Protein AF-0000000083322469 (afdb_homodimer)

Sequence (504 aa):
MLTEERQQAIASYINNHSICRVNELCKLTKSSESTIRRDLIELEKRGVIVRVHGGARSLQDYSRDVEQQVRFNLNVDKKREIARFAVINHITSGDHIFLDAGTTTYEMVSFLREIKDLHVLTNGVDIALACLENGIQTRLLGGEAKIETHAVVGNTAMKQLQEMNLSVSFIGANGLTTEGQFTTPDPAEAGIKKTAIEQAKEAFVLMDSSKIGAANFASFAHINEAILITNHLNIGKKNLLPKQIRVEEARSMLTEERQQAIASYINNHSICRVNELCKLTKSSESTIRRDLIELEKRGVIVRVHGGARSLQDYSRDVEQQVRFNLNVDKKREIARFAVINHITSGDHIFLDAGTTTYEMVSFLREIKDLHVLTNGVDIALACLENGIQTRLLGGEAKIETHAVVGNTAMKQLQEMNLSVSFIGANGLTTEGQFTTPDPAEAGIKKTAIEQAKEAFVLMDSSKIGAANFASFAHINEAILITNHLNIGKKNLLPKQIRVEEARS

Radius of gyration: 23.72 Å; Cα contacts (8 Å, |Δi|>4): 1143; chains: 2; bounding box: 44×76×58 Å

Structure (mmCIF, N/CA/C/O backbone):
data_AF-0000000083322469-model_v1
#
loop_
_entity.id
_entity.type
_entity.pdbx_description
1 polymer 'DeoR/GlpR transcriptional regulator'
#
loop_
_atom_site.group_PDB
_atom_site.id
_atom_site.type_symbol
_atom_site.label_atom_id
_atom_site.label_alt_id
_atom_site.label_comp_id
_atom_site.label_asym_id
_atom_site.label_entity_id
_atom_site.label_seq_id
_atom_site.pdbx_PDB_ins_code
_atom_site.Cartn_x
_atom_site.Cartn_y
_atom_site.Cartn_z
_atom_site.occupancy
_atom_site.B_iso_or_equiv
_atom_site.auth_seq_id
_atom_site.auth_comp_id
_atom_site.auth_asym_id
_atom_site.auth_atom_id
_atom_site.pdbx_PDB_model_num
ATOM 1 N N . MET A 1 1 ? 18.094 -13.703 33.719 1 60.78 1 MET A N 1
ATOM 2 C CA . MET A 1 1 ? 18.609 -12.43 33.219 1 60.78 1 MET A CA 1
ATOM 3 C C . MET A 1 1 ? 17.688 -11.281 33.625 1 60.78 1 MET A C 1
ATOM 5 O O . MET A 1 1 ? 16.469 -11.453 33.656 1 60.78 1 MET A O 1
ATOM 9 N N . LEU A 1 2 ? 18.156 -10.25 34.125 1 66.31 2 LEU A N 1
ATOM 10 C CA . LEU A 1 2 ? 17.344 -9.078 34.469 1 66.31 2 LEU A CA 1
ATOM 11 C C . LEU A 1 2 ? 16.703 -8.492 33.219 1 66.31 2 LEU A C 1
ATOM 13 O O . LEU A 1 2 ? 17.266 -8.578 32.125 1 66.31 2 LEU A O 1
ATOM 17 N N . THR A 1 3 ? 15.508 -7.977 33.438 1 69.44 3 THR A N 1
ATOM 18 C CA . THR A 1 3 ? 14.734 -7.434 32.312 1 69.44 3 THR A CA 1
ATOM 19 C C . THR A 1 3 ? 15.57 -6.438 31.516 1 69.44 3 THR A C 1
ATOM 21 O O . THR A 1 3 ? 15.586 -6.484 30.281 1 69.44 3 THR A O 1
ATOM 24 N N . GLU A 1 4 ? 16.219 -5.617 32.219 1 66.81 4 GLU A N 1
ATOM 25 C CA . GLU A 1 4 ? 17 -4.586 31.562 1 66.81 4 GLU A CA 1
ATOM 26 C C . GLU A 1 4 ? 18.141 -5.203 30.766 1 66.81 4 GLU A C 1
ATOM 28 O O . GLU A 1 4 ? 18.438 -4.754 29.656 1 66.81 4 GLU A O 1
ATOM 33 N N . GLU A 1 5 ? 18.75 -6.156 31.281 1 67.38 5 GLU A N 1
ATOM 34 C CA . GLU A 1 5 ? 19.828 -6.859 30.594 1 67.38 5 GLU A CA 1
ATOM 35 C C . GLU A 1 5 ? 19.297 -7.602 29.375 1 67.38 5 GLU A C 1
ATOM 37 O O . GLU A 1 5 ? 19.938 -7.625 28.328 1 67.38 5 GLU A O 1
ATOM 42 N N . ARG A 1 6 ? 18.188 -8.219 29.547 1 73.25 6 ARG A N 1
ATOM 43 C CA . ARG A 1 6 ? 17.562 -8.945 28.453 1 73.25 6 ARG A CA 1
ATOM 44 C C . ARG A 1 6 ? 17.188 -8.008 27.312 1 73.25 6 ARG A C 1
ATOM 46 O O . ARG A 1 6 ? 17.484 -8.281 26.141 1 73.25 6 ARG A O 1
ATOM 53 N N . GLN A 1 7 ? 16.609 -6.918 27.641 1 72.38 7 GLN A N 1
ATOM 54 C CA . GLN A 1 7 ? 16.203 -5.938 26.641 1 72.38 7 GLN A CA 1
ATOM 55 C C . GLN A 1 7 ? 17.422 -5.359 25.906 1 72.38 7 GLN A C 1
ATOM 57 O O . GLN A 1 7 ? 17.375 -5.125 24.703 1 72.38 7 GLN A O 1
ATOM 62 N N . GLN A 1 8 ? 18.422 -5.176 26.625 1 67.5 8 GLN A N 1
ATOM 63 C CA . GLN A 1 8 ? 19.656 -4.707 26 1 67.5 8 GLN A CA 1
ATOM 64 C C . GLN A 1 8 ? 20.234 -5.75 25.047 1 67.5 8 GLN A C 1
ATOM 66 O O . GLN A 1 8 ? 20.719 -5.414 23.969 1 67.5 8 GLN A O 1
ATOM 71 N N . ALA A 1 9 ? 20.172 -7.016 25.484 1 72.69 9 ALA A N 1
ATOM 72 C CA . ALA A 1 9 ? 20.641 -8.102 24.625 1 72.69 9 ALA A CA 1
ATOM 73 C C . ALA A 1 9 ? 19.781 -8.203 23.359 1 72.69 9 ALA A C 1
ATOM 75 O O . ALA A 1 9 ? 20.312 -8.398 22.266 1 72.69 9 ALA A O 1
ATOM 76 N N . ILE A 1 10 ? 18.531 -8.055 23.547 1 76.38 10 ILE A N 1
ATOM 77 C CA . ILE A 1 10 ? 17.609 -8.094 22.422 1 76.38 10 ILE A CA 1
ATOM 78 C C . ILE A 1 10 ? 17.891 -6.938 21.484 1 76.38 10 ILE A C 1
ATOM 80 O O . ILE A 1 10 ? 18.031 -7.133 20.266 1 76.38 10 ILE A O 1
ATOM 84 N N . ALA A 1 11 ? 18 -5.738 22.047 1 68.94 11 ALA A N 1
ATOM 85 C CA . ALA A 1 11 ? 18.281 -4.543 21.25 1 68.94 11 ALA A CA 1
ATOM 86 C C . ALA A 1 11 ? 19.609 -4.672 20.5 1 68.94 11 ALA A C 1
ATOM 88 O O . ALA A 1 11 ? 19.688 -4.324 19.328 1 68.94 11 ALA A O 1
ATOM 89 N N . SER A 1 12 ? 20.547 -5.164 21.203 1 66.06 12 SER A N 1
ATOM 90 C CA . SER A 1 12 ? 21.859 -5.363 20.594 1 66.06 12 SER A CA 1
ATOM 91 C C . SER A 1 12 ? 21.797 -6.391 19.469 1 66.06 12 SER A C 1
ATOM 93 O O . SER A 1 12 ? 22.422 -6.203 18.422 1 66.06 12 SER A O 1
ATOM 95 N N . TYR A 1 13 ? 21.094 -7.48 19.734 1 71.56 13 TYR A N 1
ATOM 96 C CA . TYR A 1 13 ? 20.953 -8.523 18.719 1 71.56 13 TYR A CA 1
ATOM 97 C C . TYR A 1 13 ? 20.234 -7.988 17.484 1 71.56 13 TYR A C 1
ATOM 99 O O . TYR A 1 13 ? 20.688 -8.227 16.359 1 71.56 13 TYR A O 1
ATOM 107 N N . ILE A 1 14 ? 19.266 -7.23 17.734 1 69.94 14 ILE A N 1
ATOM 108 C CA . ILE A 1 14 ? 18.484 -6.672 16.625 1 69.94 14 ILE A CA 1
ATOM 109 C C . ILE A 1 14 ? 19.328 -5.66 15.859 1 69.94 14 ILE A C 1
ATOM 111 O O . ILE A 1 14 ? 19.297 -5.625 14.625 1 69.94 14 ILE A O 1
ATOM 115 N N . ASN A 1 15 ? 20.047 -4.922 16.578 1 62.75 15 ASN A N 1
ATOM 116 C CA . ASN A 1 15 ? 20.922 -3.93 15.961 1 62.75 15 ASN A CA 1
ATOM 117 C C . ASN A 1 15 ? 22.031 -4.586 15.133 1 62.75 15 ASN A C 1
ATOM 119 O O . ASN A 1 15 ? 22.453 -4.039 14.117 1 62.75 15 ASN A O 1
ATOM 123 N N . ASN A 1 16 ? 22.391 -5.758 15.516 1 61.56 16 ASN A N 1
ATOM 124 C CA . ASN A 1 16 ? 23.484 -6.441 14.844 1 61.56 16 ASN A CA 1
ATOM 125 C C . ASN A 1 16 ? 23 -7.293 13.68 1 61.56 16 ASN A C 1
ATOM 127 O O . ASN A 1 16 ? 23.766 -7.594 12.758 1 61.56 16 ASN A O 1
ATOM 131 N N . HIS A 1 17 ? 21.75 -7.684 13.789 1 62.59 17 HIS A N 1
ATOM 132 C CA . HIS A 1 17 ? 21.266 -8.617 12.773 1 62.59 17 HIS A CA 1
ATOM 133 C C . HIS A 1 17 ? 20.219 -7.969 11.867 1 62.59 17 HIS A C 1
ATOM 135 O O . HIS A 1 17 ? 19.734 -8.594 10.93 1 62.59 17 HIS A O 1
ATOM 141 N N . SER A 1 18 ? 19.969 -6.672 12.008 1 57.69 18 SER A N 1
ATOM 142 C CA . SER A 1 18 ? 19.047 -5.855 11.227 1 57.69 18 SER A CA 1
ATOM 143 C C . SER A 1 18 ? 17.594 -6.309 11.43 1 57.69 18 SER A C 1
ATOM 145 O O . SER A 1 18 ? 16.734 -5.508 11.789 1 57.69 18 SER A O 1
ATOM 147 N N . ILE A 1 19 ? 17.344 -7.594 11.086 1 60.53 19 ILE A N 1
ATOM 148 C CA . ILE A 1 19 ? 16.031 -8.18 11.328 1 60.53 19 ILE A CA 1
ATOM 149 C C . ILE A 1 19 ? 16.172 -9.469 12.133 1 60.53 19 ILE A C 1
ATOM 151 O O . ILE A 1 19 ? 17.109 -10.242 11.914 1 60.53 19 ILE A O 1
ATOM 155 N N . CYS A 1 20 ? 15.352 -9.555 13.234 1 68.38 20 CYS A N 1
ATOM 156 C CA . CYS A 1 20 ? 15.375 -10.781 14.023 1 68.38 20 CYS A CA 1
ATOM 157 C C . CYS A 1 20 ? 13.969 -11.336 14.219 1 68.38 20 CYS A C 1
ATOM 159 O O . CYS A 1 20 ? 13 -10.57 14.266 1 68.38 20 CYS A O 1
ATOM 161 N N . ARG A 1 21 ? 13.945 -12.594 14.148 1 70.06 21 ARG A N 1
ATOM 162 C CA . ARG A 1 21 ? 12.688 -13.258 14.445 1 70.06 21 ARG A CA 1
ATOM 163 C C . ARG A 1 21 ? 12.539 -13.492 15.945 1 70.06 21 ARG A C 1
ATOM 165 O O . ARG A 1 21 ? 13.531 -13.648 16.656 1 70.06 21 ARG A O 1
ATOM 172 N N . VAL A 1 22 ? 11.375 -13.516 16.375 1 76.38 22 VAL A N 1
ATOM 173 C CA . VAL A 1 22 ? 11.07 -13.734 17.781 1 76.38 22 VAL A CA 1
ATOM 174 C C . VAL A 1 22 ? 11.703 -15.039 18.25 1 76.38 22 VAL A C 1
ATOM 176 O O . VAL A 1 22 ? 12.289 -15.102 19.328 1 76.38 22 VAL A O 1
ATOM 179 N N . ASN A 1 23 ? 11.688 -15.992 17.391 1 74.25 23 ASN A N 1
ATOM 180 C CA . ASN A 1 23 ? 12.258 -17.297 17.75 1 74.25 23 ASN A CA 1
ATOM 181 C C . ASN A 1 23 ? 13.758 -17.203 18 1 74.25 23 ASN A C 1
ATOM 183 O O . ASN A 1 23 ? 14.289 -17.844 18.906 1 74.25 23 ASN A O 1
ATOM 187 N N . GLU A 1 24 ? 14.438 -16.453 17.281 1 77.94 24 GLU A N 1
ATOM 188 C CA . GLU A 1 24 ? 15.875 -16.234 17.453 1 77.94 24 GLU A CA 1
ATOM 189 C C . GLU A 1 24 ? 16.172 -15.531 18.781 1 77.94 24 GLU A C 1
ATOM 191 O O . GLU A 1 24 ? 17.125 -15.875 19.469 1 77.94 24 GLU A O 1
ATOM 196 N N . LEU A 1 25 ? 15.383 -14.664 19.141 1 80.56 25 LEU A N 1
ATOM 197 C CA . LEU A 1 25 ? 15.57 -13.883 20.359 1 80.56 25 LEU A CA 1
ATOM 198 C C . LEU A 1 25 ? 15.281 -14.734 21.594 1 80.56 25 LEU A C 1
ATOM 200 O O . LEU A 1 25 ? 15.938 -14.57 22.625 1 80.56 25 LEU A O 1
ATOM 204 N N . CYS A 1 26 ? 14.445 -15.602 21.406 1 79.12 26 CYS A N 1
ATOM 205 C CA . CYS A 1 26 ? 14.164 -16.562 22.469 1 79.12 26 CYS A CA 1
ATOM 206 C C . CYS A 1 26 ? 15.383 -17.438 22.75 1 79.12 26 CYS A C 1
ATOM 208 O O . CYS A 1 26 ? 15.742 -17.656 23.906 1 79.12 26 CYS A O 1
ATOM 210 N N . LYS A 1 27 ? 15.914 -17.906 21.766 1 79.38 27 LYS A N 1
ATOM 211 C CA . LYS A 1 27 ? 17.109 -18.734 21.891 1 79.38 27 LYS A CA 1
ATOM 212 C C . LYS A 1 27 ? 18.266 -17.938 22.484 1 79.38 27 LYS A C 1
ATOM 214 O O . LYS A 1 27 ? 19 -18.453 23.344 1 79.38 27 LYS A O 1
ATOM 219 N N . LEU A 1 28 ? 18.406 -16.734 22.031 1 77.94 28 LEU A N 1
ATOM 220 C CA . LEU A 1 28 ? 19.5 -15.859 22.438 1 77.94 28 LEU A CA 1
ATOM 221 C C . LEU A 1 28 ? 19.422 -15.555 23.938 1 77.94 28 LEU A C 1
ATOM 223 O O . LEU A 1 28 ? 20.438 -15.516 24.609 1 77.94 28 LEU A O 1
ATOM 227 N N . THR A 1 29 ? 18.219 -15.281 24.453 1 79.12 29 THR A N 1
ATOM 228 C CA . THR A 1 29 ? 18.062 -14.773 25.812 1 79.12 29 THR A CA 1
ATOM 229 C C . THR A 1 29 ? 17.562 -15.875 26.75 1 79.12 29 THR A C 1
ATOM 231 O O . THR A 1 29 ? 17.391 -15.648 27.953 1 79.12 29 THR A O 1
ATOM 234 N N . LYS A 1 30 ? 17.328 -17.125 26.156 1 78.56 30 LYS A N 1
ATOM 235 C CA . LYS A 1 30 ? 16.734 -18.219 26.906 1 78.56 30 LYS A CA 1
ATOM 236 C C . LYS A 1 30 ? 15.453 -17.781 27.609 1 78.56 30 LYS A C 1
ATOM 238 O O . LYS A 1 30 ? 15.266 -18.047 28.797 1 78.56 30 LYS A O 1
ATOM 243 N N . SER A 1 31 ? 14.742 -17 26.859 1 78.94 31 SER A N 1
ATOM 244 C CA . SER A 1 31 ? 13.484 -16.453 27.359 1 78.94 31 SER A CA 1
ATOM 245 C C . SER A 1 31 ? 12.297 -16.953 26.547 1 78.94 31 SER A C 1
ATOM 247 O O . SER A 1 31 ? 12.469 -17.406 25.406 1 78.94 31 SER A O 1
ATOM 249 N N . SER A 1 32 ? 11.297 -16.922 27.078 1 76 32 SER A N 1
ATOM 250 C CA . SER A 1 32 ? 10.078 -17.344 26.391 1 76 32 SER A CA 1
ATOM 251 C C . SER A 1 32 ? 9.672 -16.312 25.328 1 76 32 SER A C 1
ATOM 253 O O . SER A 1 32 ? 10.078 -15.156 25.391 1 76 32 SER A O 1
ATOM 255 N N . GLU A 1 33 ? 8.898 -16.75 24.328 1 75.88 33 GLU A N 1
ATOM 256 C CA . GLU A 1 33 ? 8.398 -15.852 23.297 1 75.88 33 GLU A CA 1
ATOM 257 C C . GLU A 1 33 ? 7.582 -14.719 23.906 1 75.88 33 GLU A C 1
ATOM 259 O O . GLU A 1 33 ? 7.664 -13.57 23.469 1 75.88 33 GLU A O 1
ATOM 264 N N . SER A 1 34 ? 7.012 -15.008 25 1 73.06 34 SER A N 1
ATOM 265 C CA . SER A 1 34 ? 6.223 -13.992 25.688 1 73.06 34 SER A CA 1
ATOM 266 C C . SER A 1 34 ? 7.117 -12.906 26.281 1 73.06 34 SER A C 1
ATOM 268 O O . SER A 1 34 ? 6.812 -11.719 26.172 1 73.06 34 SER A O 1
ATOM 270 N N . THR A 1 35 ? 8.07 -13.266 26.922 1 73.88 35 THR A N 1
ATOM 271 C CA . THR A 1 35 ? 9.039 -12.336 27.5 1 73.88 35 THR A CA 1
ATOM 272 C C . THR A 1 35 ? 9.695 -11.5 26.406 1 73.88 35 THR A C 1
ATOM 274 O O . THR A 1 35 ? 9.82 -10.281 26.531 1 73.88 35 THR A O 1
ATOM 277 N N . ILE A 1 36 ? 10.055 -12.109 25.266 1 78.56 36 ILE A N 1
ATOM 278 C CA . ILE A 1 36 ? 10.734 -11.414 24.172 1 78.56 36 ILE A CA 1
ATOM 279 C C . ILE A 1 36 ? 9.773 -10.414 23.531 1 78.56 36 ILE A C 1
ATOM 281 O O . ILE A 1 36 ? 10.164 -9.281 23.234 1 78.56 36 ILE A O 1
ATOM 285 N N . ARG A 1 37 ? 8.648 -10.75 23.391 1 71.88 37 ARG A N 1
ATOM 286 C CA . ARG A 1 37 ? 7.676 -9.867 22.766 1 71.88 37 ARG A CA 1
ATOM 287 C C . ARG A 1 37 ? 7.391 -8.656 23.656 1 71.88 37 ARG A C 1
ATOM 289 O O . ARG A 1 37 ? 7.246 -7.535 23.156 1 71.88 37 ARG A O 1
ATOM 296 N N . ARG A 1 38 ? 7.441 -8.859 24.938 1 70.25 38 ARG A N 1
ATOM 297 C CA . ARG A 1 38 ? 7.324 -7.742 25.875 1 70.25 38 ARG A CA 1
ATOM 298 C C . ARG A 1 38 ? 8.531 -6.816 25.781 1 70.25 38 ARG A C 1
ATOM 300 O O . ARG A 1 38 ? 8.383 -5.594 25.797 1 70.25 38 ARG A O 1
ATOM 307 N N . ASP A 1 39 ? 9.477 -7.43 25.781 1 75.94 39 ASP A N 1
ATOM 308 C CA . ASP A 1 39 ? 10.703 -6.652 25.656 1 75.94 39 ASP A CA 1
ATOM 309 C C . ASP A 1 39 ? 10.711 -5.859 24.344 1 75.94 39 ASP A C 1
ATOM 311 O O . ASP A 1 39 ? 11.117 -4.695 24.328 1 75.94 39 ASP A O 1
ATOM 315 N N . LEU A 1 40 ? 10.172 -6.539 23.297 1 76.62 40 LEU A N 1
ATOM 316 C CA . LEU A 1 40 ? 10.195 -5.879 22 1 76.62 40 LEU A CA 1
ATOM 317 C C . LEU A 1 40 ? 9.219 -4.711 21.969 1 76.62 40 LEU A C 1
ATOM 319 O O . LEU A 1 40 ? 9.516 -3.664 21.391 1 76.62 40 LEU A O 1
ATOM 323 N N . ILE A 1 41 ? 8.227 -4.816 22.625 1 68.94 41 ILE A N 1
ATOM 324 C CA . ILE A 1 41 ? 7.27 -3.721 22.75 1 68.94 41 ILE A CA 1
ATOM 325 C C . ILE A 1 41 ? 7.906 -2.568 23.531 1 68.94 41 ILE A C 1
ATOM 327 O O . ILE A 1 41 ? 7.809 -1.409 23.109 1 68.94 41 ILE A O 1
ATOM 331 N N . GLU A 1 42 ? 8.445 -2.863 24.625 1 67.06 42 GLU A N 1
ATOM 332 C CA . GLU A 1 42 ? 9.125 -1.847 25.422 1 67.06 42 GLU A CA 1
ATOM 333 C C . GLU A 1 42 ? 10.258 -1.19 24.641 1 67.06 42 GLU A C 1
ATOM 335 O O . GLU A 1 42 ? 10.422 0.03 24.688 1 67.06 42 GLU A O 1
ATOM 340 N N . LEU A 1 43 ? 10.914 -1.971 23.922 1 70.31 43 LEU A N 1
ATOM 341 C CA . LEU A 1 43 ? 12.039 -1.446 23.172 1 70.31 43 LEU A CA 1
ATOM 342 C C . LEU A 1 43 ? 11.555 -0.583 22 1 70.31 43 LEU A C 1
ATOM 344 O O . LEU A 1 43 ? 12.195 0.416 21.656 1 70.31 43 LEU A O 1
ATOM 348 N N . GLU A 1 44 ? 10.453 -1.024 21.453 1 66.75 44 GLU A N 1
ATOM 349 C CA . GLU A 1 44 ? 9.875 -0.219 20.391 1 66.75 44 GLU A CA 1
ATOM 350 C C . GLU A 1 44 ? 9.352 1.109 20.922 1 66.75 44 GLU A C 1
ATOM 352 O O . GLU A 1 44 ? 9.547 2.156 20.297 1 66.75 44 GLU A O 1
ATOM 357 N N . LYS A 1 45 ? 8.773 1.103 22.078 1 62.22 45 LYS A N 1
ATOM 358 C CA . LYS A 1 45 ? 8.305 2.316 22.734 1 62.22 45 LYS A CA 1
ATOM 359 C C . LYS A 1 45 ? 9.461 3.275 23.016 1 62.22 45 LYS A C 1
ATOM 361 O O . LYS A 1 45 ? 9.289 4.496 22.953 1 62.22 45 LYS A O 1
ATOM 366 N N . ARG A 1 46 ? 10.547 2.672 23.219 1 58.38 46 ARG A N 1
ATOM 367 C CA . ARG A 1 46 ? 11.734 3.463 23.516 1 58.38 46 ARG A CA 1
ATOM 368 C C . ARG A 1 46 ? 12.438 3.891 22.219 1 58.38 46 ARG A C 1
ATOM 370 O O . ARG A 1 46 ? 13.453 4.59 22.266 1 58.38 46 ARG A O 1
ATOM 377 N N . GLY A 1 47 ? 11.859 3.449 21.156 1 56.12 47 GLY A N 1
ATOM 378 C CA . GLY A 1 47 ? 12.422 3.848 19.875 1 56.12 47 GLY A CA 1
ATOM 379 C C . GLY A 1 47 ? 13.703 3.111 19.531 1 56.12 47 GLY A C 1
ATOM 380 O O . GLY A 1 47 ? 14.555 3.643 18.828 1 56.12 47 GLY A O 1
ATOM 381 N N . VAL A 1 48 ? 13.922 1.995 20.078 1 59.97 48 VAL A N 1
ATOM 382 C CA . VAL A 1 48 ? 15.18 1.276 19.875 1 59.97 48 VAL A CA 1
ATOM 383 C C . VAL A 1 48 ? 15.031 0.283 18.734 1 59.97 48 VAL A C 1
ATOM 385 O O . VAL A 1 48 ? 15.984 0.052 17.984 1 59.97 48 VAL A O 1
ATOM 388 N N . ILE A 1 49 ? 13.797 -0.272 18.656 1 63.81 49 ILE A N 1
ATOM 389 C CA . ILE A 1 49 ? 13.555 -1.267 17.609 1 63.81 49 ILE A CA 1
ATOM 390 C C . ILE A 1 49 ? 12.188 -1.032 16.984 1 63.81 49 ILE A C 1
ATOM 392 O O . ILE A 1 49 ? 11.398 -0.231 17.484 1 63.81 49 ILE A O 1
ATOM 396 N N . VAL A 1 50 ? 12.086 -1.535 15.781 1 62.62 50 VAL A N 1
ATOM 397 C CA . VAL A 1 50 ? 10.766 -1.566 15.148 1 62.62 50 VAL A CA 1
ATOM 398 C C . VAL A 1 50 ? 10.281 -3.01 15.031 1 62.62 50 VAL A C 1
ATOM 400 O O . VAL A 1 50 ? 11.008 -3.873 14.531 1 62.62 50 VAL A O 1
ATOM 403 N N . ARG A 1 51 ? 9.164 -3.146 15.641 1 63.75 51 ARG A N 1
ATOM 404 C CA . ARG A 1 51 ? 8.617 -4.496 15.531 1 63.75 51 ARG A CA 1
ATOM 405 C C . ARG A 1 51 ? 8.031 -4.742 14.148 1 63.75 51 ARG A C 1
ATOM 407 O O . ARG A 1 51 ? 7.484 -3.824 13.531 1 63.75 51 ARG A O 1
ATOM 414 N N . VAL A 1 52 ? 8.383 -5.91 13.531 1 57.94 52 VAL A N 1
ATOM 415 C CA . VAL A 1 52 ? 7.832 -6.383 12.266 1 57.94 52 VAL A CA 1
ATOM 416 C C . VAL A 1 52 ? 7.074 -7.688 12.484 1 57.94 52 VAL A C 1
ATOM 418 O O . VAL A 1 52 ? 7.062 -8.227 13.594 1 57.94 52 VAL A O 1
ATOM 421 N N . HIS A 1 53 ? 6.465 -8.164 11.43 1 53.84 53 HIS A N 1
ATOM 422 C CA . HIS A 1 53 ? 5.789 -9.445 11.562 1 53.84 53 HIS A CA 1
ATOM 423 C C . HIS A 1 53 ? 6.773 -10.547 11.953 1 53.84 53 HIS A C 1
ATOM 425 O O . HIS A 1 53 ? 7.746 -10.797 11.242 1 53.84 53 HIS A O 1
ATOM 431 N N . GLY A 1 54 ? 6.562 -11.172 13.086 1 57.19 54 GLY A N 1
ATOM 432 C CA . GLY A 1 54 ? 7.367 -12.297 13.531 1 57.19 54 GLY A CA 1
ATOM 433 C C . GLY A 1 54 ? 8.703 -11.883 14.117 1 57.19 54 GLY A C 1
ATOM 434 O O . GLY A 1 54 ? 9.539 -12.734 14.43 1 57.19 54 GLY A O 1
ATOM 435 N N . GLY A 1 55 ? 8.922 -10.57 14.141 1 63.5 55 GLY A N 1
ATOM 436 C CA . GLY A 1 55 ? 10.234 -10.203 14.641 1 63.5 55 GLY A CA 1
ATOM 437 C C . GLY A 1 55 ? 10.391 -8.711 14.875 1 63.5 55 GLY A C 1
ATOM 438 O O . GLY A 1 55 ? 9.422 -8.031 15.234 1 63.5 55 GLY A O 1
ATOM 439 N N . ALA A 1 56 ? 11.633 -8.344 15.094 1 66.25 56 ALA A N 1
ATOM 440 C CA . ALA A 1 56 ? 11.992 -6.941 15.297 1 66.25 56 ALA A CA 1
ATOM 441 C C . ALA A 1 56 ? 13.234 -6.562 14.492 1 66.25 56 ALA A C 1
ATOM 443 O O . ALA A 1 56 ? 14 -7.438 14.078 1 66.25 56 ALA A O 1
ATOM 444 N N . ARG A 1 57 ? 13.25 -5.398 14.117 1 62.72 57 ARG A N 1
ATOM 445 C CA . ARG A 1 57 ? 14.406 -4.875 13.391 1 62.72 57 ARG A CA 1
ATOM 446 C C . ARG A 1 57 ? 15.023 -3.686 14.125 1 62.72 57 ARG A C 1
ATOM 448 O O . ARG A 1 57 ? 14.344 -3.016 14.906 1 62.72 57 ARG A O 1
ATOM 455 N N . SER A 1 58 ? 16.422 -3.639 13.961 1 56.75 58 SER A N 1
ATOM 456 C CA . SER A 1 58 ? 17.172 -2.549 14.586 1 56.75 58 SER A CA 1
ATOM 457 C C . SER A 1 58 ? 16.797 -1.202 13.984 1 56.75 58 SER A C 1
ATOM 459 O O . SER A 1 58 ? 16.594 -1.091 12.773 1 56.75 58 SER A O 1
ATOM 461 N N . LEU A 1 59 ? 16.625 -0.246 14.906 1 50.19 59 LEU A N 1
ATOM 462 C CA . LEU A 1 59 ? 16.453 1.131 14.453 1 50.19 59 LEU A CA 1
ATOM 463 C C . LEU A 1 59 ? 17.75 1.649 13.828 1 50.19 59 LEU A C 1
ATOM 465 O O . LEU A 1 59 ? 17.719 2.537 12.969 1 50.19 59 LEU A O 1
ATOM 469 N N . GLN A 1 60 ? 18.875 1.306 14.375 1 43.94 60 GLN A N 1
ATOM 470 C CA . GLN A 1 60 ? 20.188 1.814 13.969 1 43.94 60 GLN A CA 1
ATOM 471 C C . GLN A 1 60 ? 20.5 1.425 12.531 1 43.94 60 GLN A C 1
ATOM 473 O O . GLN A 1 60 ? 21.188 2.156 11.82 1 43.94 60 GLN A O 1
ATOM 478 N N . ASP A 1 61 ? 20.453 0.158 12.375 1 41.41 61 ASP A N 1
ATOM 479 C CA . ASP A 1 61 ? 20.797 -0.204 11 1 41.41 61 ASP A CA 1
ATOM 480 C C . ASP A 1 61 ? 19.844 0.474 10.008 1 41.41 61 ASP A C 1
ATOM 482 O O . ASP A 1 61 ? 19.953 0.265 8.797 1 41.41 61 ASP A O 1
ATOM 486 N N . TYR A 1 62 ? 18.828 0.935 10.492 1 37.94 62 TYR A N 1
ATOM 487 C CA . TYR A 1 62 ? 17.922 1.77 9.703 1 37.94 62 TYR A CA 1
ATOM 488 C C . TYR A 1 62 ? 18.609 3.076 9.312 1 37.94 62 TYR A C 1
ATOM 490 O O . TYR A 1 62 ? 18.797 3.957 10.148 1 37.94 62 TYR A O 1
ATOM 498 N N . SER A 1 63 ? 19.531 2.994 8.648 1 37.19 63 SER A N 1
ATOM 499 C CA . SER A 1 63 ? 20 4.199 7.973 1 37.19 63 SER A CA 1
ATOM 500 C C . SER A 1 63 ? 18.891 5.227 7.824 1 37.19 63 SER A C 1
ATOM 502 O O . SER A 1 63 ? 17.719 4.914 8.062 1 37.19 63 SER A O 1
ATOM 504 N N . ARG A 1 64 ? 19.062 6.266 6.941 1 38.88 64 ARG A N 1
ATOM 505 C CA . ARG A 1 64 ? 18.141 7.25 6.387 1 38.88 64 ARG A CA 1
ATOM 506 C C . ARG A 1 64 ? 16.766 6.629 6.133 1 38.88 64 ARG A C 1
ATOM 508 O O . ARG A 1 64 ? 15.836 7.324 5.723 1 38.88 64 ARG A O 1
ATOM 515 N N . ASP A 1 65 ? 16.547 5.285 6.051 1 40 65 ASP A N 1
ATOM 516 C CA . ASP A 1 65 ? 15.492 4.418 5.531 1 40 65 ASP A CA 1
ATOM 517 C C . ASP A 1 65 ? 14.258 4.449 6.43 1 40 65 ASP A C 1
ATOM 519 O O . ASP A 1 65 ? 13.141 4.25 5.965 1 40 65 ASP A O 1
ATOM 523 N N . VAL A 1 66 ? 14.453 4.449 7.887 1 48.53 66 VAL A N 1
ATOM 524 C CA . VAL A 1 66 ? 13.32 4.246 8.781 1 48.53 66 VAL A CA 1
ATOM 525 C C . VAL A 1 66 ? 12.68 5.594 9.117 1 48.53 66 VAL A C 1
ATOM 527 O O . VAL A 1 66 ? 12.312 5.84 10.266 1 48.53 66 VAL A O 1
ATOM 530 N N . GLU A 1 67 ? 12.945 6.391 8.281 1 56.03 67 GLU A N 1
ATOM 531 C CA . GLU A 1 67 ? 12.391 7.711 8.578 1 56.03 67 GLU A CA 1
ATOM 532 C C . GLU A 1 67 ? 10.883 7.641 8.781 1 56.03 67 GLU A C 1
ATOM 534 O O . GLU A 1 67 ? 10.352 8.203 9.742 1 56.03 67 GLU A O 1
ATOM 539 N N . GLN A 1 68 ? 10.328 6.758 7.93 1 65.12 68 GLN A N 1
ATOM 540 C CA . GLN A 1 68 ? 8.875 6.719 8.039 1 65.12 68 GLN A CA 1
ATOM 541 C C . GLN A 1 68 ? 8.438 6.02 9.32 1 65.12 68 GLN A C 1
ATOM 543 O O . GLN A 1 68 ? 7.555 6.508 10.023 1 65.12 68 GLN A O 1
ATOM 548 N N . GLN A 1 69 ? 9.07 5.023 9.594 1 60.16 69 GLN A N 1
ATOM 549 C CA . GLN A 1 69 ? 8.727 4.281 10.797 1 60.16 69 GLN A CA 1
ATOM 550 C C . GLN A 1 69 ? 8.984 5.117 12.055 1 60.16 69 GLN A C 1
ATOM 552 O O . GLN A 1 69 ? 8.188 5.094 12.992 1 60.16 69 GLN A O 1
ATOM 557 N N . VAL A 1 70 ? 10.023 5.887 11.984 1 52.72 70 VAL A N 1
ATOM 558 C CA . VAL A 1 70 ? 10.344 6.777 13.094 1 52.72 70 VAL A CA 1
ATOM 559 C C . VAL A 1 70 ? 9.258 7.848 13.219 1 52.72 70 VAL A C 1
ATOM 561 O O . VAL A 1 70 ? 8.75 8.102 14.32 1 52.72 70 VAL A O 1
ATOM 564 N N . ARG A 1 71 ? 8.867 8.367 12.148 1 70.56 71 ARG A N 1
ATOM 565 C CA . ARG A 1 71 ? 7.887 9.445 12.164 1 70.56 71 ARG A CA 1
ATOM 566 C C . ARG A 1 71 ? 6.527 8.945 12.641 1 70.56 71 ARG A C 1
ATOM 568 O O . ARG A 1 71 ? 5.809 9.664 13.344 1 70.56 71 ARG A O 1
ATOM 575 N N . PHE A 1 72 ? 6.242 7.715 12.367 1 63.09 72 PHE A N 1
ATOM 576 C CA . PHE A 1 72 ? 4.969 7.145 12.781 1 63.09 72 PHE A CA 1
ATOM 577 C C . PHE A 1 72 ? 4.867 7.113 14.305 1 63.09 72 PHE A C 1
ATOM 579 O O . PHE A 1 72 ? 3.777 7.254 14.859 1 63.09 72 PHE A O 1
ATOM 586 N N . ASN A 1 73 ? 5.98 7.16 14.883 1 62.03 73 ASN A N 1
ATOM 587 C CA . ASN A 1 73 ? 5.965 6.922 16.328 1 62.03 73 ASN A CA 1
ATOM 588 C C . ASN A 1 73 ? 6.254 8.195 17.109 1 62.03 73 ASN A C 1
ATOM 590 O O . ASN A 1 73 ? 6.164 8.211 18.344 1 62.03 73 ASN A O 1
ATOM 594 N N . LEU A 1 74 ? 6.5 9.219 16.484 1 63.62 74 LEU A N 1
ATOM 595 C CA . LEU A 1 74 ? 6.762 10.5 17.125 1 63.62 74 LEU A CA 1
ATOM 596 C C . LEU A 1 74 ? 5.477 11.305 17.281 1 63.62 74 LEU A C 1
ATOM 598 O O . LEU A 1 74 ? 4.695 11.422 16.344 1 63.62 74 LEU A O 1
ATOM 602 N N . ASN A 1 75 ? 5.152 11.805 18.562 1 75.12 75 ASN A N 1
ATOM 603 C CA . ASN A 1 75 ? 4.039 12.703 18.859 1 75.12 75 ASN A CA 1
ATOM 604 C C . ASN A 1 75 ? 2.703 12.094 18.453 1 75.12 75 ASN A C 1
ATOM 606 O O . ASN A 1 75 ? 1.845 12.789 17.891 1 75.12 75 ASN A O 1
ATOM 610 N N . VAL A 1 76 ? 2.6 10.867 18.703 1 81.19 76 VAL A N 1
ATOM 611 C CA . VAL A 1 76 ? 1.436 10.117 18.234 1 81.19 76 VAL A CA 1
ATOM 612 C C . VAL A 1 76 ? 0.164 10.711 18.844 1 81.19 76 VAL A C 1
ATOM 614 O O . VAL A 1 76 ? -0.842 10.867 18.141 1 81.19 76 VAL A O 1
ATOM 617 N N . ASP A 1 77 ? 0.263 11.094 20.094 1 82.44 77 ASP A N 1
ATOM 618 C CA . ASP A 1 77 ? -0.908 11.648 20.766 1 82.44 77 ASP A CA 1
ATOM 619 C C . ASP A 1 77 ? -1.354 12.953 20.094 1 82.44 77 ASP A C 1
ATOM 621 O O . ASP A 1 77 ? -2.545 13.156 19.859 1 82.44 77 ASP A O 1
ATOM 625 N N . LYS A 1 78 ? -0.42 13.789 19.828 1 89.38 78 LYS A N 1
ATOM 626 C CA . LYS A 1 78 ? -0.734 15.047 19.156 1 89.38 78 LYS A CA 1
ATOM 627 C C . LYS A 1 78 ? -1.283 14.797 17.75 1 89.38 78 LYS A C 1
ATOM 629 O O . LYS A 1 78 ? -2.256 15.43 17.328 1 89.38 78 LYS A O 1
ATOM 634 N N . LYS A 1 79 ? -0.667 13.852 17.031 1 91.62 79 LYS A N 1
ATOM 635 C CA . LYS A 1 79 ? -1.133 13.516 15.695 1 91.62 79 LYS A CA 1
ATOM 636 C C . LYS A 1 79 ? -2.564 12.992 15.727 1 91.62 79 LYS A C 1
ATOM 638 O O . LYS A 1 79 ? -3.385 13.359 14.883 1 91.62 79 LYS A O 1
ATOM 643 N N . ARG A 1 80 ? -2.857 12.211 16.688 1 91.38 80 ARG A N 1
ATOM 644 C CA . ARG A 1 80 ? -4.191 11.633 16.797 1 91.38 80 ARG A CA 1
ATOM 645 C C . ARG A 1 80 ? -5.23 12.695 17.125 1 91.38 80 ARG A C 1
ATOM 647 O O . ARG A 1 80 ? -6.348 12.656 16.594 1 91.38 80 ARG A O 1
ATOM 654 N N . GLU A 1 81 ? -4.859 13.555 18.016 1 94.81 81 GLU A N 1
ATOM 655 C CA . GLU A 1 81 ? -5.746 14.664 18.359 1 94.81 81 GLU A CA 1
ATOM 656 C C . GLU A 1 81 ? -6.07 15.508 17.125 1 94.81 81 GLU A C 1
ATOM 658 O O . GLU A 1 81 ? -7.238 15.82 16.875 1 94.81 81 GLU A O 1
ATOM 663 N N . ILE A 1 82 ? -5.094 15.844 16.406 1 97.56 82 ILE A N 1
ATOM 664 C CA . ILE A 1 82 ? -5.23 16.625 15.195 1 97.56 82 ILE A CA 1
ATOM 665 C C . ILE A 1 82 ? -6.074 15.867 14.172 1 97.56 82 ILE A C 1
ATOM 667 O O . ILE A 1 82 ? -7 16.422 13.586 1 97.56 82 ILE A O 1
ATOM 671 N N . ALA A 1 83 ? -5.816 14.617 14 1 97.38 83 ALA A N 1
ATOM 672 C CA . ALA A 1 83 ? -6.504 13.75 13.047 1 97.38 83 ALA A CA 1
ATOM 673 C C . ALA A 1 83 ? -7.988 13.641 13.383 1 97.38 83 ALA A C 1
ATOM 675 O O . ALA A 1 83 ? -8.844 13.805 12.508 1 97.38 83 ALA A O 1
ATOM 676 N N . ARG A 1 84 ? -8.242 13.391 14.633 1 95.69 84 ARG A N 1
ATOM 677 C CA . ARG A 1 84 ? -9.625 13.273 15.086 1 95.69 84 ARG A CA 1
ATOM 678 C C . ARG A 1 84 ? -10.398 14.555 14.82 1 95.69 84 ARG A C 1
ATOM 680 O O . ARG A 1 84 ? -11.516 14.508 14.289 1 95.69 84 ARG A O 1
ATOM 687 N N . PHE A 1 85 ? -9.828 15.641 15.195 1 98 85 PHE A N 1
ATOM 688 C CA . PHE A 1 85 ? -10.445 16.953 14.992 1 98 85 PHE A CA 1
ATOM 689 C C . PHE A 1 85 ? -10.758 17.172 13.516 1 98 85 PHE A C 1
ATOM 691 O O . PHE A 1 85 ? -11.859 17.594 13.164 1 98 85 PHE A O 1
ATOM 698 N N . ALA A 1 86 ? -9.773 16.875 12.656 1 98.44 86 ALA A N 1
ATOM 699 C CA . ALA A 1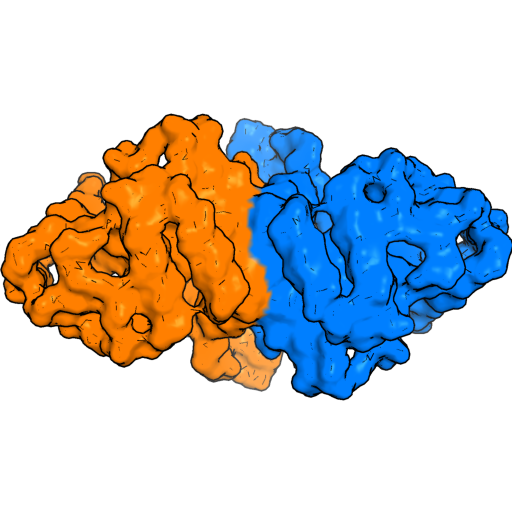 86 ? -9.922 17.047 11.219 1 98.44 86 ALA A CA 1
ATOM 700 C C . ALA A 1 86 ? -11.094 16.219 10.68 1 98.44 86 ALA A C 1
ATOM 702 O O . ALA A 1 86 ? -11.906 16.719 9.906 1 98.44 86 ALA A O 1
ATOM 703 N N . VAL A 1 87 ? -11.219 15 11.109 1 98.25 87 VAL A N 1
ATOM 704 C CA . VAL A 1 87 ? -12.242 14.086 10.609 1 98.25 87 VAL A CA 1
ATOM 705 C C . VAL A 1 87 ? -13.625 14.555 11.07 1 98.25 87 VAL A C 1
ATOM 707 O O . VAL A 1 87 ? -14.539 14.695 10.25 1 98.25 87 VAL A O 1
ATOM 710 N N . ILE A 1 88 ? -13.742 14.898 12.312 1 97.06 88 ILE A N 1
ATOM 711 C CA . ILE A 1 88 ? -15.031 15.227 12.914 1 97.06 88 ILE A CA 1
ATOM 712 C C . ILE A 1 88 ? -15.555 16.531 12.328 1 97.06 88 ILE A C 1
ATOM 714 O O . ILE A 1 88 ? -16.75 16.688 12.078 1 97.06 88 ILE A O 1
ATOM 718 N N . ASN A 1 89 ? -14.734 17.406 12.031 1 97.94 89 ASN A N 1
ATOM 719 C CA . ASN A 1 89 ? -15.172 18.766 11.711 1 97.94 89 ASN A CA 1
ATOM 720 C C . ASN A 1 89 ? -15.219 18.984 10.203 1 97.94 89 ASN A C 1
ATOM 722 O O . ASN A 1 89 ? -15.906 19.906 9.727 1 97.94 89 ASN A O 1
ATOM 726 N N . HIS A 1 90 ? -14.5 18.125 9.438 1 98.31 90 HIS A N 1
ATOM 727 C CA . HIS A 1 90 ? -14.312 18.578 8.062 1 98.31 90 HIS A CA 1
ATOM 728 C C . HIS A 1 90 ? -14.617 17.453 7.07 1 98.31 90 HIS A C 1
ATOM 730 O O . HIS A 1 90 ? -14.445 17.625 5.863 1 98.31 90 HIS A O 1
ATOM 736 N N . ILE A 1 91 ? -15.047 16.281 7.5 1 98.38 91 ILE A N 1
ATOM 737 C CA . ILE A 1 91 ? -15.422 15.211 6.594 1 98.38 91 ILE A CA 1
ATOM 738 C C . ILE A 1 91 ? -16.891 14.836 6.805 1 98.38 91 ILE A C 1
ATOM 740 O O . ILE A 1 91 ? -17.344 14.711 7.945 1 98.38 91 ILE A O 1
ATOM 744 N N . THR A 1 92 ? -17.578 14.672 5.746 1 96.75 92 THR A N 1
ATOM 745 C CA . THR A 1 92 ? -18.984 14.266 5.789 1 96.75 92 THR A CA 1
ATOM 746 C C . THR A 1 92 ? -19.234 13.086 4.855 1 96.75 92 THR A C 1
ATOM 748 O O . THR A 1 92 ? -18.391 12.773 4.008 1 96.75 92 THR A O 1
ATOM 751 N N . SER A 1 93 ? -20.391 12.477 5.059 1 96.81 93 SER A N 1
ATOM 752 C CA . SER A 1 93 ? -20.797 11.359 4.211 1 96.81 93 SER A CA 1
ATOM 753 C C . SER A 1 93 ? -20.859 11.766 2.742 1 96.81 93 SER A C 1
ATOM 755 O O . SER A 1 93 ? -21.328 12.852 2.412 1 96.81 93 SER A O 1
ATOM 757 N N . GLY A 1 94 ? -20.281 10.93 1.866 1 96.81 94 GLY A N 1
ATOM 758 C CA . GLY A 1 94 ? -20.312 11.188 0.435 1 96.81 94 GLY A CA 1
ATOM 759 C C . GLY A 1 94 ? -19.094 11.922 -0.069 1 96.81 94 GLY A C 1
ATOM 760 O O . GLY A 1 94 ? -18.891 12.062 -1.278 1 96.81 94 GLY A O 1
ATOM 761 N N . ASP A 1 95 ? -18.219 12.289 0.81 1 98 95 ASP A N 1
ATOM 762 C CA . ASP A 1 95 ? -17.031 13.07 0.44 1 98 95 ASP A CA 1
ATOM 763 C C . ASP A 1 95 ? -16.047 12.227 -0.351 1 98 95 ASP A C 1
ATOM 765 O O . ASP A 1 95 ? -15.938 11.016 -0.136 1 98 95 ASP A O 1
ATOM 769 N N . HIS A 1 96 ? -15.406 12.844 -1.286 1 98.56 96 HIS A N 1
ATOM 770 C CA . HIS A 1 96 ? -14.18 12.375 -1.916 1 98.56 96 HIS A CA 1
ATOM 771 C C . HIS A 1 96 ? -12.961 13.125 -1.373 1 98.56 96 HIS A C 1
ATOM 773 O O . HIS A 1 96 ? -12.766 14.305 -1.677 1 98.56 96 HIS A O 1
ATOM 779 N N . ILE A 1 97 ? -12.133 12.398 -0.627 1 98.94 97 ILE A N 1
ATOM 780 C CA . ILE A 1 97 ? -11.07 13.117 0.069 1 98.94 97 ILE A CA 1
ATOM 781 C C . ILE A 1 97 ? -9.711 12.594 -0.383 1 98.94 97 ILE A C 1
ATOM 783 O O . ILE A 1 97 ? -9.602 11.453 -0.84 1 98.94 97 ILE A O 1
ATOM 787 N N . PHE A 1 98 ? -8.766 13.508 -0.271 1 98.94 98 PHE A N 1
ATOM 788 C CA . PHE A 1 98 ? -7.375 13.117 -0.448 1 98.94 98 PHE A CA 1
ATOM 789 C C . PHE A 1 98 ? -6.652 13.062 0.894 1 98.94 98 PHE A C 1
ATOM 791 O O . PHE A 1 98 ? -6.773 13.984 1.707 1 98.94 98 PHE A O 1
ATOM 798 N N . LEU A 1 99 ? -5.969 11.945 1.139 1 98.88 99 LEU A N 1
ATOM 799 C CA . LEU A 1 99 ? -5.051 11.828 2.266 1 98.88 99 LEU A CA 1
ATOM 800 C C . LEU A 1 99 ? -3.607 11.727 1.781 1 98.88 99 LEU A C 1
ATOM 802 O O . LEU A 1 99 ? -3.229 10.742 1.146 1 98.88 99 LEU A O 1
ATOM 806 N N . ASP A 1 100 ? -2.812 12.719 2.168 1 98.5 100 ASP A N 1
ATOM 807 C CA . ASP A 1 100 ? -1.393 12.781 1.832 1 98.5 100 ASP A CA 1
ATOM 808 C C . ASP A 1 100 ? -0.606 11.703 2.576 1 98.5 100 ASP A C 1
ATOM 810 O O . ASP A 1 100 ? -0.958 11.336 3.697 1 98.5 100 ASP A O 1
ATOM 814 N N . ALA A 1 101 ? 0.425 11.234 1.826 1 97.69 101 ALA A N 1
ATOM 815 C CA . ALA A 1 101 ? 1.347 10.344 2.527 1 97.69 101 ALA A CA 1
ATOM 816 C C . ALA A 1 101 ? 2.02 11.062 3.695 1 97.69 101 ALA A C 1
ATOM 818 O O . ALA A 1 101 ? 2.873 11.922 3.492 1 97.69 101 ALA A O 1
ATOM 819 N N . GLY A 1 102 ? 1.562 10.781 4.902 1 94.69 102 GLY A N 1
ATOM 820 C CA . GLY A 1 102 ? 2.109 11.367 6.117 1 94.69 102 GLY A CA 1
ATOM 821 C C . GLY A 1 102 ? 1.669 10.641 7.375 1 94.69 102 GLY A C 1
ATOM 822 O O . GLY A 1 102 ? 0.678 9.914 7.363 1 94.69 102 GLY A O 1
ATOM 823 N N . THR A 1 103 ? 2.441 10.852 8.414 1 92.25 103 THR A N 1
ATOM 824 C CA . THR A 1 103 ? 2.168 10.125 9.648 1 92.25 103 THR A CA 1
ATOM 825 C C . THR A 1 103 ? 0.977 10.734 10.383 1 92.25 103 THR A C 1
ATOM 827 O O . THR A 1 103 ? 0.235 10.023 11.07 1 92.25 103 THR A O 1
ATOM 830 N N . THR A 1 104 ? 0.748 12.016 10.289 1 95.19 104 THR A N 1
ATOM 831 C CA . THR A 1 104 ? -0.42 12.625 10.914 1 95.19 104 THR A CA 1
ATOM 832 C C . THR A 1 104 ? -1.693 12.258 10.156 1 95.19 104 THR A C 1
ATOM 834 O O . THR A 1 104 ? -2.711 11.93 10.773 1 95.19 104 THR A O 1
ATOM 837 N N . THR A 1 105 ? -1.639 12.336 8.836 1 98.06 105 THR A N 1
ATOM 838 C CA . THR A 1 105 ? -2.795 11.961 8.031 1 98.06 105 THR A CA 1
ATOM 839 C C . THR A 1 105 ? -3.105 10.477 8.195 1 98.06 105 THR A C 1
ATOM 841 O O . THR A 1 105 ? -4.266 10.07 8.133 1 98.06 105 THR A O 1
ATOM 844 N N . TYR A 1 106 ? -2.084 9.672 8.422 1 95.94 106 TYR A N 1
ATOM 845 C CA . TYR A 1 106 ? -2.279 8.25 8.688 1 95.94 106 TYR A CA 1
ATOM 846 C C . TYR A 1 106 ? -3.211 8.039 9.875 1 95.94 106 TYR A C 1
ATOM 848 O O . TYR A 1 106 ? -4.082 7.164 9.836 1 95.94 106 TYR A O 1
ATOM 856 N N . GLU A 1 107 ? -3.053 8.828 10.875 1 91.94 107 GLU A N 1
ATOM 857 C CA . GLU A 1 107 ? -3.83 8.68 12.102 1 91.94 107 GLU A CA 1
ATOM 858 C C . GLU A 1 107 ? -5.309 8.969 11.859 1 91.94 107 GLU A C 1
ATOM 860 O O . GLU A 1 107 ? -6.16 8.609 12.672 1 91.94 107 GLU A O 1
ATOM 865 N N . MET A 1 108 ? -5.637 9.578 10.742 1 97.25 108 MET A N 1
ATOM 866 C CA . MET A 1 108 ? -7.027 9.906 10.438 1 97.25 108 MET A CA 1
ATOM 867 C C . MET A 1 108 ? -7.824 8.633 10.148 1 97.25 108 MET A C 1
ATOM 869 O O . MET A 1 108 ? -9.039 8.594 10.375 1 97.25 108 MET A O 1
ATOM 873 N N . VAL A 1 109 ? -7.199 7.633 9.656 1 95.06 109 VAL A N 1
ATOM 874 C CA . VAL A 1 109 ? -7.859 6.477 9.062 1 95.06 109 VAL A CA 1
ATOM 875 C C . VAL A 1 109 ? -8.773 5.812 10.094 1 95.06 109 VAL A C 1
ATOM 877 O O . VAL A 1 109 ? -9.898 5.434 9.781 1 95.06 109 VAL A O 1
ATOM 880 N N . SER A 1 110 ? -8.336 5.688 11.305 1 89.62 110 SER A N 1
ATOM 881 C CA . SER A 1 110 ? -9.109 4.996 12.328 1 89.62 110 SER A CA 1
ATOM 882 C C . SER A 1 110 ? -10.406 5.738 12.633 1 89.62 110 SER A C 1
ATOM 884 O O . SER A 1 110 ? -11.375 5.141 13.102 1 89.62 110 SER A O 1
ATOM 886 N N . PHE A 1 111 ? -10.438 7.023 12.391 1 93.12 111 PHE A N 1
ATOM 887 C CA . PHE A 1 111 ? -11.609 7.84 12.688 1 93.12 111 PHE A CA 1
ATOM 888 C C . PHE A 1 111 ? -12.539 7.918 11.484 1 93.12 111 PHE A C 1
ATOM 890 O O . PHE A 1 111 ? -13.641 8.477 11.578 1 93.12 111 PHE A O 1
ATOM 897 N N . LEU A 1 112 ? -12.102 7.344 10.391 1 96.31 112 LEU A N 1
ATOM 898 C CA . LEU A 1 112 ? -12.867 7.438 9.148 1 96.31 112 LEU A CA 1
ATOM 899 C C . LEU A 1 112 ? -13.852 6.281 9.031 1 96.31 112 LEU A C 1
ATOM 901 O O . LEU A 1 112 ? -14.773 6.324 8.219 1 96.31 112 LEU A O 1
ATOM 905 N N . ARG A 1 113 ? -13.695 5.27 9.773 1 88 113 ARG A N 1
ATOM 906 C CA . ARG A 1 113 ? -14.375 3.988 9.633 1 88 113 ARG A CA 1
ATOM 907 C C . ARG A 1 113 ? -15.891 4.168 9.672 1 88 113 ARG A C 1
ATOM 909 O O . ARG A 1 113 ? -16.625 3.467 8.969 1 88 113 ARG A O 1
ATOM 916 N N . GLU A 1 114 ? -16.375 5.125 10.391 1 87.56 114 GLU A N 1
ATOM 917 C CA . GLU A 1 114 ? -17.812 5.246 10.625 1 87.56 114 GLU A CA 1
ATOM 918 C C . GLU A 1 114 ? -18.453 6.18 9.609 1 87.56 114 GLU A C 1
ATOM 920 O O . GLU A 1 114 ? -19.672 6.355 9.609 1 87.56 114 GLU A O 1
ATOM 925 N N . ILE A 1 115 ? -17.672 6.785 8.812 1 94.25 115 ILE A N 1
ATOM 926 C CA . ILE A 1 115 ? -18.219 7.719 7.828 1 94.25 115 ILE A CA 1
ATOM 927 C C . ILE A 1 115 ? -18.719 6.945 6.605 1 94.25 115 ILE A C 1
ATOM 929 O O . ILE A 1 115 ? -17.938 6.285 5.922 1 94.25 115 ILE A O 1
ATOM 933 N N . LYS A 1 116 ? -19.984 7.043 6.297 1 91.12 116 LYS A N 1
ATOM 934 C CA . LYS A 1 116 ? -20.609 6.289 5.223 1 91.12 116 LYS A CA 1
ATOM 935 C C . LYS A 1 116 ? -20.281 6.875 3.857 1 91.12 116 LYS A C 1
ATOM 937 O O . LYS A 1 116 ? -20.156 8.094 3.713 1 91.12 116 LYS A O 1
ATOM 942 N N . ASP A 1 117 ? -20.141 6.078 2.844 1 95.38 117 ASP A N 1
ATOM 943 C CA . ASP A 1 117 ? -19.984 6.441 1.438 1 95.38 117 ASP A CA 1
ATOM 944 C C . ASP A 1 117 ? -18.766 7.34 1.232 1 95.38 117 ASP A C 1
ATOM 946 O O . ASP A 1 117 ? -18.828 8.305 0.465 1 95.38 117 ASP A O 1
ATOM 950 N N . LEU A 1 118 ? -17.75 7.125 2.014 1 97.88 118 LEU A N 1
ATOM 951 C CA . LEU A 1 118 ? -16.5 7.867 1.917 1 97.88 118 LEU A CA 1
ATOM 952 C C . LEU A 1 118 ? -15.578 7.25 0.866 1 97.88 118 LEU A C 1
ATOM 954 O O . LEU A 1 118 ? -15.461 6.023 0.783 1 97.88 118 LEU A O 1
ATOM 958 N N . HIS A 1 119 ? -14.984 8.102 0.075 1 98.12 119 HIS A N 1
ATOM 959 C CA . HIS A 1 119 ? -13.977 7.68 -0.889 1 98.12 119 HIS A CA 1
ATOM 960 C C . HIS A 1 119 ? -12.625 8.336 -0.604 1 98.12 119 HIS A C 1
ATOM 962 O O . HIS A 1 119 ? -12.523 9.57 -0.585 1 98.12 119 HIS A O 1
ATOM 968 N N . VAL A 1 120 ? -11.672 7.535 -0.466 1 98.81 120 VAL A N 1
ATOM 969 C CA . VAL A 1 120 ? -10.344 8.055 -0.148 1 98.81 120 VAL A CA 1
ATOM 970 C C . VAL A 1 120 ? -9.422 7.898 -1.356 1 98.81 120 VAL A C 1
ATOM 972 O O . VAL A 1 120 ? -9.336 6.816 -1.942 1 98.81 120 VAL A O 1
ATOM 975 N N . LEU A 1 121 ? -8.82 8.961 -1.759 1 98.94 121 LEU A N 1
ATOM 976 C CA . LEU A 1 121 ? -7.664 8.969 -2.652 1 98.94 121 LEU A CA 1
ATOM 977 C C . LEU A 1 121 ? -6.379 9.234 -1.879 1 98.94 121 LEU A C 1
ATOM 979 O O . LEU A 1 121 ? -6.328 10.141 -1.039 1 98.94 121 LEU A O 1
ATOM 983 N N . THR A 1 122 ? -5.363 8.461 -2.133 1 98.94 122 THR A N 1
ATOM 984 C CA . THR A 1 122 ? -4.117 8.695 -1.411 1 98.94 122 THR A CA 1
ATOM 985 C C . THR A 1 122 ? -2.916 8.312 -2.27 1 98.94 122 THR A C 1
ATOM 987 O O . THR A 1 122 ? -3.047 7.543 -3.225 1 98.94 122 THR A O 1
ATOM 990 N N . ASN A 1 123 ? -1.813 8.93 -1.917 1 98.88 123 ASN A N 1
ATOM 991 C CA . ASN A 1 123 ? -0.533 8.531 -2.494 1 98.88 123 ASN A CA 1
ATOM 992 C C . ASN A 1 123 ? 0.324 7.77 -1.488 1 98.88 123 ASN A C 1
ATOM 994 O O . ASN A 1 123 ? 1.493 7.484 -1.753 1 98.88 123 ASN A O 1
ATOM 998 N N . GLY A 1 124 ? -0.194 7.504 -0.336 1 98.56 124 GLY A N 1
ATOM 999 C CA . GLY A 1 124 ? 0.532 6.773 0.689 1 98.56 124 GLY A CA 1
ATOM 1000 C C . GLY A 1 124 ? 0.193 5.293 0.722 1 98.56 124 GLY A C 1
ATOM 1001 O O . GLY A 1 124 ? -0.954 4.922 0.978 1 98.56 124 GLY A O 1
ATOM 1002 N N . VAL A 1 125 ? 1.193 4.523 0.559 1 97.94 125 VAL A N 1
ATOM 1003 C CA . VAL A 1 125 ? 0.985 3.08 0.533 1 97.94 125 VAL A CA 1
ATOM 1004 C C . VAL A 1 125 ? 0.493 2.604 1.897 1 97.94 125 VAL A C 1
ATOM 1006 O O . VAL A 1 125 ? -0.437 1.798 1.982 1 97.94 125 VAL A O 1
ATOM 1009 N N . ASP A 1 126 ? 1.019 3.125 2.965 1 94 126 ASP A N 1
ATOM 1010 C CA . ASP A 1 126 ? 0.593 2.793 4.32 1 94 126 ASP A CA 1
ATOM 1011 C C . ASP A 1 126 ? -0.872 3.16 4.543 1 94 126 ASP A C 1
ATOM 1013 O O . ASP A 1 126 ? -1.635 2.381 5.117 1 94 126 ASP A O 1
ATOM 1017 N N . ILE A 1 127 ? -1.178 4.301 4.094 1 97.19 127 ILE A N 1
ATOM 1018 C CA . ILE A 1 127 ? -2.525 4.824 4.289 1 97.19 127 ILE A CA 1
ATOM 1019 C C . ILE A 1 127 ? -3.523 3.99 3.488 1 97.19 127 ILE A C 1
ATOM 1021 O O . ILE A 1 127 ? -4.598 3.652 3.986 1 97.19 127 ILE A O 1
ATOM 1025 N N . ALA A 1 128 ? -3.139 3.678 2.289 1 98.31 128 ALA A N 1
ATOM 1026 C CA . ALA A 1 128 ? -4.004 2.836 1.469 1 98.31 128 ALA A CA 1
ATOM 1027 C C . ALA A 1 128 ? -4.305 1.513 2.168 1 98.31 128 ALA A C 1
ATOM 1029 O O . ALA A 1 128 ? -5.465 1.099 2.256 1 98.31 128 ALA A O 1
ATOM 1030 N N . LEU A 1 129 ? -3.279 0.919 2.611 1 93.44 129 LEU A N 1
ATOM 1031 C CA . LEU A 1 129 ? -3.457 -0.365 3.279 1 93.44 129 LEU A CA 1
ATOM 1032 C C . LEU A 1 129 ? -4.336 -0.217 4.516 1 93.44 129 LEU A C 1
ATOM 1034 O O . LEU A 1 129 ? -5.246 -1.017 4.734 1 93.44 129 LEU A O 1
ATOM 1038 N N . ALA A 1 130 ? -4.09 0.789 5.305 1 91.19 130 ALA A N 1
ATOM 1039 C CA . ALA A 1 130 ? -4.887 1.036 6.504 1 91.19 130 ALA A CA 1
ATOM 1040 C C . ALA A 1 130 ? -6.355 1.247 6.156 1 91.19 130 ALA A C 1
ATOM 1042 O O . ALA A 1 130 ? -7.242 0.737 6.844 1 91.19 130 ALA A O 1
ATOM 1043 N N . CYS A 1 131 ? -6.594 2.023 5.137 1 97 131 CYS A N 1
ATOM 1044 C CA . CYS A 1 131 ? -7.965 2.26 4.699 1 97 131 CYS A CA 1
ATOM 1045 C C . CYS A 1 131 ? -8.648 0.954 4.312 1 97 131 CYS A C 1
ATOM 1047 O O . CYS A 1 131 ? -9.766 0.681 4.75 1 97 131 CYS A O 1
ATOM 1049 N N . LEU A 1 132 ? -7.953 0.169 3.537 1 92.75 132 LEU A N 1
ATOM 1050 C CA . LEU A 1 132 ? -8.508 -1.103 3.084 1 92.75 132 LEU A CA 1
ATOM 1051 C C . LEU A 1 132 ? -8.828 -2.008 4.27 1 92.75 132 LEU A C 1
ATOM 1053 O O . LEU A 1 132 ? -9.898 -2.611 4.324 1 92.75 132 LEU A O 1
ATOM 1057 N N . GLU A 1 133 ? -7.988 -2.006 5.168 1 84.69 133 GLU A N 1
ATOM 1058 C CA . GLU A 1 133 ? -8.164 -2.834 6.355 1 84.69 133 GLU A CA 1
ATOM 1059 C C . GLU A 1 133 ? -9.336 -2.344 7.203 1 84.69 133 GLU A C 1
ATOM 1061 O O . GLU A 1 133 ? -9.875 -3.094 8.016 1 84.69 133 GLU A O 1
ATOM 1066 N N . ASN A 1 134 ? -9.648 -1.101 7.035 1 87.06 134 ASN A N 1
ATOM 1067 C CA . ASN A 1 134 ? -10.766 -0.531 7.777 1 87.06 134 ASN A CA 1
ATOM 1068 C C . ASN A 1 134 ? -12.031 -0.487 6.926 1 87.06 134 ASN A C 1
ATOM 1070 O O . ASN A 1 134 ? -12.992 0.205 7.273 1 87.06 134 ASN A O 1
ATOM 1074 N N . GLY A 1 135 ? -12.016 -1.148 5.789 1 89.38 135 GLY A N 1
ATOM 1075 C CA . GLY A 1 135 ? -13.195 -1.267 4.945 1 89.38 135 GLY A CA 1
ATOM 1076 C C . GLY A 1 135 ? -13.539 0.02 4.223 1 89.38 135 GLY A C 1
ATOM 1077 O O . GLY A 1 135 ? -14.695 0.233 3.84 1 89.38 135 GLY A O 1
ATOM 1078 N N . ILE A 1 136 ? -12.609 0.905 4.059 1 95.38 136 ILE A N 1
ATOM 1079 C CA . ILE A 1 136 ? -12.836 2.199 3.426 1 95.38 136 ILE A CA 1
ATOM 1080 C C . ILE A 1 136 ? -12.516 2.113 1.937 1 95.38 136 ILE A C 1
ATOM 1082 O O . ILE A 1 136 ? -11.453 1.611 1.553 1 95.38 136 ILE A O 1
ATOM 1086 N N . GLN A 1 137 ? -13.438 2.566 1.107 1 97.62 137 GLN A N 1
ATOM 1087 C CA . GLN A 1 137 ? -13.18 2.615 -0.327 1 97.62 137 GLN A CA 1
ATOM 1088 C C . GLN A 1 137 ? -11.961 3.48 -0.637 1 97.62 137 GLN A C 1
ATOM 1090 O O . GLN A 1 137 ? -11.914 4.652 -0.255 1 97.62 137 GLN A O 1
ATOM 1095 N N . THR A 1 138 ? -11.008 2.85 -1.395 1 98.56 138 THR A N 1
ATOM 1096 C CA . THR A 1 138 ? -9.711 3.508 -1.522 1 98.56 138 THR A CA 1
ATOM 1097 C C . THR A 1 138 ? -9.219 3.447 -2.963 1 98.56 138 THR A C 1
ATOM 1099 O O . THR A 1 138 ? -9.281 2.395 -3.604 1 98.56 138 THR A O 1
ATOM 1102 N N . ARG A 1 139 ? -8.867 4.551 -3.443 1 98.62 139 ARG A N 1
ATOM 1103 C CA . ARG A 1 139 ? -8.102 4.676 -4.684 1 98.62 139 ARG A CA 1
ATOM 1104 C C . ARG A 1 139 ? -6.668 5.109 -4.402 1 98.62 139 ARG A C 1
ATOM 1106 O O . ARG A 1 139 ? -6.43 5.98 -3.566 1 98.62 139 ARG A O 1
ATOM 1113 N N . LEU A 1 140 ? -5.738 4.457 -5.082 1 98.62 140 LEU A N 1
ATOM 1114 C CA . LEU A 1 140 ? -4.324 4.762 -4.918 1 98.62 140 LEU A CA 1
ATOM 1115 C C . LEU A 1 140 ? -3.752 5.383 -6.191 1 98.62 140 LEU A C 1
ATOM 1117 O O . LEU A 1 140 ? -4.074 4.945 -7.297 1 98.62 140 LEU A O 1
ATOM 1121 N N . LEU A 1 141 ? -2.963 6.457 -5.98 1 98.75 141 LEU A N 1
ATOM 1122 C CA . LEU A 1 141 ? -2.203 6.973 -7.109 1 98.75 141 LEU A CA 1
ATOM 1123 C C . LEU A 1 141 ? -1.089 6.012 -7.504 1 98.75 141 LEU A C 1
ATOM 1125 O O . LEU A 1 141 ? -0.458 5.398 -6.641 1 98.75 141 LEU A O 1
ATOM 1129 N N . GLY A 1 142 ? -0.883 5.887 -8.812 1 98.5 142 GLY A N 1
ATOM 1130 C CA . GLY A 1 142 ? 0.167 5.012 -9.312 1 98.5 142 GLY A CA 1
ATOM 1131 C C . GLY A 1 142 ? 1.466 5.742 -9.594 1 98.5 142 GLY A C 1
ATOM 1132 O O . GLY A 1 142 ? 1.471 6.957 -9.789 1 98.5 142 GLY A O 1
ATOM 1133 N N . GLY A 1 143 ? 2.545 5.004 -9.531 1 98.31 143 GLY A N 1
ATOM 1134 C CA . GLY A 1 143 ? 3.867 5.555 -9.781 1 98.31 143 GLY A CA 1
ATOM 1135 C C . GLY A 1 143 ? 4.938 4.965 -8.883 1 98.31 143 GLY A C 1
ATOM 1136 O O . GLY A 1 143 ? 4.77 3.869 -8.344 1 98.31 143 GLY A O 1
ATOM 1137 N N . GLU A 1 144 ? 6.059 5.699 -8.875 1 98.06 144 GLU A N 1
ATOM 1138 C CA . GLU A 1 144 ? 7.172 5.27 -8.031 1 98.06 144 GLU A CA 1
ATOM 1139 C C . GLU A 1 144 ? 6.902 5.578 -6.559 1 98.06 144 GLU A C 1
ATOM 1141 O O . GLU A 1 144 ? 6.512 6.695 -6.215 1 98.06 144 GLU A O 1
ATOM 1146 N N . ALA A 1 145 ? 7.113 4.527 -5.723 1 98.19 145 ALA A N 1
ATOM 1147 C CA . ALA A 1 145 ? 6.973 4.723 -4.281 1 98.19 145 ALA A CA 1
ATOM 1148 C C . ALA A 1 145 ? 8.328 4.91 -3.617 1 98.19 145 ALA A C 1
ATOM 1150 O O . ALA A 1 145 ? 9.242 4.102 -3.814 1 98.19 145 ALA A O 1
ATOM 1151 N N . LYS A 1 146 ? 8.391 5.938 -2.846 1 97.5 146 LYS A N 1
ATOM 1152 C CA . LYS A 1 146 ? 9.648 6.215 -2.158 1 97.5 146 LYS A CA 1
ATOM 1153 C C . LYS A 1 146 ? 9.852 5.27 -0.978 1 97.5 146 LYS A C 1
ATOM 1155 O O . LYS A 1 146 ? 8.953 5.098 -0.151 1 97.5 146 LYS A O 1
ATOM 1160 N N . ILE A 1 147 ? 11.039 4.734 -0.907 1 93.12 147 ILE A N 1
ATOM 1161 C CA . ILE A 1 147 ? 11.375 3.793 0.156 1 93.12 147 ILE A CA 1
ATOM 1162 C C . ILE A 1 147 ? 11.32 4.5 1.508 1 93.12 147 ILE A C 1
ATOM 1164 O O . ILE A 1 147 ? 10.805 3.947 2.484 1 93.12 147 ILE A O 1
ATOM 1168 N N . GLU A 1 148 ? 11.648 5.762 1.584 1 89.94 148 GLU A N 1
ATOM 1169 C CA . GLU A 1 148 ? 11.812 6.504 2.83 1 89.94 148 GLU A CA 1
ATOM 1170 C C . GLU A 1 148 ? 10.461 6.883 3.428 1 89.94 148 GLU A C 1
ATOM 1172 O O . GLU A 1 148 ? 10.305 6.895 4.648 1 89.94 148 GLU A O 1
ATOM 1177 N N . THR A 1 149 ? 9.508 7.184 2.539 1 93.25 149 THR A N 1
ATOM 1178 C CA . THR A 1 149 ? 8.266 7.75 3.041 1 93.25 149 THR A CA 1
ATOM 1179 C C . THR A 1 149 ? 7.074 6.887 2.631 1 93.25 149 THR A C 1
ATOM 1181 O O . THR A 1 149 ? 5.961 7.082 3.123 1 93.25 149 THR A O 1
ATOM 1184 N N . HIS A 1 150 ? 7.289 5.949 1.742 1 96.69 150 HIS A N 1
ATOM 1185 C CA . HIS A 1 150 ? 6.254 5.09 1.177 1 96.69 150 HIS A CA 1
ATOM 1186 C C . HIS A 1 150 ? 5.242 5.902 0.373 1 96.69 150 HIS A C 1
ATOM 1188 O O . HIS A 1 150 ? 4.105 5.465 0.179 1 96.69 150 HIS A O 1
ATOM 1194 N N . ALA A 1 151 ? 5.672 7.152 -0.04 1 98.44 151 ALA A N 1
ATOM 1195 C CA . ALA A 1 151 ? 4.82 8.023 -0.847 1 98.44 151 ALA A CA 1
ATOM 1196 C C . ALA A 1 151 ? 5.035 7.77 -2.338 1 98.44 151 ALA A C 1
ATOM 1198 O O . ALA A 1 151 ? 6.172 7.691 -2.803 1 98.44 151 ALA A O 1
ATOM 1199 N N . VAL A 1 152 ? 3.918 7.633 -3.008 1 98.81 152 VAL A N 1
ATOM 1200 C CA . VAL A 1 152 ? 3.986 7.539 -4.461 1 98.81 152 VAL A CA 1
ATOM 1201 C C . VAL A 1 152 ? 4.156 8.93 -5.062 1 98.81 152 VAL A C 1
ATOM 1203 O O . VAL A 1 152 ? 3.438 9.867 -4.695 1 98.81 152 VAL A O 1
ATOM 1206 N N . VAL A 1 153 ? 5.109 9.109 -5.957 1 98.62 153 VAL A N 1
ATOM 1207 C CA . VAL A 1 153 ? 5.406 10.383 -6.605 1 98.62 153 VAL A CA 1
ATOM 1208 C C . VAL A 1 153 ? 5.609 10.164 -8.102 1 98.62 153 VAL A C 1
ATOM 1210 O O . VAL A 1 153 ? 5.359 9.07 -8.617 1 98.62 153 VAL A O 1
ATOM 1213 N N . GLY A 1 154 ? 5.891 11.258 -8.836 1 97.62 154 GLY A N 1
ATOM 1214 C CA . GLY A 1 154 ? 6.227 11.164 -10.25 1 97.62 154 GLY A CA 1
ATOM 1215 C C . GLY A 1 154 ? 5.117 11.664 -11.156 1 97.62 154 GLY A C 1
ATOM 1216 O O . GLY A 1 154 ? 4.027 12 -10.688 1 97.62 154 GLY A O 1
ATOM 1217 N N . ASN A 1 155 ? 5.445 11.609 -12.406 1 97.19 155 ASN A N 1
ATOM 1218 C CA . ASN A 1 155 ? 4.562 12.195 -13.406 1 97.19 155 ASN A CA 1
ATOM 1219 C C . ASN A 1 155 ? 3.234 11.445 -13.492 1 97.19 155 ASN A C 1
ATOM 1221 O O . ASN A 1 155 ? 2.18 12.062 -13.672 1 97.19 155 ASN A O 1
ATOM 1225 N N . THR A 1 156 ? 3.32 10.18 -13.398 1 97.5 156 THR A N 1
ATOM 1226 C CA . THR A 1 156 ? 2.104 9.375 -13.469 1 97.5 156 THR A CA 1
ATOM 1227 C C . THR A 1 156 ? 1.153 9.734 -12.328 1 97.5 156 THR A C 1
ATOM 1229 O O . THR A 1 156 ? -0.039 9.953 -12.555 1 97.5 156 THR A O 1
ATOM 1232 N N . ALA A 1 157 ? 1.689 9.812 -11.133 1 98.5 157 ALA A N 1
ATOM 1233 C CA . ALA A 1 157 ? 0.896 10.195 -9.961 1 98.5 157 ALA A CA 1
ATOM 1234 C C . ALA A 1 157 ? 0.301 11.586 -10.141 1 98.5 157 ALA A C 1
ATOM 1236 O O . ALA A 1 157 ? -0.885 11.805 -9.883 1 98.5 157 ALA A O 1
ATOM 1237 N N . MET A 1 158 ? 1.113 12.469 -10.641 1 98.31 158 MET A N 1
ATOM 1238 C CA . MET A 1 158 ? 0.699 13.859 -10.836 1 98.31 158 MET A CA 1
ATOM 1239 C C . MET A 1 158 ? -0.456 13.945 -11.828 1 98.31 158 MET A C 1
ATOM 1241 O O . MET A 1 158 ? -1.45 14.625 -11.57 1 98.31 158 MET A O 1
ATOM 1245 N N . LYS A 1 159 ? -0.318 13.258 -12.898 1 97.75 159 LYS A N 1
ATOM 1246 C CA . LYS A 1 159 ? -1.352 13.281 -13.93 1 97.75 159 LYS A CA 1
ATOM 1247 C C . LYS A 1 159 ? -2.674 12.742 -13.398 1 97.75 159 LYS A C 1
ATOM 1249 O O . LYS A 1 159 ? -3.734 13.32 -13.641 1 97.75 159 LYS A O 1
ATOM 1254 N N . GLN A 1 160 ? -2.619 11.672 -12.719 1 98.25 160 GLN A N 1
ATOM 1255 C CA . GLN A 1 160 ? -3.822 11.102 -12.125 1 98.25 160 GLN A CA 1
ATOM 1256 C C . GLN A 1 160 ? -4.48 12.078 -11.156 1 98.25 160 GLN A C 1
ATOM 1258 O O . GLN A 1 160 ? -5.699 12.266 -11.188 1 98.25 160 GLN A O 1
ATOM 1263 N N . LEU A 1 161 ? -3.67 12.672 -10.32 1 98.69 161 LEU A N 1
ATOM 1264 C CA . LEU A 1 161 ? -4.168 13.609 -9.312 1 98.69 161 LEU A CA 1
ATOM 1265 C C . LEU A 1 161 ? -4.82 14.82 -9.977 1 98.69 161 LEU A C 1
ATOM 1267 O O . LEU A 1 161 ? -5.867 15.289 -9.523 1 98.69 161 LEU A O 1
ATOM 1271 N N . GLN A 1 162 ? -4.301 15.273 -11.008 1 98.56 162 GLN A N 1
ATOM 1272 C CA . GLN A 1 162 ? -4.785 16.453 -11.719 1 98.56 162 GLN A CA 1
ATOM 1273 C C . GLN A 1 162 ? -6.148 16.203 -12.344 1 98.56 162 GLN A C 1
ATOM 1275 O O . GLN A 1 162 ? -6.875 17.141 -12.68 1 98.56 162 GLN A O 1
ATOM 1280 N N . GLU A 1 163 ? -6.48 14.961 -12.477 1 97.31 163 GLU A N 1
ATOM 1281 C CA . GLU A 1 163 ? -7.754 14.602 -13.102 1 97.31 163 GLU A CA 1
ATOM 1282 C C . GLU A 1 163 ? -8.844 14.414 -12.047 1 97.31 163 GLU A C 1
ATOM 1284 O O . GLU A 1 163 ? -9.992 14.102 -12.391 1 97.31 163 GLU A O 1
ATOM 1289 N N . MET A 1 164 ? -8.555 14.625 -10.836 1 97.94 164 MET A N 1
ATOM 1290 C CA . MET A 1 164 ? -9.5 14.383 -9.75 1 97.94 164 MET A CA 1
ATOM 1291 C C . MET A 1 164 ? -10.156 15.68 -9.297 1 97.94 164 MET A C 1
ATOM 1293 O O . MET A 1 164 ? -9.547 16.75 -9.383 1 97.94 164 MET A O 1
ATOM 1297 N N . ASN A 1 165 ? -11.398 15.523 -8.938 1 98.19 165 ASN A N 1
ATOM 1298 C CA . ASN A 1 165 ? -12.109 16.578 -8.203 1 98.19 165 ASN A CA 1
ATOM 1299 C C . ASN A 1 165 ? -12.383 16.156 -6.766 1 98.19 165 ASN A C 1
ATOM 1301 O O . ASN A 1 165 ? -13.188 15.258 -6.516 1 98.19 165 ASN A O 1
ATOM 1305 N N . LEU A 1 166 ? -11.805 16.906 -5.84 1 98.62 166 LEU A N 1
ATOM 1306 C CA . LEU A 1 166 ? -11.844 16.5 -4.438 1 98.62 166 LEU A CA 1
ATOM 1307 C C . LEU A 1 166 ? -12.664 17.484 -3.609 1 98.62 166 LEU A C 1
ATOM 1309 O O . LEU A 1 166 ? -12.586 18.703 -3.824 1 98.62 166 LEU A O 1
ATOM 1313 N N . SER A 1 167 ? -13.453 16.922 -2.648 1 98.56 167 SER A N 1
ATOM 1314 C CA . SER A 1 167 ? -14.133 17.781 -1.69 1 98.56 167 SER A CA 1
ATOM 1315 C C . SER A 1 167 ? -13.141 18.422 -0.725 1 98.56 167 SER A C 1
ATOM 1317 O O . SER A 1 167 ? -13.227 19.625 -0.444 1 98.56 167 SER A O 1
ATOM 1319 N N . VAL A 1 168 ? -12.25 17.609 -0.236 1 98.75 168 VAL A N 1
ATOM 1320 C CA . VAL A 1 168 ? -11.312 18.109 0.759 1 98.75 168 VAL A CA 1
ATOM 1321 C C . VAL A 1 168 ? -9.984 17.359 0.643 1 98.75 168 VAL A C 1
ATOM 1323 O O . VAL A 1 168 ? -9.961 16.172 0.352 1 98.75 168 VAL A O 1
ATOM 1326 N N . SER A 1 169 ? -8.891 18.062 0.832 1 98.94 169 SER A N 1
ATOM 1327 C CA . SER A 1 169 ? -7.559 17.469 0.911 1 98.94 169 SER A CA 1
ATOM 1328 C C . SER A 1 169 ? -6.938 17.688 2.285 1 98.94 169 SER A C 1
ATOM 1330 O O . SER A 1 169 ? -6.98 18.812 2.816 1 98.94 169 SER A O 1
ATOM 1332 N N . PHE A 1 170 ? -6.387 16.609 2.842 1 98.94 170 PHE A N 1
ATOM 1333 C CA . PHE A 1 170 ? -5.613 16.672 4.074 1 98.94 170 PHE A CA 1
ATOM 1334 C C . PHE A 1 170 ? -4.145 16.359 3.811 1 98.94 170 PHE A C 1
ATOM 1336 O O . PHE A 1 170 ? -3.814 15.266 3.338 1 98.94 170 PHE A O 1
ATOM 1343 N N . ILE A 1 171 ? -3.285 17.328 4.188 1 98.88 171 ILE A N 1
ATOM 1344 C CA . ILE A 1 171 ? -1.885 17.281 3.779 1 98.88 171 ILE A CA 1
ATOM 1345 C C . ILE A 1 171 ? -0.985 17.359 5.008 1 98.88 171 ILE A C 1
ATOM 1347 O O . ILE A 1 171 ? -1.197 18.203 5.887 1 98.88 171 ILE A O 1
ATOM 1351 N N . GLY A 1 172 ? 0.003 16.438 5.066 1 98.19 172 GLY A N 1
ATOM 1352 C CA . GLY A 1 172 ? 1.038 16.578 6.078 1 98.19 172 GLY A CA 1
ATOM 1353 C C . GLY A 1 172 ? 2.109 17.578 5.695 1 98.19 172 GLY A C 1
ATOM 1354 O O . GLY A 1 172 ? 2.312 17.859 4.508 1 98.19 172 GLY A O 1
ATOM 1355 N N . ALA A 1 173 ? 2.766 18.109 6.711 1 97.81 173 ALA A N 1
ATOM 1356 C CA . ALA A 1 173 ? 3.865 19.031 6.484 1 97.81 173 ALA A CA 1
ATOM 1357 C C . ALA A 1 173 ? 4.996 18.812 7.48 1 97.81 173 ALA A C 1
ATOM 1359 O O . ALA A 1 173 ? 4.773 18.25 8.562 1 97.81 173 ALA A O 1
ATOM 1360 N N . ASN A 1 174 ? 6.18 19.25 7.062 1 94.56 174 ASN A N 1
ATOM 1361 C CA . ASN A 1 174 ? 7.359 19.125 7.91 1 94.56 174 ASN A CA 1
ATOM 1362 C C . ASN A 1 174 ? 7.742 20.453 8.547 1 94.56 174 ASN A C 1
ATOM 1364 O O . ASN A 1 174 ? 8.57 20.5 9.461 1 94.56 174 ASN A O 1
ATOM 1368 N N . GLY A 1 175 ? 7.117 21.531 8.008 1 96.06 175 GLY A N 1
ATOM 1369 C CA . GLY A 1 175 ? 7.418 22.828 8.594 1 96.06 175 GLY A CA 1
ATOM 1370 C C . GLY A 1 175 ? 6.559 23.953 8.039 1 96.06 175 GLY A C 1
ATOM 1371 O O . GLY A 1 175 ? 6.051 23.859 6.922 1 96.06 175 GLY A O 1
ATOM 1372 N N . LEU A 1 176 ? 6.434 24.969 8.867 1 98 176 LEU A N 1
ATOM 1373 C CA . LEU A 1 176 ? 5.828 26.25 8.5 1 98 176 LEU A CA 1
ATOM 1374 C C . LEU A 1 176 ? 6.781 27.391 8.789 1 98 176 LEU A C 1
ATOM 1376 O O . LEU A 1 176 ? 7.113 27.656 9.945 1 98 176 LEU A O 1
ATOM 1380 N N . THR A 1 177 ? 7.145 28.094 7.742 1 96.06 177 THR A N 1
ATOM 1381 C CA . THR A 1 177 ? 8.094 29.188 7.914 1 96.06 177 THR A CA 1
ATOM 1382 C C . THR A 1 177 ? 7.387 30.438 8.445 1 96.06 177 THR A C 1
ATOM 1384 O O . THR A 1 177 ? 6.172 30.578 8.297 1 96.06 177 THR A O 1
ATOM 1387 N N . THR A 1 178 ? 8.164 31.312 9.039 1 91.75 178 THR A N 1
ATOM 1388 C CA . THR A 1 178 ? 7.625 32.562 9.539 1 91.75 178 THR A CA 1
ATOM 1389 C C . THR A 1 178 ? 7.078 33.438 8.391 1 91.75 178 THR A C 1
ATOM 1391 O O . THR A 1 178 ? 6.211 34.281 8.594 1 91.75 178 THR A O 1
ATOM 1394 N N . GLU A 1 179 ? 7.578 33.188 7.137 1 94 179 GLU A N 1
ATOM 1395 C CA . GLU A 1 179 ? 7.148 33.906 5.941 1 94 179 GLU A CA 1
ATOM 1396 C C . GLU A 1 179 ? 5.84 33.344 5.398 1 94 179 GLU A C 1
ATOM 1398 O O . GLU A 1 179 ? 5.246 33.906 4.477 1 94 179 GLU A O 1
ATOM 1403 N N . GLY A 1 180 ? 5.449 32.219 5.926 1 97.62 180 GLY A N 1
ATOM 1404 C CA . GLY A 1 180 ? 4.117 31.719 5.602 1 97.62 180 GLY A CA 1
ATOM 1405 C C . GLY A 1 180 ? 4.125 30.594 4.574 1 97.62 180 GLY A C 1
ATOM 1406 O O . GLY A 1 180 ? 3.164 30.438 3.824 1 97.62 180 GLY A O 1
ATOM 1407 N N . GLN A 1 181 ? 5.25 29.844 4.535 1 98 181 GLN A N 1
ATOM 1408 C CA . GLN A 1 181 ? 5.332 28.719 3.6 1 98 181 GLN A CA 1
ATOM 1409 C C . GLN A 1 181 ? 5.258 27.391 4.332 1 98 181 GLN A C 1
ATOM 1411 O O . GLN A 1 181 ? 6.031 27.141 5.258 1 98 181 GLN A O 1
ATOM 1416 N N . PHE A 1 182 ? 4.305 26.516 3.879 1 98.75 182 PHE A N 1
ATOM 1417 C CA . PHE A 1 182 ? 4.367 25.109 4.281 1 98.75 182 PHE A CA 1
ATOM 1418 C C . PHE A 1 182 ? 5.449 24.375 3.502 1 98.75 182 PHE A C 1
ATOM 1420 O O . PHE A 1 182 ? 5.578 24.547 2.289 1 98.75 182 PHE A O 1
ATOM 1427 N N . THR A 1 183 ? 6.238 23.5 4.262 1 97.94 183 THR A N 1
ATOM 1428 C CA . THR A 1 183 ? 7.422 22.969 3.594 1 97.94 183 THR A CA 1
ATOM 1429 C C . THR A 1 183 ? 7.582 21.484 3.877 1 97.94 183 THR A C 1
ATOM 1431 O O . THR A 1 183 ? 7.012 20.953 4.84 1 97.94 183 THR A O 1
ATOM 1434 N N . THR A 1 184 ? 8.242 20.766 2.941 1 97.38 184 THR A N 1
ATOM 1435 C CA . THR A 1 184 ? 8.633 19.359 3.033 1 97.38 184 THR A CA 1
ATOM 1436 C C . THR A 1 184 ? 10.031 19.141 2.461 1 97.38 184 THR A C 1
ATOM 1438 O O . THR A 1 184 ? 10.523 19.969 1.684 1 97.38 184 THR A O 1
ATOM 1441 N N . PRO A 1 185 ? 10.719 18.109 2.789 1 94.62 185 PRO A N 1
ATOM 1442 C CA . PRO A 1 185 ? 12.109 17.938 2.369 1 94.62 185 PRO A CA 1
ATOM 1443 C C . PRO A 1 185 ? 12.242 17.641 0.878 1 94.62 185 PRO A C 1
ATOM 1445 O O . PRO A 1 185 ? 13.242 18.016 0.258 1 94.62 185 PRO A O 1
ATOM 1448 N N . ASP A 1 186 ? 11.289 17 0.293 1 95.62 186 ASP A N 1
ATOM 1449 C CA . ASP A 1 186 ? 11.469 16.422 -1.037 1 95.62 186 ASP A CA 1
ATOM 1450 C C . ASP A 1 186 ? 10.594 17.141 -2.064 1 95.62 186 ASP A C 1
ATOM 1452 O O . ASP A 1 186 ? 9.367 17.156 -1.939 1 95.62 186 ASP A O 1
ATOM 1456 N N . PRO A 1 187 ? 11.195 17.641 -3.152 1 97.44 187 PRO A N 1
ATOM 1457 C CA . PRO A 1 187 ? 10.43 18.406 -4.148 1 97.44 187 PRO A CA 1
ATOM 1458 C C . PRO A 1 187 ? 9.367 17.562 -4.84 1 97.44 187 PRO A C 1
ATOM 1460 O O . PRO A 1 187 ? 8.297 18.078 -5.184 1 97.44 187 PRO A O 1
ATOM 1463 N N . ALA A 1 188 ? 9.664 16.328 -5.094 1 97.75 188 ALA A N 1
ATOM 1464 C CA . ALA A 1 188 ? 8.672 15.477 -5.73 1 97.75 188 ALA A CA 1
ATOM 1465 C C . ALA A 1 188 ? 7.434 15.328 -4.852 1 97.75 188 ALA A C 1
ATOM 1467 O O . ALA A 1 188 ? 6.305 15.344 -5.348 1 97.75 188 ALA A O 1
ATOM 1468 N N . GLU A 1 189 ? 7.645 15.211 -3.613 1 98.25 189 GLU A N 1
ATOM 1469 C CA . GLU A 1 189 ? 6.523 15.148 -2.678 1 98.25 189 GLU A CA 1
ATOM 1470 C C . GLU A 1 189 ? 5.809 16.5 -2.586 1 98.25 189 GLU A C 1
ATOM 1472 O O . GLU A 1 189 ? 4.582 16.547 -2.486 1 98.25 189 GLU A O 1
ATOM 1477 N N . ALA A 1 190 ? 6.586 17.516 -2.607 1 98.62 190 ALA A N 1
ATOM 1478 C CA . ALA A 1 190 ? 5.996 18.859 -2.6 1 98.62 190 ALA A CA 1
ATOM 1479 C C . ALA A 1 190 ? 5.051 19.047 -3.779 1 98.62 190 ALA A C 1
ATOM 1481 O O . ALA A 1 190 ? 3.98 19.641 -3.635 1 98.62 190 ALA A O 1
ATOM 1482 N N . GLY A 1 191 ? 5.496 18.547 -4.918 1 98.69 191 GLY A N 1
ATOM 1483 C CA . GLY A 1 191 ? 4.645 18.656 -6.098 1 98.69 191 GLY A CA 1
ATOM 1484 C C . GLY A 1 191 ? 3.295 17.984 -5.922 1 98.69 191 GLY A C 1
ATOM 1485 O O . GLY A 1 191 ? 2.264 18.547 -6.289 1 98.69 191 GLY A O 1
ATOM 1486 N N . ILE A 1 192 ? 3.248 16.797 -5.352 1 98.88 192 ILE A N 1
ATOM 1487 C CA . ILE A 1 192 ? 2.008 16.078 -5.105 1 98.88 192 ILE A CA 1
ATOM 1488 C C . ILE A 1 192 ? 1.138 16.859 -4.125 1 98.88 192 ILE A C 1
ATOM 1490 O O . ILE A 1 192 ? -0.06 17.031 -4.352 1 98.88 192 ILE A O 1
ATOM 1494 N N . LYS A 1 193 ? 1.745 17.328 -3.051 1 98.88 193 LYS A N 1
ATOM 1495 C CA . LYS A 1 193 ? 1.027 18.094 -2.027 1 98.88 193 LYS A CA 1
ATOM 1496 C C . LYS A 1 193 ? 0.386 19.344 -2.615 1 98.88 193 LYS A C 1
ATOM 1498 O O . LYS A 1 193 ? -0.786 19.625 -2.355 1 98.88 193 LYS A O 1
ATOM 1503 N N . LYS A 1 194 ? 1.138 20.047 -3.393 1 98.88 194 LYS A N 1
ATOM 1504 C CA . LYS A 1 194 ? 0.636 21.25 -4.027 1 98.88 194 LYS A CA 1
ATOM 1505 C C . LYS A 1 194 ? -0.572 20.953 -4.91 1 98.88 194 LYS A C 1
ATOM 1507 O O . LYS A 1 194 ? -1.603 21.625 -4.812 1 98.88 194 LYS A O 1
ATOM 1512 N N . THR A 1 195 ? -0.438 19.969 -5.73 1 98.88 195 THR A N 1
ATOM 1513 C CA . THR A 1 195 ? -1.507 19.609 -6.656 1 98.88 195 THR A CA 1
ATOM 1514 C C . THR A 1 195 ? -2.748 19.141 -5.895 1 98.88 195 THR A C 1
ATOM 1516 O O . THR A 1 195 ? -3.873 19.469 -6.285 1 98.88 195 THR A O 1
ATOM 1519 N N . ALA A 1 196 ? -2.545 18.422 -4.82 1 98.88 196 ALA A N 1
ATOM 1520 C CA . ALA A 1 196 ? -3.668 17.969 -4.004 1 98.88 196 ALA A CA 1
ATOM 1521 C C . ALA A 1 196 ? -4.453 19.156 -3.445 1 98.88 196 ALA A C 1
ATOM 1523 O O . ALA A 1 196 ? -5.684 19.109 -3.369 1 98.88 196 ALA A O 1
ATOM 1524 N N . ILE A 1 197 ? -3.738 20.156 -3.035 1 98.88 197 ILE A N 1
ATOM 1525 C CA . ILE A 1 197 ? -4.363 21.375 -2.525 1 98.88 197 ILE A CA 1
ATOM 1526 C C . ILE A 1 197 ? -5.152 22.047 -3.641 1 98.88 197 ILE A C 1
ATOM 1528 O O . ILE A 1 197 ? -6.305 22.453 -3.441 1 98.88 197 ILE A O 1
ATOM 1532 N N . GLU A 1 198 ? -4.602 22.062 -4.82 1 98.69 198 GLU A N 1
ATOM 1533 C CA . GLU A 1 198 ? -5.207 22.734 -5.969 1 98.69 198 GLU A CA 1
ATOM 1534 C C . GLU A 1 198 ? -6.461 22 -6.434 1 98.69 198 GLU A C 1
ATOM 1536 O O . GLU A 1 198 ? -7.402 22.625 -6.934 1 98.69 198 GLU A O 1
ATOM 1541 N N . GLN A 1 199 ? -6.543 20.734 -6.262 1 98.69 199 GLN A N 1
ATOM 1542 C CA . GLN A 1 199 ? -7.617 19.906 -6.801 1 98.69 199 GLN A CA 1
ATOM 1543 C C . GLN A 1 199 ? -8.773 19.797 -5.812 1 98.69 199 GLN A C 1
ATOM 1545 O O . GLN A 1 199 ? -9.805 19.188 -6.117 1 98.69 199 GLN A O 1
ATOM 1550 N N . ALA A 1 200 ? -8.664 20.406 -4.625 1 98.75 200 ALA A N 1
ATOM 1551 C CA . ALA A 1 200 ? -9.68 20.25 -3.588 1 98.75 200 ALA A CA 1
ATOM 1552 C C . ALA A 1 200 ? -10.477 21.547 -3.412 1 98.75 200 ALA A C 1
ATOM 1554 O O . ALA A 1 200 ? -9.938 22.641 -3.559 1 98.75 200 ALA A O 1
ATOM 1555 N N . LYS A 1 201 ? -11.758 21.375 -3.121 1 98.44 201 LYS A N 1
ATOM 1556 C CA . LYS A 1 201 ? -12.555 22.547 -2.766 1 98.44 201 LYS A CA 1
ATOM 1557 C C . LYS A 1 201 ? -12.016 23.219 -1.51 1 98.44 201 LYS A C 1
ATOM 1559 O O . LYS A 1 201 ? -12.008 24.453 -1.412 1 98.44 201 LYS A O 1
ATOM 1564 N N . GLU A 1 202 ? -11.602 22.438 -0.586 1 98.44 202 GLU A N 1
ATOM 1565 C CA . GLU A 1 202 ? -10.953 22.891 0.637 1 98.44 202 GLU A CA 1
ATOM 1566 C C . GLU A 1 202 ? -9.719 22.047 0.953 1 98.44 202 GLU A C 1
ATOM 1568 O O . GLU A 1 202 ? -9.688 20.859 0.656 1 98.44 202 GLU A O 1
ATOM 1573 N N . ALA A 1 203 ? -8.719 22.734 1.552 1 98.88 203 ALA A N 1
ATOM 1574 C CA . ALA A 1 203 ? -7.492 22.016 1.877 1 98.88 203 ALA A CA 1
ATOM 1575 C C . ALA A 1 203 ? -7.02 22.344 3.287 1 98.88 203 ALA A C 1
ATOM 1577 O O . ALA A 1 203 ? -7.09 23.5 3.717 1 98.88 203 ALA A O 1
ATOM 1578 N N . PHE A 1 204 ? -6.547 21.297 3.975 1 98.94 204 PHE A N 1
ATOM 1579 C CA . PHE A 1 204 ? -6.027 21.438 5.328 1 98.94 204 PHE A CA 1
ATOM 1580 C C . PHE A 1 204 ? -4.613 20.875 5.43 1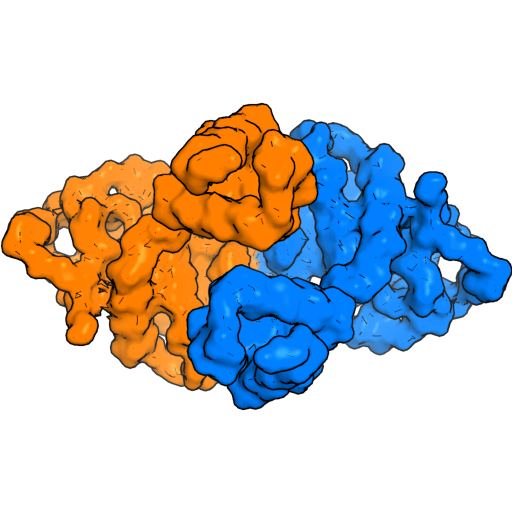 98.94 204 PHE A C 1
ATOM 1582 O O . PHE A 1 204 ? -4.312 19.828 4.852 1 98.94 204 PHE A O 1
ATOM 1589 N N . VAL A 1 205 ? -3.775 21.594 6.117 1 98.88 205 VAL A N 1
ATOM 1590 C CA . VAL A 1 205 ? -2.467 21.062 6.496 1 98.88 205 VAL A CA 1
ATOM 1591 C C . VAL A 1 205 ? -2.49 20.625 7.957 1 98.88 205 VAL A C 1
ATOM 1593 O O . VAL A 1 205 ? -2.863 21.391 8.844 1 98.88 205 VAL A O 1
ATOM 1596 N N . LEU A 1 206 ? -2.125 19.344 8.148 1 98.62 206 LEU A N 1
ATOM 1597 C CA . LEU A 1 206 ? -2.078 18.766 9.492 1 98.62 206 LEU A CA 1
ATOM 1598 C C . LEU A 1 206 ? -0.642 18.688 10 1 98.62 206 LEU A C 1
ATOM 1600 O O . LEU A 1 206 ? 0.167 17.922 9.453 1 98.62 206 LEU A O 1
ATOM 1604 N N . MET A 1 207 ? -0.331 19.406 11.047 1 95.94 207 MET A N 1
ATOM 1605 C CA . MET A 1 207 ? 0.989 19.297 11.664 1 95.94 207 MET A CA 1
ATOM 1606 C C . MET A 1 207 ? 0.958 19.766 13.109 1 95.94 207 MET A C 1
ATOM 1608 O O . MET A 1 207 ? 0.182 20.656 13.461 1 95.94 207 MET A O 1
ATOM 1612 N N . ASP A 1 208 ? 1.761 19.078 13.891 1 94.06 208 ASP A N 1
ATOM 1613 C CA . ASP A 1 208 ? 1.835 19.5 15.289 1 94.06 208 ASP A CA 1
ATOM 1614 C C . ASP A 1 208 ? 2.666 20.766 15.438 1 94.06 208 ASP A C 1
ATOM 1616 O O . ASP A 1 208 ? 3.447 21.125 14.547 1 94.06 208 ASP A O 1
ATOM 1620 N N . SER A 1 209 ? 2.562 21.375 16.609 1 94.44 209 SER A N 1
ATOM 1621 C CA . SER A 1 209 ? 3.088 22.719 16.844 1 94.44 209 SER A CA 1
ATOM 1622 C C . SER A 1 209 ? 4.613 22.719 16.812 1 94.44 209 SER A C 1
ATOM 1624 O O . SER A 1 209 ? 5.23 23.781 16.656 1 94.44 209 SER A O 1
ATOM 1626 N N . SER A 1 210 ? 5.254 21.578 16.969 1 90.62 210 SER A N 1
ATOM 1627 C CA . SER A 1 210 ? 6.715 21.516 16.969 1 90.62 210 SER A CA 1
ATOM 1628 C C . SER A 1 210 ? 7.285 21.875 15.602 1 90.62 210 SER A C 1
ATOM 1630 O O . SER A 1 210 ? 8.469 22.203 15.484 1 90.62 210 SER A O 1
ATOM 1632 N N . LYS A 1 211 ? 6.48 21.938 14.609 1 93.62 211 LYS A N 1
ATOM 1633 C CA . LYS A 1 211 ? 6.938 22.141 13.234 1 93.62 211 LYS A CA 1
ATOM 1634 C C . LYS A 1 211 ? 6.754 23.594 12.805 1 93.62 211 LYS A C 1
ATOM 1636 O O . LYS A 1 211 ? 7.18 23.984 11.711 1 93.62 211 LYS A O 1
ATOM 1641 N N . ILE A 1 212 ? 6.109 24.375 13.695 1 95.12 212 ILE A N 1
ATOM 1642 C CA . ILE A 1 212 ? 5.941 25.797 13.414 1 95.12 212 ILE A CA 1
ATOM 1643 C C . ILE A 1 212 ? 7.277 26.516 13.578 1 95.12 212 ILE A C 1
ATOM 1645 O O . ILE A 1 212 ? 7.965 26.344 14.586 1 95.12 212 ILE A O 1
ATOM 1649 N N . GLY A 1 213 ? 7.645 27.203 12.617 1 93.38 213 GLY A N 1
ATOM 1650 C CA . GLY A 1 213 ? 8.914 27.906 12.617 1 93.38 213 GLY A CA 1
ATOM 1651 C C . GLY A 1 213 ? 10.016 27.156 11.883 1 93.38 213 GLY A C 1
ATOM 1652 O O . GLY A 1 213 ? 11.117 27.672 11.703 1 93.38 213 GLY A O 1
ATOM 1653 N N . ALA A 1 214 ? 9.711 25.969 11.414 1 92.25 214 ALA A N 1
ATOM 1654 C CA . ALA A 1 214 ? 10.703 25.141 10.734 1 92.25 214 ALA A CA 1
ATOM 1655 C C . ALA A 1 214 ? 10.609 25.297 9.219 1 92.25 214 ALA A C 1
ATOM 1657 O O . ALA A 1 214 ? 9.523 25.531 8.68 1 92.25 214 ALA A O 1
ATOM 1658 N N . ALA A 1 215 ? 11.812 25.188 8.602 1 93.12 215 ALA A N 1
ATOM 1659 C CA . ALA A 1 215 ? 11.906 25.266 7.145 1 93.12 215 ALA A CA 1
ATOM 1660 C C . ALA A 1 215 ? 12.578 24.016 6.57 1 93.12 215 ALA A C 1
ATOM 1662 O O . ALA A 1 215 ? 13.555 23.516 7.129 1 93.12 215 ALA A O 1
ATOM 1663 N N . ASN A 1 216 ? 12 23.484 5.527 1 93.75 216 ASN A N 1
ATOM 1664 C CA . ASN A 1 216 ? 12.594 22.391 4.762 1 93.75 216 ASN A CA 1
ATOM 1665 C C . ASN A 1 216 ? 12.852 22.797 3.314 1 93.75 216 ASN A C 1
ATOM 1667 O O . ASN A 1 216 ? 12.57 23.938 2.922 1 93.75 216 ASN A O 1
ATOM 1671 N N . PHE A 1 217 ? 13.336 21.984 2.588 1 94.38 217 PHE A N 1
ATOM 1672 C CA . PHE A 1 217 ? 13.93 22.297 1.295 1 94.38 217 PHE A CA 1
ATOM 1673 C C . PHE A 1 217 ? 12.859 22.766 0.307 1 94.38 217 PHE A C 1
ATOM 1675 O O . PHE A 1 217 ? 13.094 23.688 -0.478 1 94.38 217 PHE A O 1
ATOM 1682 N N . ALA A 1 218 ? 11.734 22.188 0.318 1 97.69 218 ALA A N 1
ATOM 1683 C CA . ALA A 1 218 ? 10.734 22.453 -0.711 1 97.69 218 ALA A CA 1
ATOM 1684 C C . ALA A 1 218 ? 9.469 23.062 -0.103 1 97.69 218 ALA A C 1
ATOM 1686 O O . ALA A 1 218 ? 8.93 22.531 0.869 1 97.69 218 ALA A O 1
ATOM 1687 N N . SER A 1 219 ? 9.016 24.156 -0.671 1 98.44 219 SER A N 1
ATOM 1688 C CA . SER A 1 219 ? 7.719 24.734 -0.322 1 98.44 219 SER A CA 1
ATOM 1689 C C . SER A 1 219 ? 6.609 24.172 -1.21 1 98.44 219 SER A C 1
ATOM 1691 O O . SER A 1 219 ? 6.805 23.984 -2.41 1 98.44 219 SER A O 1
ATOM 1693 N N . PHE A 1 220 ? 5.41 23.969 -0.556 1 98.69 220 PHE A N 1
ATOM 1694 C CA . PHE A 1 220 ? 4.371 23.406 -1.412 1 98.69 220 PHE A CA 1
ATOM 1695 C C . PHE A 1 220 ? 3.102 24.25 -1.345 1 98.69 220 PHE A C 1
ATOM 1697 O O . PHE A 1 220 ? 2.207 24.094 -2.18 1 98.69 220 PHE A O 1
ATOM 1704 N N . ALA A 1 221 ? 2.982 25.141 -0.367 1 98.75 221 ALA A N 1
ATOM 1705 C CA . ALA A 1 221 ? 1.804 26 -0.271 1 98.75 221 ALA A CA 1
ATOM 1706 C C . ALA A 1 221 ? 2.078 27.219 0.619 1 98.75 221 ALA A C 1
ATOM 1708 O O . ALA A 1 221 ? 2.879 27.141 1.553 1 98.75 221 ALA A O 1
ATOM 1709 N N . HIS A 1 222 ? 1.43 28.25 0.26 1 98.25 222 HIS A N 1
ATOM 1710 C CA . HIS A 1 222 ? 1.353 29.422 1.134 1 98.25 222 HIS A CA 1
ATOM 1711 C C . HIS A 1 222 ? 0.181 29.297 2.104 1 98.25 222 HIS A C 1
ATOM 1713 O O . HIS A 1 222 ? -0.774 28.562 1.845 1 98.25 222 HIS A O 1
ATOM 1719 N N . ILE A 1 223 ? 0.22 30.016 3.189 1 97.88 223 ILE A N 1
ATOM 1720 C CA . ILE A 1 223 ? -0.779 29.953 4.25 1 97.88 223 ILE A CA 1
ATOM 1721 C C . ILE A 1 223 ? -2.139 30.391 3.705 1 97.88 223 ILE A C 1
ATOM 1723 O O . ILE A 1 223 ? -3.176 30.109 4.312 1 97.88 223 ILE A O 1
ATOM 1727 N N . ASN A 1 224 ? -2.223 31.047 2.598 1 97.69 224 ASN A N 1
ATOM 1728 C CA . ASN A 1 224 ? -3.486 31.484 2.01 1 97.69 224 ASN A CA 1
ATOM 1729 C C . ASN A 1 224 ? -4.148 30.359 1.211 1 97.69 224 ASN A C 1
ATOM 1731 O O . ASN A 1 224 ? -5.316 30.469 0.835 1 97.69 224 ASN A O 1
ATOM 1735 N N . GLU A 1 225 ? -3.439 29.297 1.008 1 98.38 225 GLU A N 1
ATOM 1736 C CA . GLU A 1 225 ? -3.91 28.234 0.116 1 98.38 225 GLU A CA 1
ATOM 1737 C C . GLU A 1 225 ? -4.465 27.062 0.905 1 98.38 225 GLU A C 1
ATOM 1739 O O . GLU A 1 225 ? -5.062 26.141 0.328 1 98.38 225 GLU A O 1
ATOM 1744 N N . ALA A 1 226 ? -4.266 27.078 2.219 1 98.62 226 ALA A N 1
ATOM 1745 C CA . ALA A 1 226 ? -4.738 26 3.066 1 98.62 226 ALA A CA 1
ATOM 1746 C C . ALA A 1 226 ? -4.922 26.453 4.508 1 98.62 226 ALA A C 1
ATOM 1748 O O . ALA A 1 226 ? -4.355 27.469 4.914 1 98.62 226 ALA A O 1
ATOM 1749 N N . ILE A 1 227 ? -5.73 25.734 5.234 1 98.69 227 ILE A N 1
ATOM 1750 C CA . ILE A 1 227 ? -5.969 26 6.648 1 98.69 227 ILE A CA 1
ATOM 1751 C C . ILE A 1 227 ? -5.117 25.062 7.504 1 98.69 227 ILE A C 1
ATOM 1753 O O . ILE A 1 227 ? -5.078 23.859 7.258 1 98.69 227 ILE A O 1
ATOM 1757 N N . LEU A 1 228 ? -4.434 25.609 8.422 1 98.62 228 LEU A N 1
ATOM 1758 C CA . LEU A 1 228 ? -3.627 24.812 9.336 1 98.62 228 LEU A CA 1
ATOM 1759 C C . LEU A 1 228 ? -4.484 24.234 10.461 1 98.62 228 LEU A C 1
ATOM 1761 O O . LEU A 1 228 ? -5.227 24.969 11.117 1 98.62 228 LEU A O 1
ATOM 1765 N N . ILE A 1 229 ? -4.461 22.922 10.617 1 98.62 229 ILE A N 1
ATOM 1766 C CA . ILE A 1 229 ? -4.973 22.281 11.828 1 98.62 229 ILE A CA 1
ATOM 1767 C C . ILE A 1 229 ? -3.805 21.781 12.68 1 98.62 229 ILE A C 1
ATOM 1769 O O . ILE A 1 229 ? -2.969 21 12.219 1 98.62 229 ILE A O 1
ATOM 1773 N N . THR A 1 230 ? -3.74 22.281 13.914 1 97.75 230 THR A N 1
ATOM 1774 C CA . THR A 1 230 ? -2.637 21.953 14.812 1 97.75 230 THR A CA 1
ATOM 1775 C C . THR A 1 230 ? -3.15 21.672 16.219 1 97.75 230 THR A C 1
ATOM 1777 O O . THR A 1 230 ? -4.359 21.719 16.469 1 97.75 230 THR A O 1
ATOM 1780 N N . ASN A 1 231 ? -2.188 21.125 17.047 1 95 231 ASN A N 1
ATOM 1781 C CA . ASN A 1 231 ? -2.516 20.938 18.453 1 95 231 ASN A CA 1
ATOM 1782 C C . ASN A 1 231 ? -2.457 22.266 19.219 1 95 231 ASN A C 1
ATOM 1784 O O . ASN A 1 231 ? -2.271 23.328 18.609 1 95 231 ASN A O 1
ATOM 1788 N N . HIS A 1 232 ? -2.695 22.172 20.547 1 92.62 232 HIS A N 1
ATOM 1789 C CA . HIS A 1 232 ? -2.725 23.375 21.375 1 92.62 232 HIS A CA 1
ATOM 1790 C C . HIS A 1 232 ? -1.425 24.156 21.234 1 92.62 232 HIS A C 1
ATOM 1792 O O . HIS A 1 232 ? -0.337 23.594 21.297 1 92.62 232 HIS A O 1
ATOM 1798 N N . LEU A 1 233 ? -1.623 25.484 21.109 1 91.56 233 LEU A N 1
ATOM 1799 C CA . LEU A 1 233 ? -0.475 26.359 20.938 1 91.56 233 LEU A CA 1
ATOM 1800 C C . LEU A 1 233 ? -0.174 27.109 22.234 1 91.56 233 LEU A C 1
ATOM 1802 O O . LEU A 1 233 ? -1.075 27.703 22.844 1 91.56 233 LEU A O 1
ATOM 1806 N N . ASN A 1 234 ? 1.083 27.062 22.625 1 86.88 234 ASN A N 1
ATOM 1807 C CA . ASN A 1 234 ? 1.516 27.969 23.688 1 86.88 234 ASN A CA 1
ATOM 1808 C C . ASN A 1 234 ? 1.854 29.344 23.156 1 86.88 234 ASN A C 1
ATOM 1810 O O . ASN A 1 234 ? 1.841 29.562 21.938 1 86.88 234 ASN A O 1
ATOM 1814 N N . ILE A 1 235 ? 2.074 30.234 24.016 1 84.38 235 ILE A N 1
ATOM 1815 C CA . ILE A 1 235 ? 2.297 31.625 23.656 1 84.38 235 ILE A CA 1
ATOM 1816 C C . ILE A 1 235 ? 3.498 31.719 22.719 1 84.38 235 ILE A C 1
ATOM 1818 O O . ILE A 1 235 ? 3.471 32.469 21.734 1 84.38 235 ILE A O 1
ATOM 1822 N N . GLY A 1 236 ? 4.52 31.031 23 1 84.19 236 GLY A N 1
ATOM 1823 C CA . GLY A 1 236 ? 5.707 31.047 22.156 1 84.19 236 GLY A CA 1
ATOM 1824 C C . GLY A 1 236 ? 5.422 30.656 20.719 1 84.19 236 GLY A C 1
ATOM 1825 O O . GLY A 1 236 ? 5.891 31.312 19.797 1 84.19 236 GLY A O 1
ATOM 1826 N N . LYS A 1 237 ? 4.695 29.672 20.562 1 86.06 237 LYS A N 1
ATOM 1827 C CA . LYS A 1 237 ? 4.375 29.203 19.219 1 86.06 237 LYS A CA 1
ATOM 1828 C C . LYS A 1 237 ? 3.395 30.156 18.531 1 86.06 237 LYS A C 1
ATOM 1830 O O . LYS A 1 237 ? 3.473 30.359 17.312 1 86.06 237 LYS A O 1
ATOM 1835 N N . LYS A 1 238 ? 2.502 30.719 19.219 1 90.12 238 LYS A N 1
ATOM 1836 C CA . LYS A 1 238 ? 1.566 31.688 18.641 1 90.12 238 LYS A CA 1
ATOM 1837 C C . LYS A 1 238 ? 2.307 32.875 18.047 1 90.12 238 LYS A C 1
ATOM 1839 O O . LYS A 1 238 ? 1.904 33.406 17 1 90.12 238 LYS A O 1
ATOM 1844 N N . ASN A 1 239 ? 3.395 33.156 18.656 1 88.81 239 ASN A N 1
ATOM 1845 C CA . ASN A 1 239 ? 4.18 34.281 18.188 1 88.81 239 ASN A CA 1
ATOM 1846 C C . ASN A 1 239 ? 4.918 33.969 16.891 1 88.81 239 ASN A C 1
ATOM 1848 O O . ASN A 1 239 ? 5.332 34.875 16.172 1 88.81 239 ASN A O 1
ATOM 1852 N N . LEU A 1 240 ? 5.059 32.719 16.641 1 89.69 240 LEU A N 1
ATOM 1853 C CA . LEU A 1 240 ? 5.801 32.312 15.453 1 89.69 240 LEU A CA 1
ATOM 1854 C C . LEU A 1 240 ? 4.871 32.156 14.25 1 89.69 240 LEU A C 1
ATOM 1856 O O . LEU A 1 240 ? 5.332 32 13.117 1 89.69 240 LEU A O 1
ATOM 1860 N N . LEU A 1 241 ? 3.627 32.25 14.477 1 94.69 241 LEU A N 1
ATOM 1861 C CA . LEU A 1 241 ? 2.666 32.094 13.391 1 94.69 241 LEU A CA 1
ATOM 1862 C C . LEU A 1 241 ? 2.719 33.281 12.438 1 94.69 241 LEU A C 1
ATOM 1864 O O . LEU A 1 241 ? 2.803 34.438 12.875 1 94.69 241 LEU A O 1
ATOM 1868 N N . PRO A 1 242 ? 2.713 32.969 11.156 1 93.88 242 PRO A N 1
ATOM 1869 C CA . PRO A 1 242 ? 2.623 34.062 10.195 1 93.88 242 PRO A CA 1
ATOM 1870 C C . PRO A 1 242 ? 1.331 34.875 10.344 1 93.88 242 PRO A C 1
ATOM 1872 O O . PRO A 1 242 ? 0.3 34.312 10.734 1 93.88 242 PRO A O 1
ATOM 1875 N N . LYS A 1 243 ? 1.434 36.062 9.828 1 89.62 243 LYS A N 1
ATOM 1876 C CA . LYS A 1 243 ? 0.254 36.938 9.852 1 89.62 243 LYS A CA 1
ATOM 1877 C C . LYS A 1 243 ? -0.819 36.406 8.891 1 89.62 243 LYS A C 1
ATOM 1879 O O . LYS A 1 243 ? -0.506 35.938 7.809 1 89.62 243 LYS A O 1
ATOM 1884 N N . GLN A 1 244 ? -2.061 36.438 9.273 1 92.12 244 GLN A N 1
ATOM 1885 C CA . GLN A 1 244 ? -3.232 36.156 8.453 1 92.12 244 GLN A CA 1
ATOM 1886 C C . GLN A 1 244 ? -3.418 34.656 8.242 1 92.12 244 GLN A C 1
ATOM 1888 O O . GLN A 1 244 ? -4.211 34.219 7.402 1 92.12 244 GLN A O 1
ATOM 1893 N N . ILE A 1 245 ? -2.619 33.875 8.914 1 94.69 245 ILE A N 1
ATOM 1894 C CA . ILE A 1 245 ? -2.801 32.438 8.789 1 94.69 245 ILE A CA 1
ATOM 1895 C C . ILE A 1 245 ? -4.172 32.062 9.344 1 94.69 245 ILE A C 1
ATOM 1897 O O . ILE A 1 245 ? -4.629 32.594 10.344 1 94.69 245 ILE A O 1
ATOM 1901 N N . ARG A 1 246 ? -4.844 31.219 8.625 1 97.06 246 ARG A N 1
ATOM 1902 C CA . ARG A 1 246 ? -6.031 30.562 9.156 1 97.06 246 ARG A CA 1
ATOM 1903 C C . ARG A 1 246 ? -5.652 29.281 9.914 1 97.06 246 ARG A C 1
ATOM 1905 O O . ARG A 1 246 ? -5.113 28.344 9.32 1 97.06 246 ARG A O 1
ATOM 1912 N N . VAL A 1 247 ? -5.918 29.266 11.203 1 96.94 247 VAL A N 1
ATOM 1913 C CA . VAL A 1 247 ? -5.477 28.156 12.039 1 96.94 247 VAL A CA 1
ATOM 1914 C C . VAL A 1 247 ? -6.648 27.641 12.875 1 96.94 247 VAL A C 1
ATOM 1916 O O . VAL A 1 247 ? -7.445 28.438 13.391 1 96.94 247 VAL A O 1
ATOM 1919 N N . GLU A 1 248 ? -6.809 26.344 12.875 1 97.5 248 GLU A N 1
ATOM 1920 C CA . GLU A 1 248 ? -7.715 25.656 13.789 1 97.5 248 GLU A CA 1
ATOM 1921 C C . GLU A 1 248 ? -6.945 24.812 14.805 1 97.5 248 GLU A C 1
ATOM 1923 O O . GLU A 1 248 ? -6.18 23.938 14.422 1 97.5 248 GLU A O 1
ATOM 1928 N N . GLU A 1 249 ? -7.105 25.062 16.094 1 96.38 249 GLU A N 1
ATOM 1929 C CA . GLU A 1 249 ? -6.477 24.281 17.156 1 96.38 249 GLU A CA 1
ATOM 1930 C C . GLU A 1 249 ? -7.363 23.109 17.578 1 96.38 249 GLU A C 1
ATOM 1932 O O . GLU A 1 249 ? -8.523 23.312 17.938 1 96.38 249 GLU A O 1
ATOM 1937 N N . ALA A 1 250 ? -6.711 21.891 17.469 1 93.25 250 ALA A N 1
ATOM 1938 C CA . ALA A 1 250 ? -7.418 20.719 17.953 1 93.25 250 ALA A CA 1
ATOM 1939 C C . ALA A 1 250 ? -7.465 20.672 19.469 1 93.25 250 ALA A C 1
ATOM 1941 O O . ALA A 1 250 ? -6.43 20.797 20.141 1 93.25 250 ALA A O 1
ATOM 1942 N N . ARG A 1 251 ? -8.586 20.969 20.125 1 77.44 251 ARG A N 1
ATOM 1943 C CA . ARG A 1 251 ? -8.719 20.969 21.578 1 77.44 251 ARG A CA 1
ATOM 1944 C C . ARG A 1 251 ? -9.305 19.656 22.078 1 77.44 251 ARG A C 1
ATOM 1946 O O . ARG A 1 251 ? -10.234 19.109 21.469 1 77.44 251 ARG A O 1
ATOM 1953 N N . SER A 1 252 ? -8.461 18.875 22.891 1 57 252 SER A N 1
ATOM 1954 C CA . SER A 1 252 ? -9 17.672 23.516 1 57 252 SER A CA 1
ATOM 1955 C C . SER A 1 252 ? -10.289 17.969 24.266 1 57 252 SER A C 1
ATOM 1957 O O . SER A 1 252 ? -10.484 19.094 24.734 1 57 252 SER A O 1
ATOM 1959 N N . MET B 1 1 ? -8.727 -20.016 35.031 1 60.44 1 MET B N 1
ATOM 1960 C CA . MET B 1 1 ? -9.438 -20.484 33.844 1 60.44 1 MET B CA 1
ATOM 1961 C C . MET B 1 1 ? -8.523 -21.359 32.969 1 60.44 1 MET B C 1
ATOM 1963 O O . MET B 1 1 ? -7.32 -21.109 32.875 1 60.44 1 MET B O 1
ATOM 1967 N N . LEU B 1 2 ? -8.945 -22.453 32.562 1 66.25 2 LEU B N 1
ATOM 1968 C CA . LEU B 1 2 ? -8.172 -23.328 31.688 1 66.25 2 LEU B CA 1
ATOM 1969 C C . LEU B 1 2 ? -7.871 -22.641 30.359 1 66.25 2 LEU B C 1
ATOM 1971 O O . LEU B 1 2 ? -8.664 -21.812 29.891 1 66.25 2 LEU B O 1
ATOM 1975 N N . THR B 1 3 ? -6.691 -22.969 29.844 1 68.94 3 THR B N 1
ATOM 1976 C CA . THR B 1 3 ? -6.23 -22.328 28.625 1 68.94 3 THR B CA 1
ATOM 1977 C C . THR B 1 3 ? -7.289 -22.438 27.531 1 68.94 3 THR B C 1
ATOM 1979 O O . THR B 1 3 ? -7.582 -21.453 26.844 1 68.94 3 THR B O 1
ATOM 1982 N N . GLU B 1 4 ? -7.812 -23.594 27.438 1 66.56 4 GLU B N 1
ATOM 1983 C CA . GLU B 1 4 ? -8.805 -23.828 26.391 1 66.56 4 GLU B CA 1
ATOM 1984 C C . GLU B 1 4 ? -10.055 -22.969 26.609 1 66.56 4 GLU B C 1
ATOM 1986 O O . GLU B 1 4 ? -10.617 -22.438 25.672 1 66.56 4 GLU B O 1
ATOM 1991 N N . GLU B 1 5 ? -10.453 -22.891 27.797 1 66.94 5 GLU B N 1
ATOM 1992 C CA . GLU B 1 5 ? -11.609 -22.047 28.141 1 66.94 5 GLU B CA 1
ATOM 1993 C C . GLU B 1 5 ? -11.312 -20.578 27.906 1 66.94 5 GLU B C 1
ATOM 1995 O O . GLU B 1 5 ? -12.18 -19.844 27.422 1 66.94 5 GLU B O 1
ATOM 2000 N N . ARG B 1 6 ? -10.164 -20.172 28.266 1 72.94 6 ARG B N 1
ATOM 2001 C CA . ARG B 1 6 ? -9.742 -18.797 28.062 1 72.94 6 ARG B CA 1
ATOM 2002 C C . ARG B 1 6 ? -9.711 -18.453 26.578 1 72.94 6 ARG B C 1
ATOM 2004 O O . ARG B 1 6 ? -10.242 -17.406 26.172 1 72.94 6 ARG B O 1
ATOM 2011 N N . GLN B 1 7 ? -9.156 -19.281 25.828 1 71.88 7 GLN B N 1
ATOM 2012 C CA . GLN B 1 7 ? -9.062 -19.062 24.375 1 71.88 7 GLN B CA 1
ATOM 2013 C C . GLN B 1 7 ? -10.445 -19.031 23.734 1 71.88 7 GLN B C 1
ATOM 2015 O O . GLN B 1 7 ? -10.688 -18.234 22.828 1 71.88 7 GLN B O 1
ATOM 2020 N N . GLN B 1 8 ? -11.281 -19.828 24.203 1 67 8 GLN B N 1
ATOM 2021 C CA . GLN B 1 8 ? -12.648 -19.797 23.703 1 67 8 GLN B CA 1
ATOM 2022 C C . GLN B 1 8 ? -13.344 -18.484 24.062 1 67 8 GLN B C 1
ATOM 2024 O O . GLN B 1 8 ? -14.094 -17.938 23.266 1 67 8 GLN B O 1
ATOM 2029 N N . ALA B 1 9 ? -13.102 -18.047 25.312 1 71.94 9 ALA B N 1
ATOM 2030 C CA . ALA B 1 9 ? -13.664 -16.766 25.75 1 71.94 9 ALA B CA 1
ATOM 2031 C C . ALA B 1 9 ? -13.125 -15.609 24.906 1 71.94 9 ALA B C 1
ATOM 2033 O O . ALA B 1 9 ? -13.875 -14.711 24.516 1 71.94 9 ALA B O 1
ATOM 2034 N N . ILE B 1 10 ? -11.867 -15.695 24.672 1 75.44 10 ILE B N 1
ATOM 2035 C CA . ILE B 1 10 ? -11.219 -14.672 23.859 1 75.44 10 ILE B CA 1
ATOM 2036 C C . ILE B 1 10 ? -11.789 -14.688 22.438 1 75.44 10 ILE B C 1
ATOM 2038 O O . ILE B 1 10 ? -12.18 -13.648 21.906 1 75.44 10 ILE B O 1
ATOM 2042 N N . ALA B 1 11 ? -11.867 -15.875 21.859 1 68.25 11 ALA B N 1
ATOM 2043 C CA . ALA B 1 11 ? -12.398 -16.031 20.516 1 68.25 11 ALA B CA 1
ATOM 2044 C C . ALA B 1 11 ? -13.844 -15.555 20.422 1 68.25 11 ALA B C 1
ATOM 2046 O O . ALA B 1 11 ? -14.227 -14.867 19.484 1 68.25 11 ALA B O 1
ATOM 2047 N N . SER B 1 12 ? -14.562 -15.922 21.406 1 65.56 12 SER B N 1
ATOM 2048 C CA . SER B 1 12 ? -15.961 -15.508 21.453 1 65.56 12 SER B CA 1
ATOM 2049 C C . SER B 1 12 ? -16.094 -13.992 21.594 1 65.56 12 SER B C 1
ATOM 2051 O O . SER B 1 12 ? -16.938 -13.375 20.938 1 65.56 12 SER B O 1
ATOM 2053 N N . TYR B 1 13 ? -15.258 -13.422 22.453 1 70.19 13 TYR B N 1
ATOM 2054 C CA . TYR B 1 13 ? -15.266 -11.977 22.656 1 70.19 13 TYR B CA 1
ATOM 2055 C C . TYR B 1 13 ? -14.898 -11.258 21.359 1 70.19 13 TYR B C 1
ATOM 2057 O O . TYR B 1 13 ? -15.562 -10.289 20.969 1 70.19 13 TYR B O 1
ATOM 2065 N N . ILE B 1 14 ? -13.953 -11.773 20.734 1 69 14 ILE B N 1
ATOM 2066 C CA . ILE B 1 14 ? -13.484 -11.156 19.5 1 69 14 ILE B CA 1
ATOM 2067 C C . ILE B 1 14 ? -14.547 -11.305 18.406 1 69 14 ILE B C 1
ATOM 2069 O O . ILE B 1 14 ? -14.805 -10.367 17.656 1 69 14 ILE B O 1
ATOM 2073 N N . ASN B 1 15 ? -15.133 -12.406 18.391 1 62.44 15 ASN B N 1
ATOM 2074 C CA . ASN B 1 15 ? -16.203 -12.664 17.422 1 62.44 15 ASN B CA 1
ATOM 2075 C C . ASN B 1 15 ? -17.406 -11.766 17.672 1 62.44 15 ASN B C 1
ATOM 2077 O O . ASN B 1 15 ? -18.094 -11.367 16.719 1 62.44 15 ASN B O 1
ATOM 2081 N N . ASN B 1 16 ? -17.594 -11.398 18.875 1 61.34 16 ASN B N 1
ATOM 2082 C CA . ASN B 1 16 ? -18.766 -10.609 19.234 1 61.34 16 ASN B CA 1
ATOM 2083 C C . ASN B 1 16 ? -18.5 -9.117 19.125 1 61.34 16 ASN B C 1
ATOM 2085 O O . ASN B 1 16 ? -19.422 -8.32 18.953 1 61.34 16 ASN B O 1
ATOM 2089 N N . HIS B 1 17 ? -17.234 -8.781 19.25 1 62.19 17 HIS B N 1
ATOM 2090 C CA . HIS B 1 17 ? -16.938 -7.352 19.281 1 62.19 17 HIS B CA 1
ATOM 2091 C C . HIS B 1 17 ? -16.172 -6.914 18.047 1 62.19 17 HIS B C 1
ATOM 2093 O O . HIS B 1 17 ? -15.867 -5.73 17.875 1 62.19 17 HIS B O 1
ATOM 2099 N N . SER B 1 18 ? -15.977 -7.785 17.047 1 57.56 18 SER B N 1
ATOM 2100 C CA . SER B 1 18 ? -15.312 -7.562 15.773 1 57.56 18 SER B CA 1
ATOM 2101 C C . SER B 1 18 ? -13.836 -7.242 15.969 1 57.56 18 SER B C 1
ATOM 2103 O O . SER B 1 18 ? -12.969 -7.891 15.375 1 57.56 18 SER B O 1
ATOM 2105 N N . ILE B 1 19 ? -13.578 -6.172 16.734 1 60.28 19 ILE B N 1
ATOM 2106 C CA . ILE B 1 19 ? -12.211 -5.816 17.078 1 60.28 19 ILE B CA 1
ATOM 2107 C C . ILE B 1 19 ? -12.086 -5.66 18.594 1 60.28 19 ILE B C 1
ATOM 2109 O O . ILE B 1 19 ? -13 -5.156 19.25 1 60.28 19 ILE B O 1
ATOM 2113 N N . CYS B 1 20 ? -11.016 -6.34 19.141 1 68.31 20 CYS B N 1
ATOM 2114 C CA . CYS B 1 20 ? -10.781 -6.191 20.578 1 68.31 20 CYS B CA 1
ATOM 2115 C C . CYS B 1 20 ? -9.328 -5.809 20.859 1 68.31 20 CYS B C 1
ATOM 2117 O O . CYS B 1 20 ? -8.43 -6.172 20.094 1 68.31 20 CYS B O 1
ATOM 2119 N N . ARG B 1 21 ? -9.234 -4.984 21.812 1 69.38 21 ARG B N 1
ATOM 2120 C CA . ARG B 1 21 ? -7.898 -4.629 22.266 1 69.38 21 ARG B CA 1
ATOM 2121 C C . ARG B 1 21 ? -7.395 -5.625 23.297 1 69.38 21 ARG B C 1
ATOM 2123 O O . ARG B 1 21 ? -8.188 -6.215 24.031 1 69.38 21 ARG B O 1
ATOM 2130 N N . VAL B 1 22 ? -6.16 -5.77 23.328 1 76.44 22 VAL B N 1
ATOM 2131 C CA . VAL B 1 22 ? -5.527 -6.688 24.281 1 76.44 22 VAL B CA 1
ATOM 2132 C C . VAL B 1 22 ? -5.941 -6.324 25.703 1 76.44 22 VAL B C 1
ATOM 2134 O O . VAL B 1 22 ? -6.254 -7.203 26.5 1 76.44 22 VAL B O 1
ATOM 2137 N N . ASN B 1 23 ? -6.051 -5.082 25.953 1 74.25 23 ASN B N 1
ATOM 2138 C CA . ASN B 1 23 ? -6.426 -4.641 27.281 1 74.25 23 ASN B CA 1
ATOM 2139 C C . ASN B 1 23 ? -7.84 -5.086 27.656 1 74.25 23 ASN B C 1
ATOM 2141 O O . ASN B 1 23 ? -8.102 -5.457 28.797 1 74.25 23 ASN B O 1
ATOM 2145 N N . GLU B 1 24 ? -8.719 -5.094 26.766 1 77.88 24 GLU B N 1
ATOM 2146 C CA . GLU B 1 24 ? -10.086 -5.555 26.984 1 77.88 24 GLU B CA 1
ATOM 2147 C C . GLU B 1 24 ? -10.125 -7.055 27.281 1 77.88 24 GLU B C 1
ATOM 2149 O O . GLU B 1 24 ? -10.875 -7.504 28.141 1 77.88 24 GLU B O 1
ATOM 2154 N N . LEU B 1 25 ? -9.328 -7.766 26.656 1 80.38 25 LEU B N 1
ATOM 2155 C CA . LEU B 1 25 ? -9.297 -9.211 26.797 1 80.38 25 LEU B CA 1
ATOM 2156 C C . LEU B 1 25 ? -8.68 -9.602 28.141 1 80.38 25 LEU B C 1
ATOM 2158 O O . LEU B 1 25 ? -9.086 -10.594 28.75 1 80.38 25 LEU B O 1
ATOM 2162 N N . CYS B 1 26 ? -7.828 -8.812 28.562 1 79.12 26 CYS B N 1
ATOM 2163 C CA . CYS B 1 26 ? -7.242 -9.008 29.875 1 79.12 26 CYS B CA 1
ATOM 2164 C C . CYS B 1 26 ? -8.297 -8.844 30.969 1 79.12 26 CYS B C 1
ATOM 2166 O O . CYS B 1 26 ? -8.367 -9.656 31.891 1 79.12 26 CYS B O 1
ATOM 2168 N N . LYS B 1 27 ? -9.016 -7.859 30.844 1 79.25 27 LYS B N 1
ATOM 2169 C CA . LYS B 1 27 ? -10.086 -7.605 31.812 1 79.25 27 LYS B CA 1
ATOM 2170 C C . LYS B 1 27 ? -11.133 -8.711 31.766 1 79.25 27 LYS B C 1
ATOM 2172 O O . LYS B 1 27 ? -11.617 -9.156 32.812 1 79.25 27 LYS B O 1
ATOM 2177 N N . LEU B 1 28 ? -11.461 -9.125 30.562 1 77.62 28 LEU B N 1
ATOM 2178 C CA . LEU B 1 28 ? -12.492 -10.133 30.344 1 77.62 28 LEU B CA 1
ATOM 2179 C C . LEU B 1 28 ? -12.102 -11.461 30.969 1 77.62 28 LEU B C 1
ATOM 2181 O O . LEU B 1 28 ? -12.938 -12.156 31.531 1 77.62 28 LEU B O 1
ATOM 2185 N N . THR B 1 29 ? -10.836 -11.891 30.828 1 78.56 29 THR B N 1
ATOM 2186 C CA . THR B 1 29 ? -10.406 -13.234 31.203 1 78.56 29 THR B CA 1
ATOM 2187 C C . THR B 1 29 ? -9.625 -13.211 32.5 1 78.56 29 THR B C 1
ATOM 2189 O O . THR B 1 29 ? -9.203 -14.258 33 1 78.56 29 THR B O 1
ATOM 2192 N N . LYS B 1 30 ? -9.43 -11.945 33.094 1 78.75 30 LYS B N 1
ATOM 2193 C CA . LYS B 1 30 ? -8.609 -11.766 34.281 1 78.75 30 LYS B CA 1
ATOM 2194 C C . LYS B 1 30 ? -7.234 -12.406 34.094 1 78.75 30 LYS B C 1
ATOM 2196 O O . LYS B 1 30 ? -6.762 -13.141 34.969 1 78.75 30 LYS B O 1
ATOM 2201 N N . SER B 1 31 ? -6.758 -12.203 32.906 1 79.06 31 SER B N 1
ATOM 2202 C CA . SER B 1 31 ? -5.465 -12.766 32.531 1 79.06 31 SER B CA 1
ATOM 2203 C C . SER B 1 31 ? -4.461 -11.656 32.219 1 79.06 31 SER B C 1
ATOM 2205 O O . SER B 1 31 ? -4.848 -10.523 31.938 1 79.06 31 SER B O 1
ATOM 2207 N N . SER B 1 32 ? -3.365 -11.953 32.312 1 76.56 32 SER B N 1
ATOM 2208 C CA . SER B 1 32 ? -2.307 -11 32 1 76.56 32 SER B CA 1
ATOM 2209 C C . SER B 1 32 ? -2.223 -10.758 30.484 1 76.56 32 SER B C 1
ATOM 2211 O O . SER B 1 32 ? -2.693 -11.578 29.703 1 76.56 32 SER B O 1
ATOM 2213 N N . GLU B 1 33 ? -1.665 -9.609 30.094 1 76 33 GLU B N 1
ATOM 2214 C CA . GLU B 1 33 ? -1.48 -9.305 28.672 1 76 33 GLU B CA 1
ATOM 2215 C C . GLU B 1 33 ? -0.632 -10.367 27.984 1 76 33 GLU B C 1
ATOM 2217 O O . GLU B 1 33 ? -0.902 -10.734 26.844 1 76 33 GLU B O 1
ATOM 2222 N N . SER B 1 34 ? 0.172 -10.945 28.75 1 74.06 34 SER B N 1
ATOM 2223 C CA . SER B 1 34 ? 1.021 -12 28.203 1 74.06 34 SER B CA 1
ATOM 2224 C C . SER B 1 34 ? 0.209 -13.25 27.875 1 74.06 34 SER B C 1
ATOM 2226 O O . SER B 1 34 ? 0.391 -13.859 26.828 1 74.06 34 SER B O 1
ATOM 2228 N N . THR B 1 35 ? -0.551 -13.656 28.719 1 74.12 35 THR B N 1
ATOM 2229 C CA . THR B 1 35 ? -1.431 -14.805 28.531 1 74.12 35 THR B CA 1
ATOM 2230 C C . THR B 1 35 ? -2.377 -14.562 27.359 1 74.12 35 THR B C 1
ATOM 2232 O O . THR B 1 35 ? -2.555 -15.438 26.516 1 74.12 35 THR B O 1
ATOM 2235 N N . ILE B 1 36 ? -2.957 -13.375 27.25 1 78.31 36 ILE B N 1
ATOM 2236 C CA . ILE B 1 36 ? -3.91 -13.047 26.188 1 78.31 36 ILE B CA 1
ATOM 2237 C C . ILE B 1 36 ? -3.201 -13.039 24.844 1 78.31 36 ILE B C 1
ATOM 2239 O O . ILE B 1 36 ? -3.727 -13.555 23.859 1 78.31 36 ILE B O 1
ATOM 2243 N N . ARG B 1 37 ? -2.123 -12.555 24.797 1 72.19 37 ARG B N 1
ATOM 2244 C CA . ARG B 1 37 ? -1.384 -12.484 23.547 1 72.19 37 ARG B CA 1
ATOM 2245 C C . ARG B 1 37 ? -0.992 -13.883 23.062 1 72.19 37 ARG B C 1
ATOM 2247 O O . ARG B 1 37 ? -1.048 -14.164 21.859 1 72.19 37 ARG B O 1
ATOM 2254 N N . ARG B 1 38 ? -0.738 -14.758 23.984 1 70.5 38 ARG B N 1
ATOM 2255 C CA . ARG B 1 38 ? -0.49 -16.156 23.641 1 70.5 38 ARG B CA 1
ATOM 2256 C C . ARG B 1 38 ? -1.749 -16.812 23.094 1 70.5 38 ARG B C 1
ATOM 2258 O O . ARG B 1 38 ? -1.688 -17.562 22.125 1 70.5 38 ARG B O 1
ATOM 2265 N N . ASP B 1 39 ? -2.623 -16.562 23.766 1 75.69 39 ASP B N 1
ATOM 2266 C CA . ASP B 1 39 ? -3.9 -17.109 23.312 1 75.69 39 ASP B CA 1
ATOM 2267 C C . ASP B 1 39 ? -4.266 -16.594 21.922 1 75.69 39 ASP B C 1
ATOM 2269 O O . ASP B 1 39 ? -4.746 -17.344 21.078 1 75.69 39 ASP B O 1
ATOM 2273 N N . LEU B 1 40 ? -3.951 -15.297 21.734 1 76.25 40 LEU B N 1
ATOM 2274 C CA . LEU B 1 40 ? -4.312 -14.703 20.453 1 76.25 40 LEU B CA 1
ATOM 2275 C C . LEU B 1 40 ? -3.453 -15.266 19.328 1 76.25 40 LEU B C 1
ATOM 2277 O O . LEU B 1 40 ? -3.945 -15.508 18.219 1 76.25 40 LEU B O 1
ATOM 2281 N N . ILE B 1 41 ? -2.34 -15.594 19.625 1 68.31 41 ILE B N 1
ATOM 2282 C CA . ILE B 1 41 ? -1.457 -16.234 18.656 1 68.31 41 ILE B CA 1
ATOM 2283 C C . ILE B 1 41 ? -1.977 -17.641 18.328 1 68.31 41 ILE B C 1
ATOM 2285 O O . ILE B 1 41 ? -2.057 -18.016 17.156 1 68.31 41 ILE B O 1
ATOM 2289 N N . GLU B 1 42 ? -2.229 -18.375 19.297 1 66.5 42 GLU B N 1
ATOM 2290 C CA . GLU B 1 42 ? -2.775 -19.703 19.109 1 66.5 42 GLU B CA 1
ATOM 2291 C C . GLU B 1 42 ? -4.102 -19.656 18.359 1 66.5 42 GLU B C 1
ATOM 2293 O O . GLU B 1 42 ? -4.34 -20.469 17.469 1 66.5 42 GLU B O 1
ATOM 2298 N N . LEU B 1 43 ? -4.852 -18.719 18.672 1 69.5 43 LEU B N 1
ATOM 2299 C CA . LEU B 1 43 ? -6.156 -18.594 18.031 1 69.5 43 LEU B CA 1
ATOM 2300 C C . LEU B 1 43 ? -6.012 -18.172 16.578 1 69.5 43 LEU B C 1
ATOM 2302 O O . LEU B 1 43 ? -6.781 -18.594 15.711 1 69.5 43 LEU B O 1
ATOM 2306 N N . GLU B 1 44 ? -5.027 -17.328 16.391 1 66 44 GLU B N 1
ATOM 2307 C CA . GLU B 1 44 ? -4.766 -16.922 15.016 1 66 44 GLU B CA 1
ATOM 2308 C C . GLU B 1 44 ? -4.227 -18.078 14.18 1 66 44 GLU B C 1
ATOM 2310 O O . GLU B 1 44 ? -4.633 -18.266 13.031 1 66 44 GLU B O 1
ATOM 2315 N N . LYS B 1 45 ? -3.422 -18.891 14.773 1 61.91 45 LYS B N 1
ATOM 2316 C CA . LYS B 1 45 ? -2.904 -20.094 14.125 1 61.91 45 LYS B CA 1
ATOM 2317 C C . LYS B 1 45 ? -4.035 -21.047 13.758 1 61.91 45 LYS B C 1
ATOM 2319 O O . LYS B 1 45 ? -3.967 -21.734 12.734 1 61.91 45 LYS B O 1
ATOM 2324 N N . ARG B 1 46 ? -5 -20.984 14.555 1 58 46 ARG B N 1
ATOM 2325 C CA . ARG B 1 46 ? -6.152 -21.859 14.336 1 58 46 ARG B CA 1
ATOM 2326 C C . ARG B 1 46 ? -7.148 -21.219 13.383 1 58 46 ARG B C 1
ATOM 2328 O O . ARG B 1 46 ? -8.188 -21.797 13.07 1 58 46 ARG B O 1
ATOM 2335 N N . GLY B 1 47 ? -6.785 -20.047 12.977 1 55.94 47 GLY B N 1
ATOM 2336 C CA . GLY B 1 47 ? -7.645 -19.375 12.016 1 55.94 47 GLY B CA 1
ATOM 2337 C C . GLY B 1 47 ? -8.914 -18.812 12.641 1 55.94 47 GLY B C 1
ATOM 2338 O O . GLY B 1 47 ? -9.938 -18.703 11.969 1 55.94 47 GLY B O 1
ATOM 2339 N N . VAL B 1 48 ? -8.93 -18.562 13.867 1 59.78 48 VAL B N 1
ATOM 2340 C CA . VAL B 1 48 ? -10.141 -18.141 14.562 1 59.78 48 VAL B CA 1
ATOM 2341 C C . VAL B 1 48 ? -10.188 -16.609 14.633 1 59.78 48 VAL B C 1
ATOM 2343 O O . VAL B 1 48 ? -11.258 -16.016 14.547 1 59.78 48 VAL B O 1
ATOM 2346 N N . ILE B 1 49 ? -8.961 -16.047 14.781 1 63.5 49 ILE B N 1
ATOM 2347 C CA . ILE B 1 49 ? -8.891 -14.602 14.898 1 63.5 49 ILE B CA 1
ATOM 2348 C C . ILE B 1 49 ? -7.715 -14.078 14.078 1 63.5 49 ILE B C 1
ATOM 2350 O O . ILE B 1 49 ? -6.891 -14.852 13.594 1 63.5 49 ILE B O 1
ATOM 2354 N N . VAL B 1 50 ? -7.863 -12.82 13.742 1 62.62 50 VAL B N 1
ATOM 2355 C CA . VAL B 1 50 ? -6.719 -12.141 13.141 1 62.62 50 VAL B CA 1
ATOM 2356 C C . VAL B 1 50 ? -6.18 -11.086 14.102 1 62.62 50 VAL B C 1
ATOM 2358 O O . VAL B 1 50 ? -6.938 -10.266 14.617 1 62.62 50 VAL B O 1
ATOM 2361 N N . ARG B 1 51 ? -4.945 -11.312 14.367 1 63.66 51 ARG B N 1
ATOM 2362 C CA . ARG B 1 51 ? -4.348 -10.328 15.258 1 63.66 51 ARG B CA 1
ATOM 2363 C C . ARG B 1 51 ? -4.059 -9.023 14.516 1 63.66 51 ARG B C 1
ATOM 2365 O O . ARG B 1 51 ? -3.73 -9.039 13.328 1 63.66 51 ARG B O 1
ATOM 2372 N N . VAL B 1 52 ? -4.48 -7.875 15.125 1 57.69 52 VAL B N 1
ATOM 2373 C CA . VAL B 1 52 ? -4.199 -6.527 14.641 1 57.69 52 VAL B CA 1
ATOM 2374 C C . VAL B 1 52 ? -3.318 -5.789 15.641 1 57.69 52 VAL B C 1
ATOM 2376 O O . VAL B 1 52 ? -3.014 -6.316 16.719 1 57.69 52 VAL B O 1
ATOM 2379 N N . HIS B 1 53 ? -2.945 -4.578 15.289 1 53.84 53 HIS B N 1
ATOM 2380 C CA . HIS B 1 53 ? -2.172 -3.793 16.234 1 53.84 53 HIS B CA 1
ATOM 2381 C C . HIS B 1 53 ? -2.959 -3.559 17.531 1 53.84 53 HIS B C 1
ATOM 2383 O O . HIS B 1 53 ? -4.051 -2.988 17.5 1 53.84 53 HIS B O 1
ATOM 2389 N N . GLY B 1 54 ? -2.449 -4.012 18.641 1 56.81 54 GLY B N 1
ATOM 2390 C CA . GLY B 1 54 ? -3.049 -3.777 19.953 1 56.81 54 GLY B CA 1
ATOM 2391 C C . GLY B 1 54 ? -4.242 -4.672 20.234 1 56.81 54 GLY B C 1
ATOM 2392 O O . GLY B 1 54 ? -4.926 -4.508 21.234 1 56.81 54 GLY B O 1
ATOM 2393 N N . GLY B 1 55 ? -4.535 -5.52 19.25 1 62.81 55 GLY B N 1
ATOM 2394 C CA . GLY B 1 55 ? -5.73 -6.309 19.5 1 62.81 55 GLY B CA 1
ATOM 2395 C C . GLY B 1 55 ? -5.926 -7.434 18.5 1 62.81 55 GLY B C 1
ATOM 2396 O O . GLY B 1 55 ? -4.953 -7.996 18 1 62.81 55 GLY B O 1
ATOM 2397 N N . ALA B 1 56 ? -7.102 -8.016 18.594 1 65.88 56 ALA B N 1
ATOM 2398 C CA . ALA B 1 56 ? -7.5 -9.094 17.688 1 65.88 56 ALA B CA 1
ATOM 2399 C C . ALA B 1 56 ? -8.906 -8.867 17.156 1 65.88 56 ALA B C 1
ATOM 2401 O O . ALA B 1 56 ? -9.695 -8.117 17.75 1 65.88 56 ALA B O 1
ATOM 2402 N N . ARG B 1 57 ? -9.078 -9.266 16.016 1 61.94 57 ARG B N 1
ATOM 2403 C CA . ARG B 1 57 ? -10.391 -9.188 15.391 1 61.94 57 ARG B CA 1
ATOM 2404 C C . ARG B 1 57 ? -10.914 -10.57 15.016 1 61.94 57 ARG B C 1
ATOM 2406 O O . ARG B 1 57 ? -10.125 -11.492 14.812 1 61.94 57 ARG B O 1
ATOM 2413 N N . SER B 1 58 ? -12.305 -10.664 15.164 1 56.16 58 SER B N 1
ATOM 2414 C CA . SER B 1 58 ? -12.969 -11.922 14.828 1 56.16 58 SER B CA 1
ATOM 2415 C C . SER B 1 58 ? -12.828 -12.234 13.344 1 56.16 58 SER B C 1
ATOM 2417 O O . SER B 1 58 ? -12.922 -11.344 12.5 1 56.16 58 SER B O 1
ATOM 2419 N N . LEU B 1 59 ? -12.5 -13.508 13.117 1 49.72 59 LEU B N 1
ATOM 2420 C CA . LEU B 1 59 ? -12.555 -13.984 11.742 1 49.72 59 LEU B CA 1
ATOM 2421 C C . LEU B 1 59 ? -13.992 -14.008 11.227 1 49.72 59 LEU B C 1
ATOM 2423 O O . LEU B 1 59 ? -14.219 -13.898 10.016 1 49.72 59 LEU B O 1
ATOM 2427 N N . GLN B 1 60 ? -14.898 -14.359 12.055 1 43.59 60 GLN B N 1
ATOM 2428 C CA . GLN B 1 60 ? -16.297 -14.531 11.68 1 43.59 60 GLN B CA 1
ATOM 2429 C C . GLN B 1 60 ? -16.906 -13.219 11.195 1 43.59 60 GLN B C 1
ATOM 2431 O O . GLN B 1 60 ? -17.797 -13.219 10.344 1 43.59 60 GLN B O 1
ATOM 2436 N N . ASP B 1 61 ? -16.797 -12.289 12.078 1 41.25 61 ASP B N 1
ATOM 2437 C CA . ASP B 1 61 ? -17.391 -11.047 11.602 1 41.25 61 ASP B CA 1
ATOM 2438 C C . ASP B 1 61 ? -16.734 -10.57 10.312 1 41.25 61 ASP B C 1
ATOM 2440 O O . ASP B 1 61 ? -17.094 -9.523 9.773 1 41.25 61 ASP B O 1
ATOM 2444 N N . TYR B 1 62 ? -15.633 -11.047 10.062 1 37.84 62 TYR B N 1
ATOM 2445 C CA . TYR B 1 62 ? -14.977 -10.82 8.773 1 37.84 62 TYR B CA 1
ATOM 2446 C C . TYR B 1 62 ? -15.781 -11.445 7.641 1 37.84 62 TYR B C 1
ATOM 2448 O O . TYR B 1 62 ? -15.828 -12.664 7.504 1 37.84 62 TYR B O 1
ATOM 2456 N N . SER B 1 63 ? -16.797 -10.984 7.449 1 37.22 63 SER B N 1
ATOM 2457 C CA . SER B 1 63 ? -17.469 -11.281 6.188 1 37.22 63 SER B CA 1
ATOM 2458 C C . SER B 1 63 ? -16.453 -11.664 5.105 1 37.22 63 SER B C 1
ATOM 2460 O O . SER B 1 63 ? -15.25 -11.523 5.297 1 37.22 63 SER B O 1
ATOM 2462 N N . ARG B 1 64 ? -16.812 -11.578 3.805 1 38.94 64 ARG B N 1
ATOM 2463 C CA . ARG B 1 64 ? -16.078 -11.641 2.543 1 38.94 64 ARG B CA 1
ATOM 2464 C C . ARG B 1 64 ? -14.742 -10.914 2.646 1 38.94 64 ARG B C 1
ATOM 2466 O O . ARG B 1 64 ? -13.953 -10.93 1.704 1 38.94 64 ARG B O 1
ATOM 2473 N N . ASP B 1 65 ? -14.453 -10 3.609 1 40.47 65 ASP B N 1
ATOM 2474 C CA . ASP B 1 65 ? -13.43 -8.977 3.807 1 40.47 65 ASP B CA 1
ATOM 2475 C C . ASP B 1 65 ? -12.078 -9.617 4.129 1 40.47 65 ASP B C 1
ATOM 2477 O O . ASP B 1 65 ? -11.031 -9.047 3.824 1 40.47 65 ASP B O 1
ATOM 2481 N N . VAL B 1 66 ? -12.047 -10.805 4.977 1 47.12 66 VAL B N 1
ATOM 2482 C CA . VAL B 1 66 ? -10.875 -11.461 5.539 1 47.12 66 VAL B CA 1
ATOM 2483 C C . VAL B 1 66 ? -10.297 -12.445 4.523 1 47.12 66 VAL B C 1
ATOM 2485 O O . VAL B 1 66 ? -9.57 -13.375 4.891 1 47.12 66 VAL B O 1
ATOM 2488 N N . GLU B 1 67 ? -10.805 -12.266 3.461 1 55.53 67 GLU B N 1
ATOM 2489 C CA . GLU B 1 67 ? -10.344 -13.266 2.502 1 55.53 67 GLU B CA 1
ATOM 2490 C C . GLU B 1 67 ? -8.836 -13.188 2.295 1 55.53 67 GLU B C 1
ATOM 2492 O O . GLU B 1 67 ? -8.141 -14.203 2.316 1 55.53 67 GLU B O 1
ATOM 2497 N N . GLN B 1 68 ? -8.43 -11.898 2.301 1 64.62 68 GLN B N 1
ATOM 2498 C CA . GLN B 1 68 ? -7 -11.773 2.029 1 64.62 68 GLN B CA 1
ATOM 2499 C C . GLN B 1 68 ? -6.172 -12.227 3.229 1 64.62 68 GLN B C 1
ATOM 2501 O O . GLN B 1 68 ? -5.199 -12.969 3.074 1 64.62 68 GLN B O 1
ATOM 2506 N N . GLN B 1 69 ? -6.582 -11.844 4.293 1 59.59 69 GLN B N 1
ATOM 2507 C CA . GLN B 1 69 ? -5.859 -12.219 5.504 1 59.59 69 GLN B CA 1
ATOM 2508 C C . GLN B 1 69 ? -5.879 -13.734 5.711 1 59.59 69 GLN B C 1
ATOM 2510 O O . GLN B 1 69 ? -4.871 -14.328 6.102 1 59.59 69 GLN B O 1
ATOM 2515 N N . VAL B 1 70 ? -6.992 -14.305 5.352 1 52.31 70 VAL B N 1
ATOM 2516 C CA . VAL B 1 70 ? -7.113 -15.758 5.449 1 52.31 70 VAL B CA 1
ATOM 2517 C C . VAL B 1 70 ? -6.164 -16.422 4.453 1 52.31 70 VAL B C 1
ATOM 2519 O O . VAL B 1 70 ? -5.43 -17.344 4.812 1 52.31 70 VAL B O 1
ATOM 2522 N N . ARG B 1 71 ? -6.117 -15.914 3.312 1 70.12 71 ARG B N 1
ATOM 2523 C CA . ARG B 1 71 ? -5.297 -16.516 2.266 1 70.12 71 ARG B CA 1
ATOM 2524 C C . ARG B 1 71 ? -3.812 -16.375 2.59 1 70.12 71 ARG B C 1
ATOM 2526 O O . ARG B 1 71 ? -3.025 -17.281 2.299 1 70.12 71 ARG B O 1
ATOM 2533 N N . PHE B 1 72 ? -3.48 -15.336 3.268 1 62.47 72 PHE B N 1
ATOM 2534 C CA . PHE B 1 72 ? -2.084 -15.125 3.629 1 62.47 72 PHE B CA 1
ATOM 2535 C C . PHE B 1 72 ? -1.593 -16.219 4.566 1 62.47 72 PHE B C 1
ATOM 2537 O O . PHE B 1 72 ? -0.419 -16.594 4.527 1 62.47 72 PHE B O 1
ATOM 2544 N N . ASN B 1 73 ? -2.512 -16.828 5.176 1 62.12 73 ASN B N 1
ATOM 2545 C CA . ASN B 1 73 ? -2.102 -17.734 6.238 1 62.12 73 ASN B CA 1
ATOM 2546 C C . ASN B 1 73 ? -2.322 -19.188 5.84 1 62.12 73 ASN B C 1
ATOM 2548 O O . ASN B 1 73 ? -1.911 -20.109 6.559 1 62.12 73 ASN B O 1
ATOM 2552 N N . LEU B 1 74 ? -2.83 -19.422 4.754 1 63.94 74 LEU B N 1
ATOM 2553 C CA . LEU B 1 74 ? -3.064 -20.781 4.262 1 63.94 74 LEU B CA 1
ATOM 2554 C C . LEU B 1 74 ? -1.88 -21.266 3.438 1 63.94 74 LEU B C 1
ATOM 2556 O O . LEU B 1 74 ? -1.38 -20.547 2.57 1 63.94 74 LEU B O 1
ATOM 2560 N N . ASN B 1 75 ? -1.301 -22.516 3.771 1 74.69 75 ASN B N 1
ATOM 2561 C CA . ASN B 1 75 ? -0.262 -23.188 3 1 74.69 75 ASN B CA 1
ATOM 2562 C C . ASN B 1 75 ? 0.984 -22.328 2.857 1 74.69 75 ASN B C 1
ATOM 2564 O O . ASN B 1 75 ? 1.579 -22.25 1.779 1 74.69 75 ASN B O 1
ATOM 2568 N N . VAL B 1 76 ? 1.289 -21.688 3.908 1 80.88 76 VAL B N 1
ATOM 2569 C CA . VAL B 1 76 ? 2.373 -20.719 3.885 1 80.88 76 VAL B CA 1
ATOM 2570 C C . VAL B 1 76 ? 3.68 -21.406 3.49 1 80.88 76 VAL B C 1
ATOM 2572 O O . VAL B 1 76 ? 4.449 -20.875 2.686 1 80.88 76 VAL B O 1
ATOM 2575 N N . ASP B 1 77 ? 3.859 -22.594 3.99 1 82.31 77 ASP B N 1
ATOM 2576 C CA . ASP B 1 77 ? 5.094 -23.328 3.691 1 82.31 77 ASP B CA 1
ATOM 2577 C C . ASP B 1 77 ? 5.199 -23.641 2.201 1 82.31 77 ASP B C 1
ATOM 2579 O O . ASP B 1 77 ? 6.258 -23.453 1.597 1 82.31 77 ASP B O 1
ATOM 2583 N N . LYS B 1 78 ? 4.141 -24.094 1.647 1 89.19 78 LYS B N 1
ATOM 2584 C CA . LYS B 1 78 ? 4.121 -24.375 0.216 1 89.19 78 LYS B CA 1
ATOM 2585 C C . LYS B 1 78 ? 4.324 -23.109 -0.603 1 89.19 78 LYS B C 1
ATOM 2587 O O . LYS B 1 78 ? 5.078 -23.094 -1.577 1 89.19 78 LYS B O 1
ATOM 2592 N N . LYS B 1 79 ? 3.656 -22.031 -0.181 1 91.62 79 LYS B N 1
ATOM 2593 C CA . LYS B 1 79 ? 3.801 -20.766 -0.88 1 91.62 79 LYS B CA 1
ATOM 2594 C C . LYS B 1 79 ? 5.242 -20.266 -0.835 1 91.62 79 LYS B C 1
ATOM 2596 O O . LYS B 1 79 ? 5.773 -19.781 -1.84 1 91.62 79 LYS B O 1
ATOM 2601 N N . ARG B 1 80 ? 5.863 -20.438 0.272 1 91.44 80 ARG B N 1
ATOM 2602 C CA . ARG B 1 80 ? 7.234 -19.969 0.434 1 91.44 80 ARG B CA 1
ATOM 2603 C C . ARG B 1 80 ? 8.195 -20.781 -0.427 1 91.44 80 ARG B C 1
ATOM 2605 O O . ARG B 1 80 ? 9.133 -20.25 -1.007 1 91.44 80 ARG B O 1
ATOM 2612 N N . GLU B 1 81 ? 7.957 -22.062 -0.427 1 94.75 81 GLU B N 1
ATOM 2613 C CA . GLU B 1 81 ? 8.766 -22.938 -1.268 1 94.75 81 GLU B CA 1
ATOM 2614 C C . GLU B 1 81 ? 8.672 -22.547 -2.736 1 94.75 81 GLU B C 1
ATOM 2616 O O . GLU B 1 81 ? 9.688 -22.422 -3.424 1 94.75 81 GLU B O 1
ATOM 2621 N N . ILE B 1 82 ? 7.508 -22.344 -3.176 1 97.56 82 ILE B N 1
ATOM 2622 C CA . ILE B 1 82 ? 7.238 -21.938 -4.551 1 97.56 82 ILE B CA 1
ATOM 2623 C C . ILE B 1 82 ? 7.875 -20.578 -4.824 1 97.56 82 ILE B C 1
ATOM 2625 O O . ILE B 1 82 ? 8.547 -20.391 -5.844 1 97.56 82 ILE B O 1
ATOM 2629 N N . ALA B 1 83 ? 7.73 -19.656 -3.93 1 97.38 83 ALA B N 1
ATOM 2630 C CA . ALA B 1 83 ? 8.25 -18.297 -4.047 1 97.38 83 ALA B CA 1
ATOM 2631 C C . ALA B 1 83 ? 9.773 -18.297 -4.137 1 97.38 83 ALA B C 1
ATOM 2633 O O . ALA B 1 83 ? 10.352 -17.656 -5.012 1 97.38 83 ALA B O 1
ATOM 2634 N N . ARG B 1 84 ? 10.367 -19.047 -3.244 1 95.75 84 ARG B N 1
ATOM 2635 C CA . ARG B 1 84 ? 11.82 -19.141 -3.225 1 95.75 84 ARG B CA 1
ATOM 2636 C C . ARG B 1 84 ? 12.352 -19.688 -4.547 1 95.75 84 ARG B C 1
ATOM 2638 O O . ARG B 1 84 ? 13.289 -19.141 -5.125 1 95.75 84 ARG B O 1
ATOM 2645 N N . PHE B 1 85 ? 11.773 -20.75 -4.984 1 98 85 PHE B N 1
ATOM 2646 C CA . PHE B 1 85 ? 12.164 -21.375 -6.238 1 98 85 PHE B CA 1
ATOM 2647 C C . PHE B 1 85 ? 12.055 -20.391 -7.398 1 98 85 PHE B C 1
ATOM 2649 O O . PHE B 1 85 ? 12.969 -20.281 -8.211 1 98 85 PHE B O 1
ATOM 2656 N N . ALA B 1 86 ? 10.922 -19.672 -7.449 1 98.44 86 ALA B N 1
ATOM 2657 C CA . ALA B 1 86 ? 10.68 -18.703 -8.516 1 98.44 86 ALA B CA 1
ATOM 2658 C C . ALA B 1 86 ? 11.758 -17.625 -8.523 1 98.44 86 ALA B C 1
ATOM 2660 O O . ALA B 1 86 ? 12.289 -17.266 -9.578 1 98.44 86 ALA B O 1
ATOM 2661 N N . VAL B 1 87 ? 12.133 -17.109 -7.375 1 98.25 87 VAL B N 1
ATOM 2662 C CA . VAL B 1 87 ? 13.094 -16.016 -7.258 1 98.25 87 VAL B CA 1
ATOM 2663 C C . VAL B 1 87 ? 14.477 -16.516 -7.684 1 98.25 87 VAL B C 1
ATOM 2665 O O . VAL B 1 87 ? 15.133 -15.883 -8.523 1 98.25 87 VAL B O 1
ATOM 2668 N N . ILE B 1 88 ? 14.875 -17.656 -7.199 1 97.06 88 ILE B N 1
ATOM 2669 C CA . ILE B 1 88 ? 16.234 -18.172 -7.406 1 97.06 88 ILE B CA 1
ATOM 2670 C C . ILE B 1 88 ? 16.422 -18.531 -8.875 1 97.06 88 ILE B C 1
ATOM 2672 O O . ILE B 1 88 ? 17.484 -18.281 -9.445 1 97.06 88 ILE B O 1
ATOM 2676 N N . ASN B 1 89 ? 15.461 -18.969 -9.492 1 97.94 89 ASN B N 1
ATOM 2677 C CA . ASN B 1 89 ? 15.648 -19.562 -10.812 1 97.94 89 ASN B CA 1
ATOM 2678 C C . ASN B 1 89 ? 15.281 -18.594 -11.922 1 97.94 89 ASN B C 1
ATOM 2680 O O . ASN B 1 89 ? 15.711 -18.75 -13.062 1 97.94 89 ASN B O 1
ATOM 2684 N N . HIS B 1 90 ? 14.5 -17.531 -11.57 1 98.31 90 HIS B N 1
ATOM 2685 C CA . HIS B 1 90 ? 13.922 -16.828 -12.711 1 98.31 90 HIS B CA 1
ATOM 2686 C C . HIS B 1 90 ? 14.094 -15.32 -12.562 1 98.31 90 HIS B C 1
ATOM 2688 O O . HIS B 1 90 ? 13.609 -14.555 -13.398 1 98.31 90 HIS B O 1
ATOM 2694 N N . ILE B 1 91 ? 14.75 -14.82 -11.531 1 98.38 91 ILE B N 1
ATOM 2695 C CA . ILE B 1 91 ? 15 -13.398 -11.383 1 98.38 91 ILE B CA 1
ATOM 2696 C C . ILE B 1 91 ? 16.5 -13.133 -11.344 1 98.38 91 ILE B C 1
ATOM 2698 O O . ILE B 1 91 ? 17.25 -13.844 -10.664 1 98.38 91 ILE B O 1
ATOM 2702 N N . THR B 1 92 ? 16.922 -12.156 -12.055 1 96.81 92 THR B N 1
ATOM 2703 C CA . THR B 1 92 ? 18.328 -11.75 -12.086 1 96.81 92 THR B CA 1
ATOM 2704 C C . THR B 1 92 ? 18.453 -10.25 -11.844 1 96.81 92 THR B C 1
ATOM 2706 O O . THR B 1 92 ? 17.484 -9.516 -11.914 1 96.81 92 THR B O 1
ATOM 2709 N N . SER B 1 93 ? 19.703 -9.867 -11.547 1 96.81 93 SER B N 1
ATOM 2710 C CA . SER B 1 93 ? 20.016 -8.453 -11.344 1 96.81 93 SER B CA 1
ATOM 2711 C C . SER B 1 93 ? 19.641 -7.625 -12.57 1 96.81 93 SER B C 1
ATOM 2713 O O . SER B 1 93 ? 19.891 -8.039 -13.703 1 96.81 93 SER B O 1
ATOM 2715 N N . GLY B 1 94 ? 18.969 -6.492 -12.344 1 96.75 94 GLY B N 1
ATOM 2716 C CA . GLY B 1 94 ? 18.609 -5.59 -13.422 1 96.75 94 GLY B CA 1
ATOM 2717 C C . GLY B 1 94 ? 17.219 -5.84 -13.969 1 96.75 94 GLY B C 1
ATOM 2718 O O . GLY B 1 94 ? 16.719 -5.055 -14.773 1 96.75 94 GLY B O 1
ATOM 2719 N N . ASP B 1 95 ? 16.547 -6.836 -13.477 1 98 95 ASP B N 1
ATOM 2720 C CA . ASP B 1 95 ? 15.234 -7.211 -13.992 1 98 95 ASP B CA 1
ATOM 2721 C C . ASP B 1 95 ? 14.18 -6.184 -13.602 1 98 95 ASP B C 1
ATOM 2723 O O . ASP B 1 95 ? 14.273 -5.562 -12.539 1 98 95 ASP B O 1
ATOM 2727 N N . HIS B 1 96 ? 13.258 -5.969 -14.469 1 98.62 96 HIS B N 1
ATOM 2728 C CA . HIS B 1 96 ? 11.977 -5.34 -14.195 1 98.62 96 HIS B CA 1
ATOM 2729 C C . HIS B 1 96 ? 10.859 -6.379 -14.109 1 98.62 96 HIS B C 1
ATOM 2731 O O . HIS B 1 96 ? 10.453 -6.945 -15.125 1 98.62 96 HIS B O 1
ATOM 2737 N N . ILE B 1 97 ? 10.328 -6.559 -12.906 1 98.94 97 ILE B N 1
ATOM 2738 C CA . ILE B 1 97 ? 9.406 -7.676 -12.75 1 98.94 97 ILE B CA 1
ATOM 2739 C C . ILE B 1 97 ? 8.047 -7.156 -12.289 1 98.94 97 ILE B C 1
ATOM 2741 O O . ILE B 1 97 ? 7.953 -6.078 -11.695 1 98.94 97 ILE B O 1
ATOM 2745 N N . PHE B 1 98 ? 7.062 -7.957 -12.656 1 98.94 98 PHE B N 1
ATOM 2746 C CA . PHE B 1 98 ? 5.727 -7.738 -12.117 1 98.94 98 PHE B CA 1
ATOM 2747 C C . PHE B 1 98 ? 5.383 -8.781 -11.07 1 98.94 98 PHE B C 1
ATOM 2749 O O . PHE B 1 98 ? 5.598 -9.977 -11.281 1 98.94 98 PHE B O 1
ATOM 2756 N N . LEU B 1 99 ? 4.926 -8.305 -9.906 1 98.88 99 LEU B N 1
ATOM 2757 C CA . LEU B 1 99 ? 4.344 -9.18 -8.891 1 98.88 99 LEU B CA 1
ATOM 2758 C C . LEU B 1 99 ? 2.848 -8.922 -8.742 1 98.88 99 LEU B C 1
ATOM 2760 O O . LEU B 1 99 ? 2.438 -7.844 -8.297 1 98.88 99 LEU B O 1
ATOM 2764 N N . ASP B 1 100 ? 2.061 -9.945 -9.039 1 98.56 100 ASP B N 1
ATOM 2765 C CA . ASP B 1 100 ? 0.606 -9.898 -8.938 1 98.56 100 ASP B CA 1
ATOM 2766 C C . ASP B 1 100 ? 0.164 -9.844 -7.477 1 98.56 100 ASP B C 1
ATOM 2768 O O . ASP B 1 100 ? 0.825 -10.406 -6.598 1 98.56 100 ASP B O 1
ATOM 2772 N N . ALA B 1 101 ? -0.949 -9.094 -7.324 1 97.69 101 ALA B N 1
ATOM 2773 C CA . ALA B 1 101 ? -1.554 -9.141 -5.992 1 97.69 101 ALA B CA 1
ATOM 2774 C C . ALA B 1 101 ? -1.988 -10.562 -5.641 1 97.69 101 ALA B C 1
ATOM 2776 O O . ALA B 1 101 ? -2.959 -11.078 -6.195 1 97.69 101 ALA B O 1
ATOM 2777 N N . GLY B 1 102 ? -1.223 -11.219 -4.793 1 94.69 102 GLY B N 1
ATOM 2778 C CA . GLY B 1 102 ? -1.507 -12.578 -4.34 1 94.69 102 GLY B CA 1
ATOM 2779 C C . GLY B 1 102 ? -0.681 -12.984 -3.139 1 94.69 102 GLY B C 1
ATOM 2780 O O . GLY B 1 102 ? 0.351 -12.383 -2.848 1 94.69 102 GLY B O 1
ATOM 2781 N N . THR B 1 103 ? -1.18 -14 -2.467 1 92.19 103 THR B N 1
ATOM 2782 C CA . THR B 1 103 ? -0.521 -14.414 -1.231 1 92.19 103 THR B CA 1
ATOM 2783 C C . THR B 1 103 ? 0.74 -15.219 -1.532 1 92.19 103 THR B C 1
ATOM 2785 O O . THR B 1 103 ? 1.709 -15.172 -0.772 1 92.19 103 THR B O 1
ATOM 2788 N N . THR B 1 104 ? 0.785 -15.953 -2.611 1 95.25 104 THR B N 1
ATOM 2789 C CA . THR B 1 104 ? 1.995 -16.688 -2.977 1 95.25 104 THR B CA 1
ATOM 2790 C C . THR B 1 104 ? 3.068 -15.727 -3.49 1 95.25 104 THR B C 1
ATOM 2792 O O . THR B 1 104 ? 4.238 -15.844 -3.125 1 95.25 104 THR B O 1
ATOM 2795 N N . THR B 1 105 ? 2.67 -14.812 -4.352 1 98.06 105 THR B N 1
ATOM 2796 C CA . THR B 1 105 ? 3.617 -13.82 -4.859 1 98.06 105 THR B CA 1
ATOM 2797 C C . THR B 1 105 ? 4.129 -12.93 -3.732 1 98.06 105 THR B C 1
ATOM 2799 O O . THR B 1 105 ? 5.277 -12.484 -3.762 1 98.06 105 THR B O 1
ATOM 2802 N N . TYR B 1 106 ? 3.305 -12.703 -2.729 1 96 106 TYR B N 1
ATOM 2803 C CA . TYR B 1 106 ? 3.725 -11.945 -1.555 1 96 106 TYR B CA 1
ATOM 2804 C C . TYR B 1 106 ? 4.945 -12.578 -0.904 1 96 106 TYR B C 1
ATOM 2806 O O . TYR B 1 106 ? 5.875 -11.883 -0.495 1 96 106 TYR B O 1
ATOM 2814 N N . GLU B 1 107 ? 4.965 -13.852 -0.838 1 91.94 107 GLU B N 1
ATOM 2815 C CA . GLU B 1 107 ? 6.039 -14.578 -0.172 1 91.94 107 GLU B CA 1
ATOM 2816 C C . GLU B 1 107 ? 7.363 -14.414 -0.915 1 91.94 107 GLU B C 1
ATOM 2818 O O . GLU B 1 107 ? 8.43 -14.688 -0.361 1 91.94 107 GLU B O 1
ATOM 2823 N N . MET B 1 108 ? 7.324 -13.953 -2.141 1 97.31 108 MET B N 1
ATOM 2824 C CA . MET B 1 108 ? 8.547 -13.766 -2.924 1 97.31 108 MET B CA 1
ATOM 2825 C C . MET B 1 108 ? 9.383 -12.625 -2.363 1 97.31 108 MET B C 1
ATOM 2827 O O . MET B 1 108 ? 10.609 -12.625 -2.502 1 97.31 108 MET B O 1
ATOM 2831 N N . VAL B 1 109 ? 8.773 -11.68 -1.755 1 95.06 109 VAL B N 1
ATOM 2832 C CA . VAL B 1 109 ? 9.391 -10.398 -1.428 1 95.06 109 VAL B CA 1
ATOM 2833 C C . VAL B 1 109 ? 10.602 -10.625 -0.53 1 95.06 109 VAL B C 1
ATOM 2835 O O . VAL B 1 109 ? 11.648 -10.008 -0.728 1 95.06 109 VAL B O 1
ATOM 2838 N N . SER B 1 110 ? 10.508 -11.5 0.414 1 89.62 110 SER B N 1
ATOM 2839 C CA . SER B 1 110 ? 11.602 -11.719 1.361 1 89.62 110 SER B CA 1
ATOM 2840 C C . SER B 1 110 ? 12.836 -12.281 0.665 1 89.62 110 SER B C 1
ATOM 2842 O O . SER B 1 110 ? 13.953 -12.117 1.153 1 89.62 110 SER B O 1
ATOM 2844 N N . PHE B 1 111 ? 12.664 -12.93 -0.449 1 93.19 111 PHE B N 1
ATOM 2845 C CA . PHE B 1 111 ? 13.766 -13.547 -1.167 1 93.19 111 PHE B CA 1
ATOM 2846 C C . PHE B 1 111 ? 14.344 -12.594 -2.207 1 93.19 111 PHE B C 1
ATOM 2848 O O . PHE B 1 111 ? 15.359 -12.891 -2.84 1 93.19 111 PHE B O 1
ATOM 2855 N N . LEU B 1 112 ? 13.703 -11.453 -2.34 1 96.31 112 LEU B N 1
ATOM 2856 C CA . LEU B 1 112 ? 14.109 -10.5 -3.365 1 96.31 112 LEU B CA 1
ATOM 2857 C C . LEU B 1 112 ? 15.164 -9.539 -2.822 1 96.31 112 LEU B C 1
ATOM 2859 O O . LEU B 1 112 ? 15.836 -8.844 -3.594 1 96.31 112 LEU B O 1
ATOM 2863 N N . ARG B 1 113 ? 15.312 -9.461 -1.572 1 87.94 113 ARG B N 1
ATOM 2864 C CA . ARG B 1 113 ? 16.078 -8.43 -0.879 1 87.94 113 ARG B CA 1
ATOM 2865 C C . ARG B 1 113 ? 17.531 -8.398 -1.372 1 87.94 113 ARG B C 1
ATOM 2867 O O . ARG B 1 113 ? 18.125 -7.324 -1.473 1 87.94 113 ARG B O 1
ATOM 2874 N N . GLU B 1 114 ? 18.062 -9.5 -1.761 1 87.5 114 GLU B N 1
ATOM 2875 C CA . GLU B 1 114 ? 19.484 -9.586 -2.07 1 87.5 114 GLU B CA 1
ATOM 2876 C C . GLU B 1 114 ? 19.734 -9.367 -3.559 1 87.5 114 GLU B C 1
ATOM 2878 O O . GLU B 1 114 ? 20.891 -9.336 -3.998 1 87.5 114 GLU B O 1
ATOM 2883 N N . ILE B 1 115 ? 18.719 -9.25 -4.305 1 94.31 115 ILE B N 1
ATOM 2884 C CA . ILE B 1 115 ? 18.891 -9.07 -5.742 1 94.31 115 ILE B CA 1
ATOM 2885 C C . ILE B 1 115 ? 19.141 -7.594 -6.047 1 94.31 115 ILE B C 1
ATOM 2887 O O . ILE B 1 115 ? 18.281 -6.742 -5.773 1 94.31 115 ILE B O 1
ATOM 2891 N N . LYS B 1 116 ? 20.25 -7.281 -6.625 1 91.19 116 LYS B N 1
ATOM 2892 C CA . LYS B 1 116 ? 20.688 -5.91 -6.887 1 91.19 116 LYS B CA 1
ATOM 2893 C C . LYS B 1 116 ? 19.938 -5.32 -8.086 1 91.19 116 LYS B C 1
ATOM 2895 O O . LYS B 1 116 ? 19.641 -6.031 -9.047 1 91.19 116 LYS B O 1
ATOM 2900 N N . ASP B 1 117 ? 19.641 -4.059 -8.078 1 95.44 117 ASP B N 1
ATOM 2901 C CA . ASP B 1 117 ? 19.094 -3.268 -9.18 1 95.44 117 ASP B CA 1
ATOM 2902 C C . ASP B 1 117 ? 17.766 -3.85 -9.664 1 95.44 117 ASP B C 1
ATOM 2904 O O . ASP B 1 117 ? 17.516 -3.908 -10.875 1 95.44 117 ASP B O 1
ATOM 2908 N N . LEU B 1 118 ? 17.016 -4.398 -8.766 1 97.88 118 LEU B N 1
ATOM 2909 C CA . LEU B 1 118 ? 15.703 -4.961 -9.062 1 97.88 118 LEU B CA 1
ATOM 2910 C C . LEU B 1 118 ? 14.625 -3.879 -9.016 1 97.88 118 LEU B C 1
ATOM 2912 O O . LEU B 1 118 ? 14.633 -3.027 -8.125 1 97.88 118 LEU B O 1
ATOM 2916 N N . HIS B 1 119 ? 13.75 -3.924 -9.992 1 98.12 119 HIS B N 1
ATOM 2917 C CA . HIS B 1 119 ? 12.586 -3.047 -10.016 1 98.12 119 HIS B CA 1
ATOM 2918 C C . HIS B 1 119 ? 11.289 -3.852 -9.992 1 98.12 119 HIS B C 1
ATOM 2920 O O . HIS B 1 119 ? 11.055 -4.684 -10.867 1 98.12 119 HIS B O 1
ATOM 2926 N N . VAL B 1 120 ? 10.508 -3.539 -9.055 1 98.81 120 VAL B N 1
ATOM 2927 C CA . VAL B 1 120 ? 9.258 -4.273 -8.914 1 98.81 120 VAL B CA 1
ATOM 2928 C C . VAL B 1 120 ? 8.086 -3.377 -9.305 1 98.81 120 VAL B C 1
ATOM 2930 O O . VAL B 1 120 ? 7.977 -2.24 -8.844 1 98.81 120 VAL B O 1
ATOM 2933 N N . LEU B 1 121 ? 7.27 -3.857 -10.188 1 98.94 121 LEU B N 1
ATOM 2934 C CA . LEU B 1 121 ? 5.934 -3.332 -10.461 1 98.94 121 LEU B CA 1
ATOM 2935 C C . LEU B 1 121 ? 4.863 -4.234 -9.852 1 98.94 121 LEU B C 1
ATOM 2937 O O . LEU B 1 121 ? 4.922 -5.457 -10 1 98.94 121 LEU B O 1
ATOM 2941 N N . THR B 1 122 ? 3.914 -3.65 -9.172 1 98.94 122 THR B N 1
ATOM 2942 C CA . THR B 1 122 ? 2.873 -4.488 -8.586 1 98.94 122 THR B CA 1
ATOM 2943 C C . THR B 1 122 ? 1.546 -3.738 -8.523 1 98.94 122 THR B C 1
ATOM 2945 O O . THR B 1 122 ? 1.521 -2.506 -8.57 1 98.94 122 THR B O 1
ATOM 2948 N N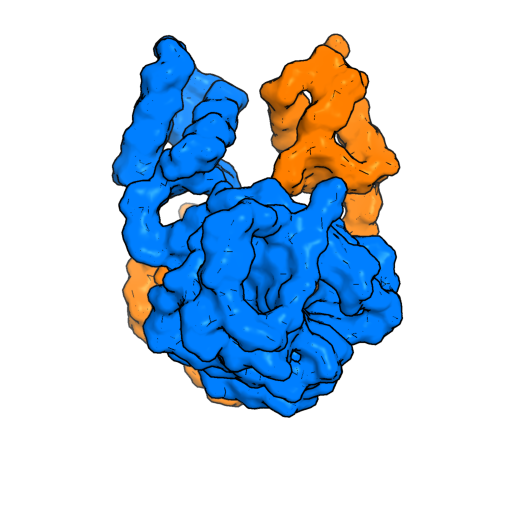 . ASN B 1 123 ? 0.501 -4.531 -8.484 1 98.88 123 ASN B N 1
ATOM 2949 C CA . ASN B 1 123 ? -0.827 -3.992 -8.219 1 98.88 123 ASN B CA 1
ATOM 2950 C C . ASN B 1 123 ? -1.303 -4.34 -6.812 1 98.88 123 ASN B C 1
ATOM 2952 O O . ASN B 1 123 ? -2.457 -4.09 -6.465 1 98.88 123 ASN B O 1
ATOM 2956 N N . GLY B 1 124 ? -0.482 -4.965 -6.039 1 98.56 124 GLY B N 1
ATOM 2957 C CA . GLY B 1 124 ? -0.83 -5.332 -4.676 1 98.56 124 GLY B CA 1
ATOM 2958 C C . GLY B 1 124 ? -0.323 -4.344 -3.641 1 98.56 124 GLY B C 1
ATOM 2959 O O . GLY B 1 124 ? 0.887 -4.156 -3.498 1 98.56 124 GLY B O 1
ATOM 2960 N N . VAL B 1 125 ? -1.233 -3.84 -2.906 1 97.88 125 VAL B N 1
ATOM 2961 C CA . VAL B 1 125 ? -0.872 -2.848 -1.898 1 97.88 125 VAL B CA 1
ATOM 2962 C C . VAL B 1 125 ? 0.003 -3.494 -0.828 1 97.88 125 VAL B C 1
ATOM 2964 O O . VAL B 1 125 ? 1.013 -2.92 -0.412 1 97.88 125 VAL B O 1
ATOM 2967 N N . ASP B 1 126 ? -0.292 -4.695 -0.428 1 94 126 ASP B N 1
ATOM 2968 C CA . ASP B 1 126 ? 0.5 -5.438 0.548 1 94 126 ASP B CA 1
ATOM 2969 C C . ASP B 1 126 ? 1.92 -5.676 0.038 1 94 126 ASP B C 1
ATOM 2971 O O . ASP B 1 126 ? 2.889 -5.5 0.778 1 94 126 ASP B O 1
ATOM 2975 N N . ILE B 1 127 ? 1.967 -6.047 -1.168 1 97.25 127 ILE B N 1
ATOM 2976 C CA . ILE B 1 127 ? 3.25 -6.379 -1.78 1 97.25 127 ILE B CA 1
ATOM 2977 C C . ILE B 1 127 ? 4.102 -5.117 -1.907 1 97.25 127 ILE B C 1
ATOM 2979 O O . ILE B 1 127 ? 5.301 -5.141 -1.621 1 97.25 127 ILE B O 1
ATOM 2983 N N . ALA B 1 128 ? 3.459 -4.062 -2.318 1 98.31 128 ALA B N 1
ATOM 2984 C CA . ALA B 1 128 ? 4.18 -2.795 -2.418 1 98.31 128 ALA B CA 1
ATOM 2985 C C . ALA B 1 128 ? 4.801 -2.41 -1.078 1 98.31 128 ALA B C 1
ATOM 2987 O O . ALA B 1 128 ? 5.984 -2.068 -1.011 1 98.31 128 ALA B O 1
ATOM 2988 N N . LEU B 1 129 ? 4 -2.475 -0.102 1 93.44 129 LEU B N 1
ATOM 2989 C CA . LEU B 1 129 ? 4.492 -2.107 1.222 1 93.44 129 LEU B CA 1
ATOM 2990 C C . LEU B 1 129 ? 5.633 -3.023 1.653 1 93.44 129 LEU B C 1
ATOM 2992 O O . LEU B 1 129 ? 6.656 -2.553 2.152 1 93.44 129 LEU B O 1
ATOM 2996 N N . ALA B 1 130 ? 5.484 -4.297 1.453 1 91.12 130 ALA B N 1
ATOM 2997 C CA . ALA B 1 130 ? 6.523 -5.262 1.809 1 91.12 130 ALA B CA 1
ATOM 2998 C C . ALA B 1 130 ? 7.82 -4.969 1.062 1 91.12 130 ALA B C 1
ATOM 3000 O O . ALA B 1 130 ? 8.906 -5.043 1.64 1 91.12 130 ALA B O 1
ATOM 3001 N N . CYS B 1 131 ? 7.703 -4.691 -0.207 1 97.06 131 CYS B N 1
ATOM 3002 C CA . CYS B 1 131 ? 8.883 -4.359 -1.003 1 97.06 131 CYS B CA 1
ATOM 3003 C C . CYS B 1 131 ? 9.594 -3.137 -0.441 1 97.06 131 CYS B C 1
ATOM 3005 O O . CYS B 1 131 ? 10.812 -3.152 -0.255 1 97.06 131 CYS B O 1
ATOM 3007 N N . LEU B 1 132 ? 8.812 -2.125 -0.154 1 92.81 132 LEU B N 1
ATOM 3008 C CA . LEU B 1 132 ? 9.383 -0.889 0.373 1 92.81 132 LEU B CA 1
ATOM 3009 C C . LEU B 1 132 ? 10.102 -1.14 1.697 1 92.81 132 LEU B C 1
ATOM 3011 O O . LEU B 1 132 ? 11.211 -0.658 1.907 1 92.81 132 LEU B O 1
ATOM 3015 N N . GLU B 1 133 ? 9.523 -1.907 2.455 1 84.75 133 GLU B N 1
ATOM 3016 C CA . GLU B 1 133 ? 10.086 -2.23 3.762 1 84.75 133 GLU B CA 1
ATOM 3017 C C . GLU B 1 133 ? 11.375 -3.045 3.619 1 84.75 133 GLU B C 1
ATOM 3019 O O . GLU B 1 133 ? 12.188 -3.09 4.539 1 84.75 133 GLU B O 1
ATOM 3024 N N . ASN B 1 134 ? 11.484 -3.697 2.504 1 87.25 134 ASN B N 1
ATOM 3025 C CA . ASN B 1 134 ? 12.68 -4.492 2.25 1 87.25 134 ASN B CA 1
ATOM 3026 C C . ASN B 1 134 ? 13.68 -3.74 1.373 1 87.25 134 ASN B C 1
ATOM 3028 O O . ASN B 1 134 ? 14.609 -4.34 0.826 1 87.25 134 ASN B O 1
ATOM 3032 N N . GLY B 1 135 ? 13.453 -2.461 1.175 1 89.44 135 GLY B N 1
ATOM 3033 C CA . GLY B 1 135 ? 14.383 -1.617 0.445 1 89.44 135 GLY B CA 1
ATOM 3034 C C . GLY B 1 135 ? 14.383 -1.878 -1.05 1 89.44 135 GLY B C 1
ATOM 3035 O O . GLY B 1 135 ? 15.359 -1.595 -1.738 1 89.44 135 GLY B O 1
ATOM 3036 N N . ILE B 1 136 ? 13.336 -2.434 -1.578 1 95.5 136 ILE B N 1
ATOM 3037 C CA . ILE B 1 136 ? 13.242 -2.785 -2.99 1 95.5 136 ILE B CA 1
ATOM 3038 C C . ILE B 1 136 ? 12.562 -1.657 -3.762 1 95.5 136 ILE B C 1
ATOM 3040 O O . ILE B 1 136 ? 11.508 -1.165 -3.354 1 95.5 136 ILE B O 1
ATOM 3044 N N . GLN B 1 137 ? 13.188 -1.238 -4.84 1 97.62 137 GLN B N 1
ATOM 3045 C CA . GLN B 1 137 ? 12.562 -0.233 -5.695 1 97.62 137 GLN B CA 1
ATOM 3046 C C . GLN B 1 137 ? 11.219 -0.715 -6.223 1 97.62 137 GLN B C 1
ATOM 3048 O O . GLN B 1 137 ? 11.133 -1.776 -6.844 1 97.62 137 GLN B O 1
ATOM 3053 N N . THR B 1 138 ? 10.18 0.153 -5.98 1 98.56 138 THR B N 1
ATOM 3054 C CA . THR B 1 138 ? 8.828 -0.335 -6.219 1 98.56 138 THR B CA 1
ATOM 3055 C C . THR B 1 138 ? 7.992 0.719 -6.941 1 98.56 138 THR B C 1
ATOM 3057 O O . THR B 1 138 ? 8.016 1.896 -6.578 1 98.56 138 THR B O 1
ATOM 3060 N N . ARG B 1 139 ? 7.398 0.301 -7.969 1 98.62 139 A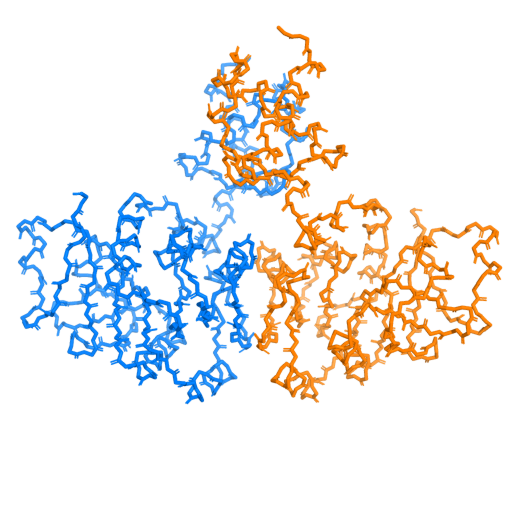RG B N 1
ATOM 3061 C CA . ARG B 1 139 ? 6.34 1.053 -8.633 1 98.62 139 ARG B CA 1
ATOM 3062 C C . ARG B 1 139 ? 4.98 0.392 -8.414 1 98.62 139 ARG B C 1
ATOM 3064 O O . ARG B 1 139 ? 4.863 -0.833 -8.484 1 98.62 139 ARG B O 1
ATOM 3071 N N . LEU B 1 140 ? 3.998 1.222 -8.109 1 98.62 140 LEU B N 1
ATOM 3072 C CA . LEU B 1 140 ? 2.643 0.733 -7.879 1 98.62 140 LEU B CA 1
ATOM 3073 C C . LEU B 1 140 ? 1.699 1.201 -8.984 1 98.62 140 LEU B C 1
ATOM 3075 O O . LEU B 1 140 ? 1.778 2.35 -9.43 1 98.62 140 LEU B O 1
ATOM 3079 N N . LEU B 1 141 ? 0.862 0.247 -9.445 1 98.75 141 LEU B N 1
ATOM 3080 C CA . LEU B 1 141 ? -0.218 0.66 -10.336 1 98.75 141 LEU B CA 1
ATOM 3081 C C . LEU B 1 141 ? -1.275 1.453 -9.578 1 98.75 141 LEU B C 1
ATOM 3083 O O . LEU B 1 141 ? -1.583 1.141 -8.422 1 98.75 141 LEU B O 1
ATOM 3087 N N . GLY B 1 142 ? -1.794 2.475 -10.242 1 98.56 142 GLY B N 1
ATOM 3088 C CA . GLY B 1 142 ? -2.824 3.295 -9.625 1 98.56 142 GLY B CA 1
ATOM 3089 C C . GLY B 1 142 ? -4.23 2.879 -10.008 1 98.56 142 GLY B C 1
ATOM 3090 O O . GLY B 1 142 ? -4.43 2.219 -11.031 1 98.56 142 GLY B O 1
ATOM 3091 N N . GLY B 1 143 ? -5.164 3.203 -9.141 1 98.31 143 GLY B N 1
ATOM 3092 C CA . GLY B 1 143 ? -6.562 2.873 -9.359 1 98.31 143 GLY B CA 1
ATOM 3093 C C . GLY B 1 143 ? -7.289 2.461 -8.094 1 98.31 143 GLY B C 1
ATOM 3094 O O . GLY B 1 143 ? -6.848 2.779 -6.988 1 98.31 143 GLY B O 1
ATOM 3095 N N . GLU B 1 144 ? -8.453 1.844 -8.352 1 98.06 144 GLU B N 1
ATOM 3096 C CA . GLU B 1 144 ? -9.258 1.366 -7.227 1 98.06 144 GLU B CA 1
ATOM 3097 C C . GLU B 1 144 ? -8.656 0.098 -6.625 1 98.06 144 GLU B C 1
ATOM 3099 O O . GLU B 1 144 ? -8.328 -0.843 -7.348 1 98.06 144 GLU B O 1
ATOM 3104 N N . ALA B 1 145 ? -8.516 0.139 -5.285 1 98.19 145 ALA B N 1
ATOM 3105 C CA . ALA B 1 145 ? -8.039 -1.048 -4.582 1 98.19 145 ALA B CA 1
ATOM 3106 C C . ALA B 1 145 ? -9.195 -1.828 -3.967 1 98.19 145 ALA B C 1
ATOM 3108 O O . ALA B 1 145 ? -10.031 -1.258 -3.262 1 98.19 145 ALA B O 1
ATOM 3109 N N . LYS B 1 146 ? -9.172 -3.076 -4.23 1 97.44 146 LYS B N 1
ATOM 3110 C CA . LYS B 1 146 ? -10.234 -3.92 -3.691 1 97.44 146 LYS B CA 1
ATOM 3111 C C . LYS B 1 146 ? -10.016 -4.203 -2.209 1 97.44 146 LYS B C 1
ATOM 3113 O O . LYS B 1 146 ? -8.922 -4.602 -1.802 1 97.44 146 LYS B O 1
ATOM 3118 N N . ILE B 1 147 ? -11.07 -4.043 -1.465 1 92.94 147 ILE B N 1
ATOM 3119 C CA . ILE B 1 147 ? -11.016 -4.258 -0.023 1 92.94 147 ILE B CA 1
ATOM 3120 C C . ILE B 1 147 ? -10.695 -5.723 0.267 1 92.94 147 ILE B C 1
ATOM 3122 O O . ILE B 1 147 ? -9.891 -6.027 1.148 1 92.94 147 ILE B O 1
ATOM 3126 N N . GLU B 1 148 ? -11.148 -6.645 -0.542 1 89.94 148 GLU B N 1
ATOM 3127 C CA . GLU B 1 148 ? -11.078 -8.078 -0.286 1 89.94 148 GLU B CA 1
ATOM 3128 C C . GLU B 1 148 ? -9.672 -8.617 -0.547 1 89.94 148 GLU B C 1
ATOM 3130 O O . GLU B 1 148 ? -9.203 -9.516 0.156 1 89.94 148 GLU B O 1
ATOM 3135 N N . THR B 1 149 ? -9.023 -8.039 -1.559 1 93.25 149 THR B N 1
ATOM 3136 C CA . THR B 1 149 ? -7.77 -8.641 -1.989 1 93.25 149 THR B CA 1
ATOM 3137 C C . THR B 1 149 ? -6.629 -7.629 -1.902 1 93.25 149 THR B C 1
ATOM 3139 O O . THR B 1 149 ? -5.457 -7.992 -2.033 1 93.25 149 THR B O 1
ATOM 3142 N N . HIS B 1 150 ? -6.945 -6.379 -1.692 1 96.69 150 HIS B N 1
ATOM 3143 C CA . HIS B 1 150 ? -5.996 -5.273 -1.662 1 96.69 150 HIS B CA 1
ATOM 3144 C C . HIS B 1 150 ? -5.324 -5.086 -3.018 1 96.69 150 HIS B C 1
ATOM 3146 O O . HIS B 1 150 ? -4.23 -4.527 -3.102 1 96.69 150 HIS B O 1
ATOM 3152 N N . ALA B 1 151 ? -5.996 -5.645 -4.094 1 98.44 151 ALA B N 1
ATOM 3153 C CA . ALA B 1 151 ? -5.484 -5.516 -5.457 1 98.44 151 ALA B CA 1
ATOM 3154 C C . ALA B 1 151 ? -6.043 -4.266 -6.133 1 98.44 151 ALA B C 1
ATOM 3156 O O . ALA B 1 151 ? -7.246 -4.004 -6.07 1 98.44 151 ALA B O 1
ATOM 3157 N N . VAL B 1 152 ? -5.125 -3.553 -6.73 1 98.81 152 VAL B N 1
ATOM 3158 C CA . VAL B 1 152 ? -5.551 -2.418 -7.543 1 98.81 152 VAL B CA 1
ATOM 3159 C C . VAL B 1 152 ? -6.031 -2.908 -8.906 1 98.81 152 VAL B C 1
ATOM 3161 O O . VAL B 1 152 ? -5.359 -3.711 -9.555 1 98.81 152 VAL B O 1
ATOM 3164 N N . VAL B 1 153 ? -7.195 -2.463 -9.344 1 98.62 153 VAL B N 1
ATOM 3165 C CA . VAL B 1 153 ? -7.793 -2.846 -10.617 1 98.62 153 VAL B CA 1
ATOM 3166 C C . VAL B 1 153 ? -8.344 -1.608 -11.328 1 98.62 153 VAL B C 1
ATOM 3168 O O . VAL B 1 153 ? -8.102 -0.48 -10.891 1 98.62 153 VAL B O 1
ATOM 3171 N N . GLY B 1 154 ? -8.922 -1.82 -12.531 1 97.56 154 GLY B N 1
ATOM 3172 C CA . GLY B 1 154 ? -9.586 -0.745 -13.25 1 97.56 154 GLY B CA 1
ATOM 3173 C C . GLY B 1 154 ? -8.812 -0.266 -14.461 1 97.56 154 GLY B C 1
ATOM 3174 O O . GLY B 1 154 ? -7.684 -0.708 -14.695 1 97.56 154 GLY B O 1
ATOM 3175 N N . ASN B 1 155 ? -9.43 0.667 -15.102 1 97.19 155 ASN B N 1
ATOM 3176 C CA . ASN B 1 155 ? -8.898 1.131 -16.391 1 97.19 155 ASN B CA 1
ATOM 3177 C C . ASN B 1 155 ? -7.562 1.841 -16.219 1 97.19 155 ASN B C 1
ATOM 3179 O O . ASN B 1 155 ? -6.668 1.694 -17.047 1 97.19 155 ASN B O 1
ATOM 3183 N N . THR B 1 156 ? -7.473 2.598 -15.188 1 97.5 156 THR B N 1
ATOM 3184 C CA . THR B 1 156 ? -6.227 3.316 -14.945 1 97.5 156 THR B CA 1
ATOM 3185 C C . THR B 1 156 ? -5.07 2.342 -14.758 1 97.5 156 THR B C 1
ATOM 3187 O O . THR B 1 156 ? -4.008 2.506 -15.359 1 97.5 156 THR B O 1
ATOM 3190 N N . ALA B 1 157 ? -5.285 1.337 -13.93 1 98.5 157 ALA B N 1
ATOM 3191 C CA . ALA B 1 157 ? -4.273 0.309 -13.703 1 98.5 157 ALA B CA 1
ATOM 3192 C C . ALA B 1 157 ? -3.914 -0.407 -15 1 98.5 157 ALA B C 1
ATOM 3194 O O . ALA B 1 157 ? -2.736 -0.609 -15.305 1 98.5 157 ALA B O 1
ATOM 3195 N N . MET B 1 158 ? -4.93 -0.713 -15.758 1 98.31 158 MET B N 1
ATOM 3196 C CA . MET B 1 158 ? -4.746 -1.429 -17.016 1 98.31 158 MET B CA 1
ATOM 3197 C C . MET B 1 158 ? -3.902 -0.613 -17.984 1 98.31 158 MET B C 1
ATOM 3199 O O . MET B 1 158 ? -2.963 -1.136 -18.594 1 98.31 158 MET B O 1
ATOM 3203 N N . LYS B 1 159 ? -4.219 0.619 -18.109 1 97.75 159 LYS B N 1
ATOM 3204 C CA . LYS B 1 159 ? -3.492 1.491 -19.016 1 97.75 159 LYS B CA 1
ATOM 3205 C C . LYS B 1 159 ? -2.023 1.604 -18.625 1 97.75 159 LYS B C 1
ATOM 3207 O O . LYS B 1 159 ? -1.136 1.527 -19.469 1 97.75 159 LYS B O 1
ATOM 3212 N N . GLN B 1 160 ? -1.775 1.793 -17.406 1 98.25 160 GLN B N 1
ATOM 3213 C CA . GLN B 1 160 ? -0.402 1.87 -16.906 1 98.25 160 GLN B CA 1
ATOM 3214 C C . GLN B 1 160 ? 0.362 0.583 -17.203 1 98.25 160 GLN B C 1
ATOM 3216 O O . GLN B 1 160 ? 1.502 0.627 -17.672 1 98.25 160 GLN B O 1
ATOM 3221 N N . LEU B 1 161 ? -0.28 -0.511 -16.922 1 98.69 161 LEU B N 1
ATOM 3222 C CA . LEU B 1 161 ? 0.347 -1.813 -17.125 1 98.69 161 LEU B CA 1
ATOM 3223 C C . LEU B 1 161 ? 0.665 -2.043 -18.609 1 98.69 161 LEU B C 1
ATOM 3225 O O . LEU B 1 161 ? 1.729 -2.568 -18.938 1 98.69 161 LEU B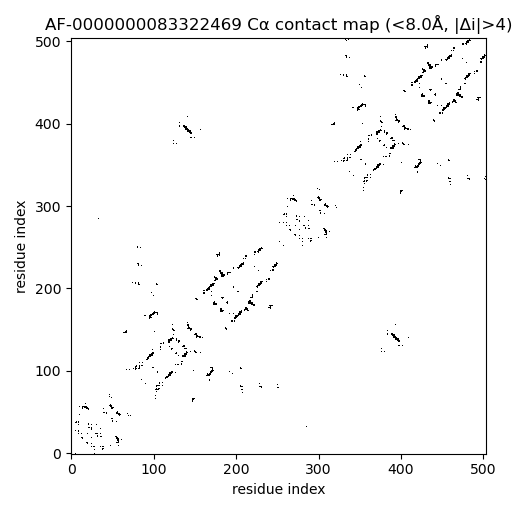 O 1
ATOM 3229 N N . GLN B 1 162 ? -0.154 -1.642 -19.453 1 98.56 162 GLN B N 1
ATOM 3230 C CA . GLN B 1 162 ? -0.007 -1.837 -20.891 1 98.56 162 GLN B CA 1
ATOM 3231 C C . GLN B 1 162 ? 1.172 -1.035 -21.438 1 98.56 162 GLN B C 1
ATOM 3233 O O . GLN B 1 162 ? 1.673 -1.322 -22.531 1 98.56 162 GLN B O 1
ATOM 3238 N N . GLU B 1 163 ? 1.601 -0.087 -20.672 1 97.38 163 GLU B N 1
ATOM 3239 C CA . GLU B 1 163 ? 2.703 0.764 -21.109 1 97.38 163 GLU B CA 1
ATOM 3240 C C . GLU B 1 163 ? 4.043 0.24 -20.594 1 97.38 163 GLU B C 1
ATOM 3242 O O . GLU B 1 163 ? 5.09 0.835 -20.859 1 97.38 163 GLU B O 1
ATOM 3247 N N . MET B 1 164 ? 4.043 -0.834 -19.938 1 97.94 164 MET B N 1
ATOM 3248 C CA . MET B 1 164 ? 5.258 -1.366 -19.328 1 97.94 164 MET B CA 1
ATOM 3249 C C . MET B 1 164 ? 5.855 -2.479 -20.188 1 97.94 164 MET B C 1
ATOM 3251 O O . MET B 1 164 ? 5.133 -3.182 -20.891 1 97.94 164 MET B O 1
ATOM 3255 N N . ASN B 1 165 ? 7.168 -2.5 -20.156 1 98.19 165 ASN B N 1
ATOM 3256 C CA . ASN B 1 165 ? 7.91 -3.646 -20.656 1 98.19 165 ASN B CA 1
ATOM 3257 C C . ASN B 1 165 ? 8.586 -4.422 -19.531 1 98.19 165 ASN B C 1
ATOM 3259 O O . ASN B 1 165 ? 9.523 -3.92 -18.906 1 98.19 165 ASN B O 1
ATOM 3263 N N . LEU B 1 166 ? 8.18 -5.68 -19.391 1 98.62 166 LEU B N 1
ATOM 3264 C CA . LEU B 1 166 ? 8.617 -6.457 -18.234 1 98.62 166 LEU B CA 1
ATOM 3265 C C . LEU B 1 166 ? 9.5 -7.625 -18.656 1 98.62 166 LEU B C 1
ATOM 3267 O O . LEU B 1 166 ? 9.227 -8.266 -19.688 1 98.62 166 LEU B O 1
ATOM 3271 N N . SER B 1 167 ? 10.57 -7.867 -17.844 1 98.56 167 SER B N 1
ATOM 3272 C CA . SER B 1 167 ? 11.359 -9.07 -18.078 1 98.56 167 SER B CA 1
ATOM 3273 C C . SER B 1 167 ? 10.586 -10.328 -17.703 1 98.56 167 SER B C 1
ATOM 3275 O O . SER B 1 167 ? 10.594 -11.312 -18.453 1 98.56 167 SER B O 1
ATOM 3277 N N . VAL B 1 168 ? 9.938 -10.266 -16.578 1 98.75 168 VAL B N 1
ATOM 3278 C CA . VAL B 1 168 ? 9.227 -11.445 -16.094 1 98.75 168 VAL B CA 1
ATOM 3279 C C . VAL B 1 168 ? 8.016 -11.023 -15.273 1 98.75 168 VAL B C 1
ATOM 3281 O O . VAL B 1 168 ? 8.062 -10.023 -14.555 1 98.75 168 VAL B O 1
ATOM 3284 N N . SER B 1 169 ? 6.934 -11.75 -15.391 1 98.94 169 SER B N 1
ATOM 3285 C CA . SER B 1 169 ? 5.742 -11.578 -14.57 1 98.94 169 SER B CA 1
ATOM 3286 C C . SER B 1 169 ? 5.465 -12.82 -13.734 1 98.94 169 SER B C 1
ATOM 3288 O O . SER B 1 169 ? 5.508 -13.945 -14.242 1 98.94 169 SER B O 1
ATOM 3290 N N . PHE B 1 170 ? 5.207 -12.586 -12.438 1 98.94 170 PHE B N 1
ATOM 3291 C CA . PHE B 1 170 ? 4.77 -13.641 -11.531 1 98.94 170 PHE B CA 1
ATOM 3292 C C . PHE B 1 170 ? 3.33 -13.406 -11.086 1 98.94 170 PHE B C 1
ATOM 3294 O O . PHE B 1 170 ? 3.02 -12.375 -10.484 1 98.94 170 PHE B O 1
ATOM 3301 N N . ILE B 1 171 ? 2.482 -14.422 -11.359 1 98.88 171 ILE B N 1
ATOM 3302 C CA . ILE B 1 171 ? 1.042 -14.25 -11.211 1 98.88 171 ILE B CA 1
ATOM 3303 C C . ILE B 1 171 ? 0.482 -15.32 -10.289 1 98.88 171 ILE B C 1
ATOM 3305 O O . ILE B 1 171 ? 0.811 -16.5 -10.43 1 98.88 171 ILE B O 1
ATOM 3309 N N . GLY B 1 172 ? -0.336 -14.867 -9.305 1 98.19 172 GLY B N 1
ATOM 3310 C CA . GLY B 1 172 ? -1.091 -15.844 -8.531 1 98.19 172 GLY B CA 1
ATOM 3311 C C . GLY B 1 172 ? -2.334 -16.344 -9.242 1 98.19 172 GLY B C 1
ATOM 3312 O O . GLY B 1 172 ? -2.857 -15.664 -10.133 1 98.19 172 GLY B O 1
ATOM 3313 N N . ALA B 1 173 ? -2.775 -17.516 -8.828 1 97.81 173 ALA B N 1
ATOM 3314 C CA . ALA B 1 173 ? -3.998 -18.094 -9.391 1 97.81 173 ALA B CA 1
ATOM 3315 C C . ALA B 1 173 ? -4.805 -18.812 -8.32 1 97.81 173 ALA B C 1
ATOM 3317 O O . ALA B 1 173 ? -4.254 -19.234 -7.297 1 97.81 173 ALA B O 1
ATOM 3318 N N . ASN B 1 174 ? -6.094 -18.938 -8.609 1 94.62 174 ASN B N 1
ATOM 3319 C CA . ASN B 1 174 ? -6.996 -19.625 -7.691 1 94.62 174 ASN B CA 1
ATOM 3320 C C . ASN B 1 174 ? -7.355 -21.016 -8.195 1 94.62 174 ASN B C 1
ATOM 3322 O O . ASN B 1 174 ? -7.918 -21.828 -7.461 1 94.62 174 ASN B O 1
ATOM 3326 N N . GLY B 1 175 ? -7.023 -21.25 -9.492 1 96.06 175 GLY B N 1
ATOM 3327 C CA . GLY B 1 175 ? -7.312 -22.562 -10.023 1 96.06 175 GLY B CA 1
ATOM 3328 C C . GLY B 1 175 ? -6.758 -22.781 -11.422 1 96.06 175 GLY B C 1
ATOM 3329 O O . GLY B 1 175 ? -6.543 -21.828 -12.164 1 96.06 175 GLY B O 1
ATOM 3330 N N . LEU B 1 176 ? -6.547 -24.062 -11.703 1 98 176 LEU B N 1
ATOM 3331 C CA . LEU B 1 176 ? -6.211 -24.547 -13.031 1 98 176 LEU B CA 1
ATOM 3332 C C . LEU B 1 176 ? -7.184 -25.625 -13.477 1 98 176 LEU B C 1
ATOM 3334 O O . LEU B 1 176 ? -7.234 -26.703 -12.875 1 98 176 LEU B O 1
ATOM 3338 N N . THR B 1 177 ? -7.883 -25.344 -14.547 1 96 177 THR B N 1
ATOM 3339 C CA . THR B 1 177 ? -8.875 -26.312 -15.016 1 96 177 THR B CA 1
ATOM 3340 C C . THR B 1 177 ? -8.211 -27.438 -15.789 1 96 177 THR B C 1
ATOM 3342 O O . THR B 1 177 ? -7.098 -27.281 -16.297 1 96 177 THR B O 1
ATOM 3345 N N . THR B 1 178 ? -8.914 -28.562 -15.875 1 91.56 178 THR B N 1
ATOM 3346 C CA . THR B 1 178 ? -8.414 -29.688 -16.641 1 91.56 178 THR B CA 1
ATOM 3347 C C . THR B 1 178 ? -8.281 -29.328 -18.109 1 91.56 178 THR B C 1
ATOM 3349 O O . THR B 1 178 ? -7.5 -29.953 -18.844 1 91.56 178 THR B O 1
ATOM 3352 N N . GLU B 1 179 ? -9.055 -28.281 -18.594 1 93.94 179 GLU B N 1
ATOM 3353 C CA . GLU B 1 179 ? -9.023 -27.828 -19.969 1 93.94 179 GLU B CA 1
ATOM 3354 C C . GLU B 1 179 ? -7.836 -26.891 -20.219 1 93.94 179 GLU B C 1
ATOM 3356 O O . GLU B 1 179 ? -7.566 -26.516 -21.359 1 93.94 179 GLU B O 1
ATOM 3361 N N . GLY B 1 180 ? -7.203 -26.5 -19.141 1 97.62 180 GLY B N 1
ATOM 3362 C CA . GLY B 1 180 ? -5.949 -25.781 -19.328 1 97.62 180 GLY B CA 1
ATOM 3363 C C . GLY B 1 180 ? -6.086 -24.297 -19.125 1 97.62 180 GLY B C 1
ATOM 3364 O O . GLY B 1 180 ? -5.336 -23.516 -19.703 1 97.62 180 GLY B O 1
ATOM 3365 N N . GLN B 1 181 ? -7.086 -23.891 -18.297 1 98 181 GLN B N 1
ATOM 3366 C CA . GLN B 1 181 ? -7.27 -22.469 -18.031 1 98 181 GLN B CA 1
ATOM 3367 C C . GLN B 1 181 ? -6.855 -22.125 -16.594 1 98 181 GLN B C 1
ATOM 3369 O O . GLN B 1 181 ? -7.332 -22.75 -15.641 1 98 181 GLN B O 1
ATOM 3374 N N . PHE B 1 182 ? -5.953 -21.109 -16.469 1 98.75 182 PHE B N 1
ATOM 3375 C CA . PHE B 1 182 ? -5.746 -20.5 -15.156 1 98.75 182 PHE B CA 1
ATOM 3376 C C . PHE B 1 182 ? -6.898 -19.562 -14.812 1 98.75 182 PHE B C 1
ATOM 3378 O O . PHE B 1 182 ? -7.352 -18.797 -15.656 1 98.75 182 PHE B O 1
ATOM 3385 N N . THR B 1 183 ? -7.359 -19.641 -13.492 1 97.88 183 THR B N 1
ATOM 3386 C CA . THR B 1 183 ? -8.602 -18.938 -13.211 1 97.88 183 THR B CA 1
ATOM 3387 C C . THR B 1 183 ? -8.516 -18.188 -11.883 1 97.88 183 THR B C 1
ATOM 3389 O O . THR B 1 183 ? -7.664 -18.5 -11.039 1 97.88 183 THR B O 1
ATOM 3392 N N . THR B 1 184 ? -9.297 -17.094 -11.742 1 97.31 184 THR B N 1
ATOM 3393 C CA . THR B 1 184 ? -9.484 -16.297 -10.547 1 97.31 184 THR B CA 1
ATOM 3394 C C . THR B 1 184 ? -10.953 -15.898 -10.383 1 97.31 184 THR B C 1
ATOM 3396 O O . THR B 1 184 ? -11.711 -15.914 -11.359 1 97.31 184 THR B O 1
ATOM 3399 N N . PRO B 1 185 ? -11.406 -15.531 -9.234 1 94.56 185 PRO B N 1
ATOM 3400 C CA . PRO B 1 185 ? -12.828 -15.273 -9.016 1 94.56 185 PRO B CA 1
ATOM 3401 C C . PRO B 1 185 ? -13.305 -13.984 -9.68 1 94.56 185 PRO B C 1
ATOM 3403 O O . PRO B 1 185 ? -14.461 -13.891 -10.102 1 94.56 185 PRO B O 1
ATOM 3406 N N . ASP B 1 186 ? -12.469 -13.008 -9.797 1 95.5 186 ASP B N 1
ATOM 3407 C CA . ASP B 1 186 ? -12.898 -11.664 -10.148 1 95.5 186 ASP B CA 1
ATOM 3408 C C . ASP B 1 186 ? -12.398 -11.266 -11.539 1 95.5 186 ASP B C 1
ATOM 3410 O O . ASP B 1 186 ? -11.195 -11.227 -11.781 1 95.5 186 ASP B O 1
ATOM 3414 N N . PRO B 1 187 ? -13.312 -10.867 -12.438 1 97.38 187 PRO B N 1
ATOM 3415 C CA . PRO B 1 187 ? -12.914 -10.531 -13.805 1 97.38 187 PRO B CA 1
ATOM 3416 C C . PRO B 1 187 ? -11.969 -9.336 -13.867 1 97.38 187 PRO B C 1
ATOM 3418 O O . PRO B 1 187 ? -11.086 -9.289 -14.734 1 97.38 187 PRO B O 1
ATOM 3421 N N . ALA B 1 188 ? -12.188 -8.375 -13.031 1 97.69 188 ALA B N 1
ATOM 3422 C CA . ALA B 1 188 ? -11.289 -7.219 -13.031 1 97.69 188 ALA B CA 1
ATOM 3423 C C . ALA B 1 188 ? -9.859 -7.629 -12.688 1 97.69 188 ALA B C 1
ATOM 3425 O O . ALA B 1 188 ? -8.906 -7.133 -13.289 1 97.69 188 ALA B O 1
ATOM 3426 N N . GLU B 1 189 ? -9.734 -8.508 -11.789 1 98.25 189 GLU B N 1
ATOM 3427 C CA . GLU B 1 189 ? -8.414 -9.031 -11.453 1 98.25 189 GLU B CA 1
ATOM 3428 C C . GLU B 1 189 ? -7.863 -9.898 -12.586 1 98.25 189 GLU B C 1
ATOM 3430 O O . GLU B 1 189 ? -6.668 -9.859 -12.875 1 98.25 189 GLU B O 1
ATOM 3435 N N . ALA B 1 190 ? -8.734 -10.641 -13.172 1 98.62 190 ALA B N 1
ATOM 3436 C CA . ALA B 1 190 ? -8.32 -11.453 -14.32 1 98.62 190 ALA B CA 1
ATOM 3437 C C . ALA B 1 190 ? -7.734 -10.586 -15.43 1 98.62 190 ALA B C 1
ATOM 3439 O O . ALA B 1 190 ? -6.746 -10.961 -16.062 1 98.62 190 ALA B O 1
ATOM 3440 N N . GLY B 1 191 ? -8.398 -9.469 -15.648 1 98.69 191 GLY B N 1
ATOM 3441 C CA . GLY B 1 191 ? -7.895 -8.562 -16.672 1 98.69 191 GLY B CA 1
ATOM 3442 C C . GLY B 1 191 ? -6.473 -8.094 -16.406 1 98.69 191 GLY B C 1
ATOM 3443 O O . GLY B 1 191 ? -5.645 -8.07 -17.312 1 98.69 191 GLY B O 1
ATOM 3444 N N . ILE B 1 192 ? -6.141 -7.734 -15.18 1 98.88 192 ILE B N 1
ATOM 3445 C CA . ILE B 1 192 ? -4.801 -7.297 -14.805 1 98.88 192 ILE B CA 1
ATOM 3446 C C . ILE B 1 192 ? -3.811 -8.438 -15 1 98.88 192 ILE B C 1
ATOM 3448 O O . ILE B 1 192 ? -2.74 -8.25 -15.578 1 98.88 192 ILE B O 1
ATOM 3452 N N . LYS B 1 193 ? -4.184 -9.617 -14.547 1 98.88 193 LYS B N 1
ATOM 3453 C CA . LYS B 1 193 ? -3.324 -10.797 -14.656 1 98.88 193 LYS B CA 1
ATOM 3454 C C . LYS B 1 193 ? -3.004 -11.102 -16.109 1 98.88 193 LYS B C 1
ATOM 3456 O O . LYS B 1 193 ? -1.847 -11.344 -16.469 1 98.88 193 LYS B O 1
ATOM 3461 N N . LYS B 1 194 ? -4 -11.07 -16.922 1 98.88 194 LYS B N 1
ATOM 3462 C CA . LYS B 1 194 ? -3.824 -11.336 -18.344 1 98.88 194 LYS B CA 1
ATOM 3463 C C . LYS B 1 194 ? -2.852 -10.344 -18.984 1 98.88 194 LYS B C 1
ATOM 3465 O O . LYS B 1 194 ? -1.918 -10.734 -19.672 1 98.88 194 LYS B O 1
ATOM 3470 N N . THR B 1 195 ? -3.076 -9.094 -18.719 1 98.88 195 THR B N 1
ATOM 3471 C CA . THR B 1 195 ? -2.24 -8.047 -19.297 1 98.88 195 THR B CA 1
ATOM 3472 C C . THR B 1 195 ? -0.802 -8.172 -18.797 1 98.88 195 THR B C 1
ATOM 3474 O O . THR B 1 195 ? 0.143 -7.965 -19.562 1 98.88 195 THR B O 1
ATOM 3477 N N . ALA B 1 196 ? -0.637 -8.516 -17.547 1 98.88 196 ALA B N 1
ATOM 3478 C CA . ALA B 1 196 ? 0.7 -8.695 -16.984 1 98.88 196 ALA B CA 1
ATOM 3479 C C . ALA B 1 196 ? 1.458 -9.797 -17.719 1 98.88 196 ALA B C 1
ATOM 3481 O O . ALA B 1 196 ? 2.664 -9.688 -17.953 1 98.88 196 ALA B O 1
ATOM 3482 N N . ILE B 1 197 ? 0.762 -10.844 -18.031 1 98.88 197 ILE B N 1
ATOM 3483 C CA . ILE B 1 197 ? 1.35 -11.945 -18.781 1 98.88 197 ILE B CA 1
ATOM 3484 C C . ILE B 1 197 ? 1.744 -11.469 -20.172 1 98.88 197 ILE B C 1
ATOM 3486 O O . ILE B 1 197 ? 2.85 -11.75 -20.641 1 98.88 197 ILE B O 1
ATOM 3490 N N . GLU B 1 198 ? 0.914 -10.664 -20.766 1 98.69 198 GLU B N 1
ATOM 3491 C CA . GLU B 1 198 ? 1.127 -10.172 -22.125 1 98.69 198 GLU B CA 1
ATOM 3492 C C . GLU B 1 198 ? 2.303 -9.203 -22.188 1 98.69 198 GLU B C 1
ATOM 3494 O O . GLU B 1 198 ? 3.004 -9.125 -23.203 1 98.69 198 GLU B O 1
ATOM 3499 N N . GLN B 1 199 ? 2.568 -8.492 -21.172 1 98.69 199 GLN B N 1
ATOM 3500 C CA . GLN B 1 199 ? 3.561 -7.422 -21.156 1 98.69 199 GLN B CA 1
ATOM 3501 C C . GLN B 1 199 ? 4.938 -7.953 -20.766 1 98.69 199 GLN B C 1
ATOM 3503 O O . GLN B 1 199 ? 5.914 -7.207 -20.766 1 98.69 199 GLN B O 1
ATOM 3508 N N . ALA B 1 200 ? 5.062 -9.25 -20.453 1 98.75 200 ALA B N 1
ATOM 3509 C CA . ALA B 1 200 ? 6.316 -9.812 -19.969 1 98.75 200 ALA B CA 1
ATOM 3510 C C . ALA B 1 200 ? 6.973 -10.695 -21.016 1 98.75 200 ALA B C 1
ATOM 3512 O O . ALA B 1 200 ? 6.285 -11.367 -21.797 1 98.75 200 ALA B O 1
ATOM 3513 N N . LYS B 1 201 ? 8.297 -10.648 -21.047 1 98.44 201 LYS B N 1
ATOM 3514 C CA . LYS B 1 201 ? 9.016 -11.586 -21.891 1 98.44 201 LYS B CA 1
ATOM 3515 C C . LYS B 1 201 ? 8.734 -13.031 -21.484 1 98.44 201 LYS B C 1
ATOM 3517 O O . LYS B 1 201 ? 8.617 -13.914 -22.344 1 98.44 201 LYS B O 1
ATOM 3522 N N . GLU B 1 202 ? 8.656 -13.25 -20.234 1 98.44 202 GLU B N 1
ATOM 3523 C CA . GLU B 1 202 ? 8.289 -14.539 -19.656 1 98.44 202 GLU B CA 1
ATOM 3524 C C . GLU B 1 202 ? 7.289 -14.367 -18.516 1 98.44 202 GLU B C 1
ATOM 3526 O O . GLU B 1 202 ? 7.324 -13.367 -17.797 1 98.44 202 GLU B O 1
ATOM 3531 N N . ALA B 1 203 ? 6.402 -15.367 -18.391 1 98.88 203 ALA B N 1
ATOM 3532 C CA . ALA B 1 203 ? 5.391 -15.281 -17.344 1 98.88 203 ALA B CA 1
ATOM 3533 C C . ALA B 1 203 ? 5.254 -16.609 -16.609 1 98.88 203 ALA B C 1
ATOM 3535 O O . ALA B 1 203 ? 5.293 -17.672 -17.219 1 98.88 203 ALA B O 1
ATOM 3536 N N . PHE B 1 204 ? 5.094 -16.5 -15.273 1 98.94 204 PHE B N 1
ATOM 3537 C CA . PHE B 1 204 ? 4.922 -17.656 -14.414 1 98.94 204 PHE B CA 1
ATOM 3538 C C . PHE B 1 204 ? 3.656 -17.531 -13.578 1 98.94 204 PHE B C 1
ATOM 3540 O O . PHE B 1 204 ? 3.346 -16.453 -13.07 1 98.94 204 PHE B O 1
ATOM 3547 N N . VAL B 1 205 ? 2.938 -18.609 -13.469 1 98.88 205 VAL B N 1
ATOM 3548 C CA . VAL B 1 205 ? 1.839 -18.703 -12.516 1 98.88 205 VAL B CA 1
ATOM 3549 C C . VAL B 1 205 ? 2.285 -19.5 -11.289 1 98.88 205 VAL B C 1
ATOM 3551 O O . VAL B 1 205 ? 2.773 -20.625 -11.414 1 98.88 205 VAL B O 1
ATOM 3554 N N . LEU B 1 206 ? 2.146 -18.844 -10.117 1 98.69 206 LEU B N 1
ATOM 3555 C CA . LEU B 1 206 ? 2.514 -19.469 -8.859 1 98.69 206 LEU B CA 1
ATOM 3556 C C . LEU B 1 206 ? 1.274 -19.953 -8.109 1 98.69 206 LEU B C 1
ATOM 3558 O O . LEU B 1 206 ? 0.45 -19.156 -7.676 1 98.69 206 LEU B O 1
ATOM 3562 N N . MET B 1 207 ? 1.154 -21.25 -7.926 1 95.94 207 MET B N 1
ATOM 3563 C CA . MET B 1 207 ? 0.057 -21.781 -7.125 1 95.94 207 MET B CA 1
ATOM 3564 C C . MET B 1 207 ? 0.399 -23.172 -6.594 1 95.94 207 MET B C 1
ATOM 3566 O O . MET B 1 207 ? 1.129 -23.922 -7.242 1 95.94 207 MET B O 1
ATOM 3570 N N . ASP B 1 208 ? -0.093 -23.406 -5.41 1 94.06 208 ASP B N 1
ATOM 3571 C CA . ASP B 1 208 ? 0.142 -24.719 -4.84 1 94.06 208 ASP B CA 1
ATOM 3572 C C . ASP B 1 208 ? -0.764 -25.766 -5.484 1 94.06 208 ASP B C 1
ATOM 3574 O O . ASP B 1 208 ? -1.779 -25.422 -6.094 1 94.06 208 ASP B O 1
ATOM 3578 N N . SER B 1 209 ? -0.439 -27.031 -5.234 1 94.38 209 SER B N 1
ATOM 3579 C CA . SER B 1 209 ? -1.041 -28.141 -5.96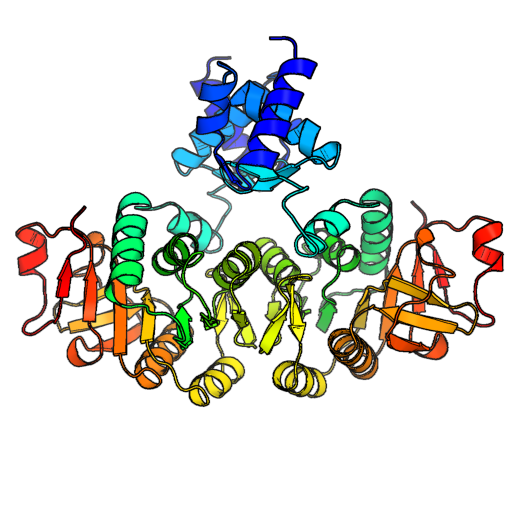1 1 94.38 209 SER B CA 1
ATOM 3580 C C . SER B 1 209 ? -2.514 -28.312 -5.594 1 94.38 209 SER B C 1
ATOM 3582 O O . SER B 1 209 ? -3.268 -28.953 -6.32 1 94.38 209 SER B O 1
ATOM 3584 N N . SER B 1 210 ? -2.959 -27.734 -4.477 1 90.56 210 SER B N 1
ATOM 3585 C CA . SER B 1 210 ? -4.352 -27.875 -4.059 1 90.56 210 SER B CA 1
ATOM 3586 C C . SER B 1 210 ? -5.289 -27.156 -5.031 1 90.56 210 SER B C 1
ATOM 3588 O O . SER B 1 210 ? -6.492 -27.438 -5.047 1 90.56 210 SER B O 1
ATOM 3590 N N . LYS B 1 211 ? -4.77 -26.359 -5.891 1 93.56 211 LYS B N 1
ATOM 3591 C CA . LYS B 1 211 ? -5.586 -25.531 -6.766 1 93.56 211 LYS B CA 1
ATOM 3592 C C . LYS B 1 211 ? -5.688 -26.141 -8.164 1 93.56 211 LYS B C 1
ATOM 3594 O O . LYS B 1 211 ? -6.422 -25.625 -9.016 1 93.56 211 LYS B O 1
ATOM 3599 N N . ILE B 1 212 ? -4.938 -27.234 -8.367 1 95.06 212 ILE B N 1
ATOM 3600 C CA . ILE B 1 212 ? -5.012 -27.938 -9.648 1 95.06 212 ILE B CA 1
ATOM 3601 C C . ILE B 1 212 ? -6.34 -28.688 -9.742 1 95.06 212 ILE B C 1
ATOM 3603 O O . ILE B 1 212 ? -6.723 -29.406 -8.82 1 95.06 212 ILE B O 1
ATOM 3607 N N . GLY B 1 213 ? -7.012 -28.469 -10.75 1 93.38 213 GLY B N 1
ATOM 3608 C CA . GLY B 1 213 ? -8.32 -29.078 -10.953 1 93.38 213 GLY B CA 1
ATOM 3609 C C . GLY B 1 213 ? -9.469 -28.156 -10.57 1 93.38 213 GLY B C 1
ATOM 3610 O O . GLY B 1 213 ? -10.633 -28.484 -10.797 1 93.38 213 GLY B O 1
ATOM 3611 N N . ALA B 1 214 ? -9.164 -27 -10.039 1 92.12 214 ALA B N 1
ATOM 3612 C CA . ALA B 1 214 ? -10.188 -26.062 -9.586 1 92.12 214 ALA B CA 1
ATOM 3613 C C . ALA B 1 214 ? -10.5 -25.031 -10.664 1 92.12 214 ALA B C 1
ATOM 3615 O O . ALA B 1 214 ? -9.625 -24.656 -11.445 1 92.12 214 ALA B O 1
ATOM 3616 N N . ALA B 1 215 ? -11.797 -24.641 -10.672 1 93.06 215 ALA B N 1
ATOM 3617 C CA . ALA B 1 215 ? -12.266 -23.609 -11.602 1 93.06 215 ALA B CA 1
ATOM 3618 C C . ALA B 1 215 ? -12.914 -22.453 -10.859 1 93.06 215 ALA B C 1
ATOM 3620 O O . ALA B 1 215 ? -13.656 -22.656 -9.891 1 93.06 215 ALA B O 1
ATOM 3621 N N . ASN B 1 216 ? -12.57 -21.25 -11.25 1 93.81 216 ASN B N 1
ATOM 3622 C CA . ASN B 1 216 ? -13.211 -20.047 -10.75 1 93.81 216 ASN B CA 1
ATOM 3623 C C . ASN B 1 216 ? -13.875 -19.25 -11.883 1 93.81 216 ASN B C 1
ATOM 3625 O O . ASN B 1 216 ? -13.828 -19.672 -13.039 1 93.81 216 ASN B O 1
ATOM 3629 N N . PHE B 1 217 ? -14.422 -18.234 -11.602 1 94.19 217 PHE B N 1
ATOM 3630 C CA . PHE B 1 217 ? -15.359 -17.547 -12.484 1 94.19 217 PHE B CA 1
ATOM 3631 C C . PHE B 1 217 ? -14.641 -16.984 -13.703 1 94.19 217 PHE B C 1
ATOM 3633 O O . PHE B 1 217 ? -15.172 -17.031 -14.82 1 94.19 217 PHE B O 1
ATOM 3640 N N . ALA B 1 218 ? -13.492 -16.484 -13.555 1 97.62 218 ALA B N 1
ATOM 3641 C CA . ALA B 1 218 ? -12.82 -15.781 -14.641 1 97.62 218 ALA B CA 1
ATOM 3642 C C . ALA B 1 218 ? -11.523 -16.484 -15.031 1 97.62 218 ALA B C 1
ATOM 3644 O O . ALA B 1 218 ? -10.695 -16.797 -14.172 1 97.62 218 ALA B O 1
ATOM 3645 N N . SER B 1 219 ? -11.352 -16.719 -16.328 1 98.44 219 SER B N 1
ATOM 3646 C CA . SER B 1 219 ? -10.086 -17.219 -16.859 1 98.44 219 SER B CA 1
ATOM 3647 C C . SER B 1 219 ? -9.18 -16.062 -17.281 1 98.44 219 SER B C 1
ATOM 3649 O O . SER B 1 219 ? -9.648 -15.055 -17.828 1 98.44 219 SER B O 1
ATOM 3651 N N . PHE B 1 220 ? -7.848 -16.266 -17.016 1 98.69 220 PHE B N 1
ATOM 3652 C CA . PHE B 1 220 ? -7 -15.141 -17.391 1 98.69 220 PHE B CA 1
ATOM 3653 C C . PHE B 1 220 ? -5.863 -15.594 -18.297 1 98.69 220 PHE B C 1
ATOM 3655 O O . PHE B 1 220 ? -5.195 -14.766 -18.922 1 98.69 220 PHE B O 1
ATOM 3662 N N . ALA B 1 221 ? -5.609 -16.891 -18.406 1 98.75 221 ALA B N 1
ATOM 3663 C CA . ALA B 1 221 ? -4.555 -17.391 -19.281 1 98.75 221 ALA B CA 1
ATOM 3664 C C . ALA B 1 221 ? -4.73 -18.875 -19.562 1 98.75 221 ALA B C 1
ATOM 3666 O O . ALA B 1 221 ? -5.262 -19.625 -18.734 1 98.75 221 ALA B O 1
ATOM 3667 N N . HIS B 1 222 ? -4.309 -19.219 -20.719 1 98.25 222 HIS B N 1
ATOM 3668 C CA . HIS B 1 222 ? -4.156 -20.625 -21.062 1 98.25 222 HIS B CA 1
ATOM 3669 C C . HIS B 1 222 ? -2.77 -21.141 -20.688 1 98.25 222 HIS B C 1
ATOM 3671 O O . HIS B 1 222 ? -1.829 -20.344 -20.547 1 98.25 222 HIS B O 1
ATOM 3677 N N . ILE B 1 223 ? -2.611 -22.406 -20.547 1 97.88 223 ILE B N 1
ATOM 3678 C CA . ILE B 1 223 ? -1.376 -23.047 -20.094 1 97.88 223 ILE B CA 1
ATOM 3679 C C . ILE B 1 223 ? -0.26 -22.766 -21.094 1 97.88 223 ILE B C 1
ATOM 3681 O O . ILE B 1 223 ? 0.922 -22.922 -20.781 1 97.88 223 ILE B O 1
ATOM 3685 N N . ASN B 1 224 ? -0.543 -22.359 -22.297 1 97.75 224 ASN B N 1
ATOM 3686 C CA . ASN B 1 224 ? 0.471 -22.062 -23.312 1 97.75 224 ASN B CA 1
ATOM 3687 C C . ASN B 1 224 ? 1.037 -20.656 -23.125 1 97.75 224 ASN B C 1
ATOM 3689 O O . ASN B 1 224 ? 2.055 -20.312 -23.734 1 97.75 224 ASN B O 1
ATOM 3693 N N . GLU B 1 225 ? 0.427 -19.875 -22.281 1 98.38 225 GLU B N 1
ATOM 3694 C CA . GLU B 1 225 ? 0.777 -18.469 -22.156 1 98.38 225 GLU B CA 1
ATOM 3695 C C . GLU B 1 225 ? 1.649 -18.219 -20.938 1 98.38 225 GLU B C 1
ATOM 3697 O O . GLU B 1 225 ? 2.184 -17.125 -20.75 1 98.38 225 GLU B O 1
ATOM 3702 N N . ALA B 1 226 ? 1.786 -19.234 -20.094 1 98.62 226 ALA B N 1
ATOM 3703 C CA . ALA B 1 226 ? 2.582 -19.094 -18.875 1 98.62 226 ALA B CA 1
ATOM 3704 C C . ALA B 1 226 ? 3.066 -20.453 -18.375 1 98.62 226 ALA B C 1
ATOM 3706 O O . ALA B 1 226 ? 2.504 -21.5 -18.734 1 98.62 226 ALA B O 1
ATOM 3707 N N . ILE B 1 227 ? 4.117 -20.438 -17.594 1 98.69 227 ILE B N 1
ATOM 3708 C CA . ILE B 1 227 ? 4.672 -21.641 -16.984 1 98.69 227 ILE B CA 1
ATOM 3709 C C . ILE B 1 227 ? 4.184 -21.766 -15.547 1 98.69 227 ILE B C 1
ATOM 3711 O O . ILE B 1 227 ? 4.227 -20.797 -14.789 1 98.69 227 ILE B O 1
ATOM 3715 N N . LEU B 1 228 ? 3.701 -22.875 -15.203 1 98.62 228 LEU B N 1
ATOM 3716 C CA . LEU B 1 228 ? 3.252 -23.125 -13.836 1 98.62 228 LEU B CA 1
ATOM 3717 C C . LEU B 1 228 ? 4.43 -23.484 -12.938 1 98.62 228 LEU B C 1
ATOM 3719 O O . LEU B 1 228 ? 5.227 -24.375 -13.266 1 98.62 228 LEU B O 1
ATOM 3723 N N . ILE B 1 229 ? 4.605 -22.75 -11.859 1 98.62 229 ILE B N 1
ATOM 3724 C CA . ILE B 1 229 ? 5.477 -23.172 -10.766 1 98.62 229 ILE B CA 1
ATOM 3725 C C . ILE B 1 229 ? 4.629 -23.625 -9.578 1 98.62 229 ILE B C 1
ATOM 3727 O O . ILE B 1 229 ? 3.801 -22.859 -9.07 1 98.62 229 ILE B O 1
ATOM 3731 N N . THR B 1 230 ? 4.816 -24.859 -9.164 1 97.75 230 THR B N 1
ATOM 3732 C CA . THR B 1 230 ? 4.023 -25.453 -8.094 1 97.75 230 THR B CA 1
ATOM 3733 C C . THR B 1 230 ? 4.906 -26.266 -7.145 1 97.75 230 THR B C 1
ATOM 3735 O O . THR B 1 230 ? 6.121 -26.344 -7.336 1 97.75 230 THR B O 1
ATOM 3738 N N . ASN B 1 231 ? 4.258 -26.641 -5.992 1 94.94 231 ASN B N 1
ATOM 3739 C CA . ASN B 1 231 ? 4.949 -27.531 -5.07 1 94.94 231 ASN B CA 1
ATOM 3740 C C . ASN B 1 231 ? 4.934 -28.969 -5.57 1 94.94 231 ASN B C 1
ATOM 3742 O O . ASN B 1 231 ? 4.477 -29.234 -6.684 1 94.94 231 ASN B O 1
ATOM 3746 N N . HIS B 1 232 ? 5.508 -29.875 -4.742 1 92.62 232 HIS B N 1
ATOM 3747 C CA . HIS B 1 232 ? 5.602 -31.281 -5.133 1 92.62 232 HIS B CA 1
ATOM 3748 C C . HIS B 1 232 ? 4.23 -31.844 -5.469 1 92.62 232 HIS B C 1
ATOM 3750 O O . HIS B 1 232 ? 3.266 -31.641 -4.73 1 92.62 232 HIS B O 1
ATOM 3756 N N . LEU B 1 233 ? 4.238 -32.594 -6.578 1 91.62 233 LEU B N 1
ATOM 3757 C CA . LEU B 1 233 ? 2.988 -33.188 -7.047 1 91.62 233 LEU B CA 1
ATOM 3758 C C . LEU B 1 233 ? 2.939 -34.688 -6.734 1 91.62 233 LEU B C 1
ATOM 3760 O O . LEU B 1 233 ? 3.889 -35.406 -7.023 1 91.62 233 LEU B O 1
ATOM 3764 N N . ASN B 1 234 ? 1.839 -35.062 -6.145 1 86.94 234 ASN B N 1
ATOM 3765 C CA . ASN B 1 234 ? 1.588 -36.5 -6.051 1 86.94 234 ASN B CA 1
ATOM 3766 C C . ASN B 1 234 ? 0.964 -37.062 -7.332 1 86.94 234 ASN B C 1
ATOM 3768 O O . ASN B 1 234 ? 0.646 -36.281 -8.242 1 86.94 234 ASN B O 1
ATOM 3772 N N . ILE B 1 235 ? 0.87 -38.312 -7.391 1 84.56 235 ILE B N 1
ATOM 3773 C CA . ILE B 1 235 ? 0.4 -38.969 -8.602 1 84.56 235 ILE B CA 1
ATOM 3774 C C . ILE B 1 235 ? -1.004 -38.469 -8.945 1 84.56 235 ILE B C 1
ATOM 3776 O O . ILE B 1 235 ? -1.313 -38.25 -10.117 1 84.56 235 ILE B O 1
ATOM 3780 N N . GLY B 1 236 ? -1.836 -38.344 -7.984 1 84.44 236 GLY B N 1
ATOM 3781 C CA . GLY B 1 236 ? -3.189 -37.875 -8.219 1 84.44 236 GLY B CA 1
ATOM 3782 C C . GLY B 1 236 ? -3.238 -36.5 -8.883 1 84.44 236 GLY B C 1
ATOM 3783 O O . GLY B 1 236 ? -3.996 -36.312 -9.836 1 84.44 236 GLY B O 1
ATOM 3784 N N . LYS B 1 237 ? -2.463 -35.688 -8.445 1 86.25 237 LYS B N 1
ATOM 3785 C CA . LYS B 1 237 ? -2.439 -34.312 -9.008 1 86.25 237 LYS B CA 1
ATOM 3786 C C . LYS B 1 237 ? -1.785 -34.312 -10.383 1 86.25 237 LYS B C 1
ATOM 3788 O O . LYS B 1 237 ? -2.191 -33.562 -11.266 1 86.25 237 LYS B O 1
ATOM 3793 N N . LYS B 1 238 ? -0.82 -35.094 -10.602 1 90.19 238 LYS B N 1
ATOM 3794 C CA . LYS B 1 238 ? -0.181 -35.188 -11.914 1 90.19 238 LYS B CA 1
ATOM 3795 C C . LYS B 1 238 ? -1.185 -35.625 -12.984 1 90.19 238 LYS B C 1
ATOM 3797 O O . LYS B 1 238 ? -1.124 -35.125 -14.117 1 90.19 238 LYS B O 1
ATOM 3802 N N . ASN B 1 239 ? -2.105 -36.375 -12.539 1 88.88 239 ASN B N 1
ATOM 3803 C CA . ASN B 1 239 ? -3.111 -36.875 -13.469 1 88.88 239 ASN B CA 1
ATOM 3804 C C . ASN B 1 239 ? -4.109 -35.781 -13.852 1 88.88 239 ASN B C 1
ATOM 3806 O O . ASN B 1 239 ? -4.801 -35.875 -14.859 1 88.88 239 ASN B O 1
ATOM 3810 N N . LEU B 1 240 ? -4.164 -34.781 -13.039 1 89.75 240 LEU B N 1
ATOM 3811 C CA . LEU B 1 240 ? -5.129 -33.719 -13.273 1 89.75 240 LEU B CA 1
ATOM 3812 C C . LEU B 1 240 ? -4.523 -32.594 -14.141 1 89.75 240 LEU B C 1
ATOM 3814 O O . LEU B 1 240 ? -5.238 -31.719 -14.609 1 89.75 240 LEU B O 1
ATOM 3818 N N . LEU B 1 241 ? -3.283 -32.688 -14.383 1 94.69 241 LEU B N 1
ATOM 3819 C CA . LEU B 1 241 ? -2.619 -31.672 -15.18 1 94.69 241 LEU B CA 1
ATOM 3820 C C . LEU B 1 241 ? -3.053 -31.734 -16.641 1 94.69 241 LEU B C 1
ATOM 3822 O O . LEU B 1 241 ? -3.154 -32.844 -17.203 1 94.69 241 LEU B O 1
ATOM 3826 N N . PRO B 1 242 ? -3.346 -30.578 -17.188 1 93.81 242 PRO B N 1
ATOM 3827 C CA . PRO B 1 242 ? -3.631 -30.578 -18.609 1 93.81 242 PRO B CA 1
ATOM 3828 C C . PRO B 1 242 ? -2.449 -31.062 -19.453 1 93.81 242 PRO B C 1
ATOM 3830 O O . PRO B 1 242 ? -1.295 -30.875 -19.062 1 93.81 242 PRO B O 1
ATOM 3833 N N . LYS B 1 243 ? -2.816 -31.469 -20.641 1 89.62 243 LYS B N 1
ATOM 3834 C CA . LYS B 1 243 ? -1.778 -31.922 -21.562 1 89.62 243 LYS B CA 1
ATOM 3835 C C . LYS B 1 243 ? -0.928 -30.75 -22.047 1 89.62 243 LYS B C 1
ATOM 3837 O O . LYS B 1 243 ? -1.443 -29.641 -22.266 1 89.62 243 LYS B O 1
ATOM 3842 N N . GLN B 1 244 ? 0.354 -30.891 -22.141 1 92 244 GLN B N 1
ATOM 3843 C CA . GLN B 1 244 ? 1.304 -29.953 -22.75 1 92 244 GLN B CA 1
ATOM 3844 C C . GLN B 1 244 ? 1.605 -28.797 -21.797 1 92 244 GLN B C 1
ATOM 3846 O O . GLN B 1 244 ? 2.201 -27.797 -22.203 1 92 244 GLN B O 1
ATOM 3851 N N . ILE B 1 245 ? 1.101 -28.891 -20.609 1 94.62 245 ILE B N 1
ATOM 3852 C CA . ILE B 1 245 ? 1.413 -27.828 -19.656 1 94.62 245 ILE B CA 1
ATOM 3853 C C . ILE B 1 245 ? 2.914 -27.828 -19.375 1 94.62 245 ILE B C 1
ATOM 3855 O O . ILE B 1 245 ? 3.543 -28.875 -19.297 1 94.62 245 ILE B O 1
ATOM 3859 N N . ARG B 1 246 ? 3.48 -26.656 -19.375 1 97.06 246 ARG B N 1
ATOM 3860 C CA . ARG B 1 246 ? 4.832 -26.484 -18.859 1 97.06 246 ARG B CA 1
ATOM 3861 C C . ARG B 1 246 ? 4.812 -26.25 -17.344 1 97.06 246 ARG B C 1
ATOM 3863 O O . ARG B 1 246 ? 4.246 -25.266 -16.875 1 97.06 246 ARG B O 1
ATOM 3870 N N . VAL B 1 247 ? 5.402 -27.172 -16.609 1 97 247 VAL B N 1
ATOM 3871 C CA . VAL B 1 247 ? 5.324 -27.109 -15.156 1 97 247 VAL B CA 1
ATOM 3872 C C . VAL B 1 247 ? 6.719 -27.266 -14.555 1 97 247 VAL B C 1
ATOM 3874 O O . VAL B 1 247 ? 7.523 -28.078 -15.031 1 97 247 VAL B O 1
ATOM 3877 N N . GLU B 1 248 ? 7.039 -26.391 -13.625 1 97.5 248 GLU B N 1
ATOM 3878 C CA . GLU B 1 248 ? 8.219 -26.531 -12.781 1 97.5 248 GLU B CA 1
ATOM 3879 C C . GLU B 1 248 ? 7.836 -26.812 -11.336 1 97.5 248 GLU B C 1
ATOM 3881 O O . GLU B 1 248 ? 7.102 -26.047 -10.711 1 97.5 248 GLU B O 1
ATOM 3886 N N . GLU B 1 249 ? 8.281 -27.906 -10.758 1 96.31 249 GLU B N 1
ATOM 3887 C CA . GLU B 1 249 ? 8.039 -28.266 -9.359 1 96.31 249 GLU B CA 1
ATOM 3888 C C . GLU B 1 249 ? 9.133 -27.703 -8.453 1 96.31 249 GLU B C 1
ATOM 3890 O O . GLU B 1 249 ? 10.32 -27.969 -8.672 1 96.31 249 GLU B O 1
ATOM 3895 N N . ALA B 1 250 ? 8.617 -26.922 -7.438 1 93.12 250 ALA B N 1
ATOM 3896 C CA . ALA B 1 250 ? 9.555 -26.422 -6.438 1 93.12 250 ALA B CA 1
ATOM 3897 C C . ALA B 1 250 ? 9.992 -27.531 -5.488 1 93.12 250 ALA B C 1
ATOM 3899 O O . ALA B 1 250 ? 9.156 -28.234 -4.914 1 93.12 250 ALA B O 1
ATOM 3900 N N . ARG B 1 251 ? 11.188 -28.078 -5.602 1 77.38 251 ARG B N 1
ATOM 3901 C CA . ARG B 1 251 ? 11.695 -29.156 -4.754 1 77.38 251 ARG B CA 1
ATOM 3902 C C . ARG B 1 251 ? 12.531 -28.594 -3.607 1 77.38 251 ARG B C 1
ATOM 3904 O O . ARG B 1 251 ? 13.344 -27.688 -3.809 1 77.38 251 ARG B O 1
ATOM 3911 N N . SER B 1 252 ? 12 -28.75 -2.303 1 56.53 252 SER B N 1
ATOM 3912 C CA . SER B 1 252 ? 12.82 -28.375 -1.159 1 56.53 252 SER B CA 1
ATOM 3913 C C 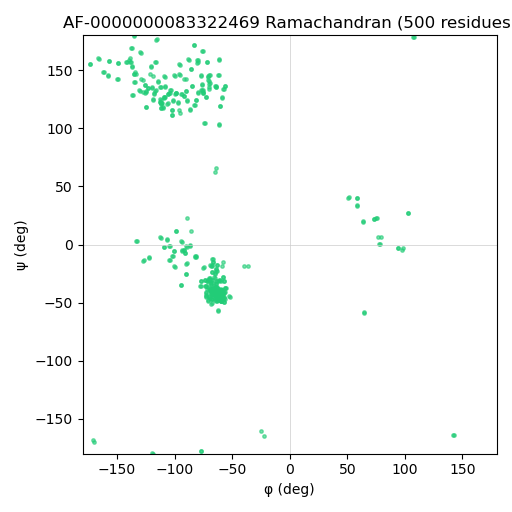. SER B 1 252 ? 14.211 -29 -1.243 1 56.53 252 SER B C 1
ATOM 3915 O O . SER B 1 252 ? 14.375 -30.062 -1.837 1 56.53 252 SER B O 1
#

Organism: Lactobacillus gasseri (NCBI:txid1596)

Solvent-accessible surface area (backbone atoms only — not comparable to full-atom values): 25005 Å² total; per-residue (Å²): 128,55,68,69,56,46,41,49,50,49,51,50,49,16,42,72,53,39,60,35,43,48,69,56,49,15,66,74,65,74,40,50,62,61,59,46,51,49,38,45,50,53,34,30,74,68,62,51,31,44,74,48,93,69,24,33,23,18,41,71,65,34,51,88,52,42,48,39,65,51,48,54,65,53,61,45,67,52,28,38,47,29,17,48,45,49,45,71,74,72,56,58,69,62,36,37,32,36,41,34,53,34,56,35,44,42,47,28,50,79,69,45,62,82,49,53,70,41,36,38,35,29,32,14,49,66,46,48,49,51,28,30,75,53,71,37,49,37,32,38,48,17,28,45,37,36,57,4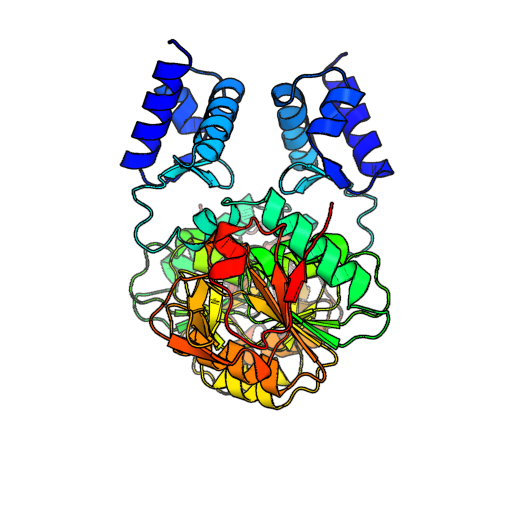0,65,37,29,36,28,54,68,61,21,46,54,57,52,71,71,45,80,28,54,33,20,41,33,51,55,64,10,29,27,56,90,29,37,36,12,29,72,44,57,59,55,20,51,51,52,30,50,45,38,70,35,19,78,37,30,34,36,41,42,54,61,89,26,59,57,28,79,48,76,17,68,39,44,46,41,89,65,34,34,38,35,20,33,74,73,53,72,73,55,60,69,42,52,32,86,87,53,47,73,46,66,31,74,133,127,54,70,69,58,45,39,50,51,48,50,50,49,16,41,72,52,39,59,34,43,48,70,58,50,16,66,74,65,74,40,51,65,61,57,47,52,51,38,46,49,55,34,30,75,68,63,52,30,41,75,48,93,67,25,34,23,17,41,71,62,35,50,82,54,42,48,38,64,49,50,54,65,52,63,46,68,51,29,37,46,29,18,48,45,49,45,72,76,70,56,59,69,61,37,35,32,36,41,35,53,34,56,34,45,42,47,27,49,79,66,46,61,82,49,52,69,42,37,38,35,29,34,14,50,67,46,49,49,51,29,29,75,53,70,38,50,38,31,38,49,18,27,45,37,37,55,38,65,36,31,37,28,55,68,60,21,46,55,56,54,72,72,45,80,29,53,33,20,41,33,49,57,63,11,29,25,56,90,29,37,35,12,30,72,44,56,60,55,20,51,51,52,31,50,43,37,69,35,20,76,38,27,34,36,41,39,53,61,88,26,59,58,30,77,47,77,18,69,38,43,46,40,89,62,33,34,37,36,20,33,74,72,53,72,72,55,58,69,41,53,33,86,86,53,46,74,45,66,31,74,133

Nearest PDB structures (foldseek):
  7l6l-assembly1_E  TM=8.868E-01  e=3.597E-11  Escherichia coli K-12
  2g7u-assembly1_A  TM=7.479E-01  e=5.640E-03  Rhodococcus jostii RHA1
  5aiq-assembly2_B  TM=6.881E-01  e=9.080E-03  Neisseria meningitidis serogroup B
  8eju-assembly1_A  TM=6.439E-01  e=2.814E-02  Pseudomonas putida KT2440
  8bif-assembly2_D-2  TM=2.295E-01  e=1.004E-03  Photorhabdus laumondii subsp. laumondii TTO1

InterPro domains:
  IPR001034 DeoR-type HTH domain [PF08220] (6-59)
  IPR001034 DeoR-type HTH domain [PR00037] (24-38)
  IPR001034 DeoR-type HTH domain [PR00037] (38-56)
  IPR001034 DeoR-type HTH domain [PS51000] (3-58)
  IPR001034 DeoR-type HTH domain [SM00420] (6-58)
  IPR014036 DeoR-like transcriptional repressor, C-terminal sensor domain [PF00455] (75-230)
  IPR018356 Transcription regulator, HTH DeoR-type, conserved site [PS00894] (6-40)
  IPR036388 Winged helix-like DNA-binding domain superfamily [G3DSA:1.10.10.10] (3-60)
  IPR036390 Winged helix DNA-binding domain superfamily [SSF46785] (4-59)
  IPR037171 NagB/RpiA transferase-like [SSF100950] (75-226)
  IPR050313 Carbohydrate Metabolism HTH-type Transcriptional Regulators [PTHR30363] (1-225)

pLDDT: mean 86.47, std 15.64, range [37.19, 98.94]

Secondary structure (DSSP, 8-state):
--HHHHHHHHHHHHHHHSEEEHHHHHHHHT--HHHHHHHHHHHHHTTSEEEETTEEEESSS--TTTHHHHHHHTTHHHHHHHHHHHHHHH--TT-EEEE-SSHHHHTTHHHHTT-TT-EEEESBHHHHHHHHHTT-EEEE--EEEPTTT-BEESHHHHHHHHT--EEEEEEE-SEE-TTSEEEES-HHHHHHHHHHHHTEEEEEEE--GGGBT---SEEEEETTSSEEEES---HHHHHHSPTT--EEE---/--HHHHHHHHHHHHHHHSEEEHHHHHHHHT--HHHHHHHHHHHHHTTSEEEETTEEEESSS--GGGHHHHHHHTTHHHHHHHHHHHHHHH--TT-EEEE-SSHHHHTTHHHHTT-TT-EEEESBHHHHHHHHHTT-EEEE--EEEPTTT-BEESHHHHHHHHT--EEEEEEE-SEE-TTSEEEES-HHHHHHHHHHHHTEEEEEEE--GGGBT---SEEEEETTSSEEEES---HHHHHHSPTT--EEE---

Foldseek 3Di:
DDLVVLLVQQLVVQAVVQKDFLVRSCVRSVHDSVSSVVSQVVCVLVVQWDADVRTIHGPVVCDLQCLQVSQLNPPVVFLLLLLLVCCVPPDAAQFEEEQELHNSSLSNLVVCLPHHNYEYEYQAPSSQVSNVVSVHHYDYQDADADSRRRGHFDDSSLVVLLPDAGAEYEAEAQAAALQFFTEDADARSLSNRLSSLVRHPAYEYEDELVRYNDHHDGTNDGLVSHAYEYEDDDPVSVVSHHPPRHYDYRDD/DDLVVLLVQQLVVQAVVQKDFLVRSCVRSVHDSVSSVVSQVVCVLVVQWDADVRTIHGPVVCDLLCLQVSQLNPPVVFLLLLLLVCCVPPDAAQFEEEQELHNSSLSNLVNCLPHHNYEYEYQAPSSQVSNVVSVHHYDYQDADADSNRRGHFDDSSLVVLLPDAGAEYEAEAQAAALQFFTEDADARSLSNRLSSLVRHPAYEYEDELVRYNPHHDGTNDGLVSHAYEYEDDDPVSVVSHHPPRHYDYRDD